Protein AF-A0A969L3V8-F1 (afdb_monomer_lite)

pLDDT: mean 81.51, std 14.6, range [28.05, 98.56]

Sequence (551 aa):
MDGVDIASGETVTFTNNIIGFTKSSAAGEYFYMPSPTGTLTCNYNIYYNSTDTSPFYYNAGTRNWSYWTSTLGYEANGYGPNTNPLFDGEGGSYASDTTFMVNDTSDAVDNGIDVGITTDYSGTARDANPDIGAYEIEEEAFTILQRWDFESLSLDASFDITDMQTYIPSTYGTPNYMQAPQIVEDEINGVTTKVLKITHAEGFPTSEWYYSGLNWNWNIISGYTELMFTSNIKLERGAISTPDLKLHGFAPSPGPPANQVPAAGYGYRIQGYCQQGFEFNTYLYDRTESYAPHDGKTAVLDSVYLTPGVWYNMTIRVRQNDLGEYNGLVEIAIDGVWANQVEDLRIIIDDTATLNGIGIKTWTGGGYDDGNQLIDTWYLLTDNLSVWVPTNDSYFGTVNFHPAGTPIDVPDSIVDNIFDYDALVTTETTLTNTEFGGTYSPGLDEQYTIDAGDGNTATITFQSSSQLTTSDYLFVFDGRHSNSNLLGKYTAQAISNGVQLTSTGRYMHLYFMTYNESGGSTGWSVAVTHNYIPWWLLLVFIPKRFKKHEA

Secondary structure (DSSP, 8-state):
-------TT-EEEEES-EEE-SSTT----SEEESS--SEEEEES-EEES---S--EEESSSEE-HHIIIIIT-TTTT-B-TTS---BTTTTS-S-SGGGGPBPTT-TTTT-S---S--B-TTSPBPSSSS---SS------EEEEEEE--TTSPPBS---HHHHHHHS--SS-PPEESS--EEEEEEETTEEEEEEEEEE-S---TT-GGGSSEEEEEEEEEEESEEEEEEEEEEPTT----S-EEEEEE--SSPPPTTSPPPTT----EEEEEETTTEEEEEE--TTSSSS-BSSS-EESS--BPPTT-EEEEEEEEEPPPTT-S-EEEEEEETTEEEEEEEEE---SSTT--EEEEEEEE-B--S-------SS-EEEEEEEEEEEEESS-SSTTSSPPPPTT-B---TT-----BPP-SEEE-S-EEEE-TTTTSPPPTT-EEEEEEE--TTEEEEEEE-S-EE--TTEEEEEESSSBTTSPEEEEE-SSEEPTT-EEE-SSSEEEEEEEE-S---S--B-EEEEEEEE--TTT--------------

Structure (mmCIF, N/CA/C/O backbone):
data_AF-A0A969L3V8-F1
#
_entry.id   AF-A0A969L3V8-F1
#
loop_
_atom_site.group_PDB
_atom_site.id
_atom_site.type_symbol
_atom_site.label_atom_id
_atom_site.label_alt_id
_atom_site.label_comp_id
_atom_site.label_asym_id
_atom_site.label_entity_id
_atom_site.label_seq_id
_atom_site.pdbx_PDB_ins_code
_atom_site.Cartn_x
_atom_site.Cartn_y
_atom_site.Cartn_z
_atom_site.occupancy
_atom_site.B_iso_or_equiv
_atom_site.auth_seq_id
_atom_site.auth_comp_id
_atom_site.auth_asym_id
_atom_site.auth_atom_id
_atom_site.pdbx_PDB_model_num
ATOM 1 N N . MET A 1 1 ? -26.257 -36.835 -0.799 1.00 50.06 1 MET A N 1
ATOM 2 C CA . MET A 1 1 ? -25.993 -37.859 -1.835 1.00 50.06 1 MET A CA 1
ATOM 3 C C . MET A 1 1 ? -27.136 -38.862 -1.816 1.00 50.06 1 MET A C 1
ATOM 5 O O . MET A 1 1 ? -27.660 -39.104 -0.734 1.00 50.06 1 MET A O 1
ATOM 9 N N . ASP A 1 2 ? -27.539 -39.421 -2.961 1.00 47.38 2 ASP A N 1
ATOM 10 C CA . ASP A 1 2 ? -28.400 -40.614 -2.957 1.00 47.38 2 ASP A CA 1
ATOM 11 C C . ASP A 1 2 ? -27.643 -41.757 -2.258 1.00 47.38 2 ASP A C 1
ATOM 13 O O . ASP A 1 2 ? -26.422 -41.852 -2.381 1.00 47.38 2 ASP A O 1
ATOM 17 N N . GLY A 1 3 ? -28.342 -42.563 -1.458 1.00 58.62 3 GLY A N 1
ATOM 18 C CA . GLY A 1 3 ? -27.721 -43.529 -0.550 1.00 58.62 3 GLY A CA 1
ATOM 19 C C . GLY A 1 3 ? -26.709 -44.459 -1.218 1.00 58.62 3 GLY A C 1
ATOM 20 O O . GLY A 1 3 ? -27.008 -45.072 -2.241 1.00 58.62 3 GLY A O 1
ATOM 21 N N . VAL A 1 4 ? -25.530 -44.595 -0.609 1.00 65.44 4 VAL A N 1
ATOM 22 C CA . VAL A 1 4 ? -24.479 -45.511 -1.067 1.00 65.44 4 VAL A CA 1
ATOM 23 C C . VAL A 1 4 ? -24.505 -46.741 -0.165 1.00 65.44 4 VAL A C 1
ATOM 25 O O . VAL A 1 4 ? -23.913 -46.742 0.909 1.00 65.44 4 VAL A O 1
ATOM 28 N N . ASP A 1 5 ? -25.203 -47.802 -0.566 1.00 78.06 5 ASP A N 1
ATOM 29 C CA . ASP A 1 5 ? -25.066 -49.097 0.111 1.00 78.06 5 ASP A CA 1
ATOM 30 C C . ASP A 1 5 ? -23.869 -49.847 -0.479 1.00 78.06 5 ASP A C 1
ATOM 32 O O . ASP A 1 5 ? -23.862 -50.212 -1.651 1.00 78.06 5 ASP A O 1
ATOM 36 N N . ILE A 1 6 ? -22.850 -50.080 0.350 1.00 84.81 6 ILE A N 1
ATOM 37 C CA . ILE A 1 6 ? -21.654 -50.840 -0.030 1.00 84.81 6 ILE A CA 1
ATOM 38 C C . ILE A 1 6 ? -21.964 -52.324 0.172 1.00 84.81 6 ILE A C 1
ATOM 40 O O . ILE A 1 6 ? -22.170 -52.761 1.313 1.00 84.81 6 ILE A O 1
ATOM 44 N N . ALA A 1 7 ? -22.024 -53.104 -0.909 1.00 88.00 7 ALA A N 1
ATOM 45 C CA . ALA A 1 7 ? -22.387 -54.513 -0.828 1.00 88.00 7 ALA A CA 1
ATOM 46 C C . ALA A 1 7 ? -21.240 -55.376 -0.276 1.00 88.00 7 ALA A C 1
ATOM 48 O O . ALA A 1 7 ? -20.067 -55.003 -0.279 1.00 88.00 7 ALA A O 1
ATOM 49 N N . SER A 1 8 ? -21.575 -56.571 0.210 1.00 91.69 8 SER A N 1
ATOM 50 C CA . SER A 1 8 ? -20.584 -57.495 0.760 1.00 91.69 8 SER A CA 1
ATOM 51 C C . SER A 1 8 ? -19.530 -57.871 -0.285 1.00 91.69 8 SER A C 1
ATOM 53 O O . SER A 1 8 ? -19.859 -58.329 -1.377 1.00 91.69 8 SER A O 1
ATOM 55 N N . GLY A 1 9 ? -18.257 -57.697 0.076 1.00 90.19 9 GLY A N 1
ATOM 56 C CA . GLY A 1 9 ? -17.118 -57.916 -0.817 1.00 90.19 9 GLY A CA 1
ATOM 57 C C . GLY A 1 9 ? -16.718 -56.695 -1.650 1.00 90.19 9 GLY A C 1
ATOM 58 O O . GLY A 1 9 ? -15.683 -56.752 -2.309 1.00 90.19 9 GLY A O 1
ATOM 59 N N . GLU A 1 10 ? -17.480 -55.600 -1.597 1.00 92.81 10 GLU A N 1
ATOM 60 C CA . GLU A 1 10 ? -17.102 -54.326 -2.208 1.00 92.81 10 GLU A CA 1
ATOM 61 C C . GLU A 1 10 ? -16.278 -53.469 -1.243 1.00 92.81 10 GLU A C 1
ATOM 63 O O . GLU A 1 10 ? -16.434 -53.538 -0.018 1.00 92.81 10 GLU A O 1
ATOM 68 N N . THR A 1 11 ? -15.414 -52.640 -1.826 1.00 90.25 11 THR A N 1
ATOM 69 C CA . THR A 1 11 ? -14.626 -51.637 -1.114 1.00 90.25 11 THR A CA 1
ATOM 70 C C . THR A 1 11 ? -14.823 -50.290 -1.789 1.00 90.25 11 THR A C 1
ATOM 72 O O . THR A 1 11 ? -14.623 -50.177 -2.998 1.00 90.25 11 THR A O 1
ATOM 75 N N . VAL A 1 12 ? -15.171 -49.274 -1.005 1.00 87.12 12 VAL A N 1
ATOM 76 C CA . VAL A 1 12 ? -15.178 -47.872 -1.433 1.00 87.12 12 VAL A CA 1
ATOM 77 C C . VAL A 1 12 ? -14.054 -47.150 -0.702 1.00 87.12 12 VAL A C 1
ATOM 79 O O . VAL A 1 12 ? -13.968 -47.227 0.524 1.00 87.12 12 VAL A O 1
ATOM 82 N N . THR A 1 13 ? -13.207 -46.450 -1.452 1.00 86.12 13 THR A N 1
ATOM 83 C CA . THR A 1 13 ? -12.207 -45.528 -0.904 1.00 86.12 13 THR A CA 1
ATOM 84 C C . THR A 1 13 ? -12.673 -44.108 -1.167 1.00 86.12 13 THR A C 1
ATOM 86 O O . THR A 1 13 ? -12.966 -43.755 -2.306 1.00 86.12 13 THR A O 1
ATOM 89 N N . PHE A 1 14 ? -12.749 -43.315 -0.108 1.00 85.12 14 PHE A N 1
ATOM 90 C CA . PHE A 1 14 ? -13.215 -41.942 -0.119 1.00 85.12 14 PHE A CA 1
ATOM 91 C C . PHE A 1 14 ? -12.183 -41.083 0.622 1.00 85.12 14 PHE A C 1
ATOM 93 O O . PHE A 1 14 ? -12.186 -40.992 1.848 1.00 85.12 14 PHE A O 1
ATOM 100 N N . THR A 1 15 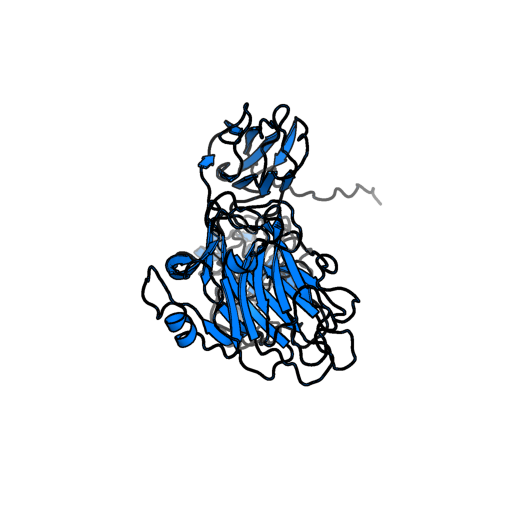? -11.230 -40.532 -0.121 1.00 84.44 15 THR A N 1
ATOM 101 C CA . THR A 1 15 ? -10.082 -39.788 0.416 1.00 84.44 15 THR A CA 1
ATOM 102 C C . THR A 1 15 ? -9.823 -38.555 -0.428 1.00 84.44 15 THR A C 1
ATOM 104 O O . THR A 1 15 ? -10.016 -38.629 -1.641 1.00 84.44 15 THR A O 1
ATOM 107 N N . ASN A 1 16 ? -9.403 -37.458 0.207 1.00 80.38 16 ASN A N 1
ATOM 108 C CA . ASN A 1 16 ? -9.116 -36.175 -0.429 1.00 80.38 16 ASN A CA 1
ATOM 109 C C . ASN A 1 16 ? -10.322 -35.548 -1.153 1.00 80.38 16 ASN A C 1
ATOM 111 O O . ASN A 1 16 ? -10.225 -35.150 -2.307 1.00 80.38 16 ASN A O 1
ATOM 115 N N . ASN A 1 17 ? -11.487 -35.495 -0.503 1.00 82.44 17 ASN A N 1
ATOM 116 C CA . ASN A 1 17 ? -12.702 -34.899 -1.071 1.00 82.44 17 ASN A CA 1
ATOM 117 C C . ASN A 1 17 ? -13.172 -33.707 -0.241 1.00 82.44 17 ASN A C 1
ATOM 119 O O . ASN A 1 17 ? -13.074 -33.717 0.985 1.00 82.44 17 ASN A O 1
ATOM 123 N N . ILE A 1 18 ? -13.803 -32.744 -0.910 1.00 81.50 18 ILE A N 1
ATOM 124 C CA . ILE A 1 18 ? -14.582 -31.681 -0.276 1.00 81.50 18 ILE A CA 1
ATOM 125 C C . ILE A 1 18 ? -16.055 -32.092 -0.296 1.00 81.50 18 ILE A C 1
ATOM 127 O O . ILE A 1 18 ? -16.638 -32.344 -1.351 1.00 81.50 18 ILE A O 1
ATOM 131 N N . ILE A 1 19 ? -16.673 -32.166 0.880 1.00 82.25 19 ILE A N 1
ATOM 132 C CA . ILE A 1 19 ? -18.088 -32.482 1.051 1.00 82.25 19 ILE A CA 1
ATOM 133 C C . ILE A 1 19 ? -18.745 -31.322 1.777 1.00 82.25 19 ILE A C 1
ATOM 135 O O . ILE A 1 19 ? -18.448 -31.044 2.937 1.00 82.25 19 ILE A O 1
ATOM 139 N N . GLY A 1 20 ? -19.696 -30.667 1.125 1.00 80.94 20 GLY A N 1
ATOM 140 C CA . GLY A 1 20 ? -20.411 -29.574 1.754 1.00 80.94 20 GLY A CA 1
ATOM 141 C C . GLY A 1 20 ? -21.848 -29.456 1.304 1.00 80.94 20 GLY A C 1
ATOM 142 O O . GLY A 1 20 ? -22.253 -29.995 0.273 1.00 80.94 20 GLY A O 1
ATOM 143 N N . PHE A 1 21 ? -22.635 -28.733 2.092 1.00 75.75 21 PHE A N 1
ATOM 144 C CA . PHE A 1 21 ? -23.948 -28.289 1.650 1.00 75.75 21 PHE A CA 1
ATOM 145 C C . PHE A 1 21 ? -23.849 -26.886 1.072 1.00 75.75 21 PHE A C 1
ATOM 147 O O . PHE A 1 21 ? -23.071 -26.052 1.521 1.00 75.75 21 PHE A O 1
ATOM 154 N N . THR A 1 22 ? -24.724 -26.572 0.123 1.00 69.88 22 THR A N 1
ATOM 155 C CA . THR A 1 22 ? -24.842 -25.205 -0.397 1.00 69.88 22 THR A CA 1
ATOM 156 C C . THR A 1 22 ? -25.431 -24.233 0.640 1.00 69.88 22 THR A C 1
ATOM 158 O O . THR A 1 22 ? -25.519 -23.037 0.378 1.00 69.88 22 THR A O 1
ATOM 161 N N . LYS A 1 23 ? -25.952 -24.738 1.774 1.00 70.12 23 LYS A N 1
ATOM 162 C CA . LYS A 1 23 ? -26.533 -23.963 2.884 1.00 70.12 23 LYS A CA 1
ATOM 163 C C . LYS A 1 23 ? -26.379 -24.717 4.208 1.00 70.12 23 LYS A C 1
ATOM 165 O O . LYS A 1 23 ? -26.831 -25.855 4.299 1.00 70.12 23 LYS A O 1
ATOM 170 N N . SER A 1 24 ? -25.937 -24.019 5.252 1.00 66.56 24 SER A N 1
ATOM 171 C CA . SER A 1 24 ? -25.776 -24.525 6.629 1.00 66.56 24 SER A CA 1
ATOM 172 C C . SER A 1 24 ? -27.025 -25.158 7.253 1.00 66.56 24 SER A C 1
ATOM 174 O O . SER A 1 24 ? -26.925 -26.020 8.124 1.00 66.56 24 SER A O 1
ATOM 176 N N . SER A 1 25 ? -28.213 -24.736 6.810 1.00 64.69 25 SER A N 1
ATOM 177 C CA . SER A 1 25 ? -29.521 -25.219 7.281 1.00 64.69 25 SER A CA 1
ATOM 178 C C . SER A 1 25 ? -30.062 -26.423 6.503 1.00 64.69 25 SER A C 1
ATOM 180 O O . SER A 1 25 ? -31.192 -26.852 6.745 1.00 64.69 25 SER A O 1
ATOM 182 N N . ALA A 1 26 ? -29.302 -26.959 5.544 1.00 64.06 26 ALA A N 1
ATOM 183 C CA . ALA A 1 26 ? -29.695 -28.164 4.832 1.00 64.06 26 ALA A CA 1
ATOM 184 C C . ALA A 1 26 ? -29.718 -29.356 5.805 1.00 64.06 26 ALA A C 1
ATOM 186 O O . ALA A 1 26 ? -28.698 -29.728 6.370 1.00 64.06 26 ALA A O 1
ATOM 187 N N . ALA A 1 27 ? -30.892 -29.966 5.984 1.00 64.56 27 ALA A N 1
ATOM 188 C CA . ALA A 1 27 ? -31.110 -31.126 6.856 1.00 64.56 27 ALA A CA 1
ATOM 189 C C . ALA A 1 27 ? -30.629 -32.453 6.229 1.00 64.56 27 ALA A C 1
ATOM 191 O O . ALA A 1 27 ? -31.286 -33.480 6.377 1.00 64.56 27 ALA A O 1
ATOM 192 N N . GLY A 1 28 ? -29.564 -32.405 5.428 1.00 72.06 28 GLY A N 1
ATOM 193 C CA . GLY A 1 28 ? -29.029 -33.571 4.733 1.00 72.06 28 GLY A CA 1
ATOM 194 C C . GLY A 1 28 ? -27.888 -34.219 5.506 1.00 72.06 28 GLY A C 1
ATOM 195 O O . GLY A 1 28 ? -27.224 -33.572 6.312 1.00 72.06 28 GLY A O 1
ATOM 196 N N . GLU A 1 29 ? -27.622 -35.488 5.214 1.00 84.00 29 GLU A N 1
ATOM 197 C CA . GLU A 1 29 ? -26.424 -36.168 5.697 1.00 84.00 29 GLU A CA 1
ATOM 198 C C . GLU A 1 29 ? -25.285 -36.072 4.670 1.00 84.00 29 GLU A C 1
ATOM 200 O O . GLU A 1 29 ? -25.505 -36.206 3.461 1.00 84.00 29 GLU A O 1
ATOM 205 N N . TYR A 1 30 ? -24.052 -35.863 5.144 1.00 86.25 30 TYR A N 1
ATOM 206 C CA . TYR A 1 30 ? -22.849 -35.960 4.311 1.00 86.25 30 TYR A CA 1
ATOM 207 C C . TYR A 1 30 ? -22.722 -37.369 3.724 1.00 86.25 30 TYR A C 1
ATOM 209 O O . TYR A 1 30 ? -22.390 -37.533 2.554 1.00 86.25 30 TYR A O 1
ATOM 217 N N . PHE A 1 31 ? -23.065 -38.380 4.529 1.00 86.88 31 PHE A N 1
ATOM 218 C CA . PHE A 1 31 ? -23.139 -39.779 4.119 1.00 86.88 31 PHE A CA 1
ATOM 219 C C . PHE A 1 31 ? -24.481 -40.389 4.499 1.00 86.88 31 PHE A C 1
ATOM 221 O O . PHE A 1 31 ? -24.902 -40.286 5.650 1.00 86.88 31 PHE A O 1
ATOM 228 N N . TYR A 1 32 ? -25.091 -41.105 3.554 1.00 89.38 32 TYR A N 1
ATOM 229 C CA . TYR A 1 32 ? -26.281 -41.916 3.792 1.00 89.38 32 TYR A CA 1
ATOM 230 C C . TYR A 1 32 ? -26.015 -43.387 3.445 1.00 89.38 32 TYR A C 1
ATOM 232 O O . TYR A 1 32 ? -25.999 -43.766 2.275 1.00 89.38 32 TYR A O 1
ATOM 240 N N . MET A 1 33 ? -25.789 -44.207 4.476 1.00 89.62 33 MET A N 1
ATOM 241 C CA . MET A 1 33 ? -25.456 -45.636 4.389 1.00 89.62 33 MET A CA 1
ATOM 242 C C . MET A 1 33 ? -26.360 -46.465 5.315 1.00 89.62 33 MET A C 1
ATOM 244 O O . MET A 1 33 ? -25.994 -46.766 6.460 1.00 89.62 33 MET A O 1
ATOM 248 N N . PRO A 1 34 ? -27.575 -46.825 4.877 1.00 88.06 34 PRO A N 1
ATOM 249 C CA . PRO A 1 34 ? -28.548 -47.492 5.730 1.00 88.06 34 PRO A CA 1
ATOM 250 C C . PRO A 1 34 ? -28.171 -48.936 6.064 1.00 88.06 34 PRO A C 1
ATOM 252 O O . PRO A 1 34 ? -28.528 -49.395 7.151 1.00 88.06 34 PRO A O 1
ATOM 255 N N . SER A 1 35 ? -27.473 -49.667 5.189 1.00 90.06 35 SER A N 1
ATOM 256 C CA . SER A 1 35 ? -27.129 -51.079 5.412 1.00 90.06 35 SER A CA 1
ATOM 257 C C . SER A 1 35 ? -25.799 -51.486 4.751 1.00 90.06 35 SER A C 1
ATOM 259 O O . SER A 1 35 ? -25.774 -52.399 3.922 1.00 90.06 35 SER A O 1
ATOM 261 N N . PRO A 1 36 ? -24.666 -50.866 5.139 1.00 89.06 36 PRO A N 1
ATOM 262 C CA . PRO A 1 36 ? -23.367 -51.209 4.575 1.00 89.06 36 PRO A CA 1
ATOM 263 C C . PRO A 1 36 ? -22.951 -52.623 5.005 1.00 89.06 36 PRO A C 1
ATOM 265 O O . PRO A 1 36 ? -22.966 -52.964 6.189 1.00 89.06 36 PRO A O 1
ATOM 268 N N . THR A 1 37 ? -22.577 -53.455 4.032 1.00 92.19 37 THR A N 1
ATOM 269 C CA . THR A 1 37 ? -22.086 -54.832 4.242 1.00 92.19 37 THR A CA 1
ATOM 270 C C . THR A 1 37 ? -20.685 -55.075 3.670 1.00 92.19 37 THR A C 1
ATOM 272 O O . THR A 1 37 ? -20.096 -56.125 3.938 1.00 92.19 37 THR A O 1
ATOM 275 N N . GLY A 1 38 ? -20.147 -54.126 2.898 1.00 90.75 38 GLY A N 1
ATOM 276 C CA . GLY A 1 38 ? -18.757 -54.089 2.441 1.00 90.75 38 GLY A CA 1
ATOM 277 C C . GLY A 1 38 ? -17.856 -53.193 3.295 1.00 90.75 38 GLY A C 1
ATOM 278 O O . GLY A 1 38 ? -18.156 -52.912 4.455 1.00 90.75 38 GLY A O 1
ATOM 279 N N . THR A 1 39 ? -16.728 -52.767 2.723 1.00 90.69 39 THR A N 1
ATOM 280 C CA . THR A 1 39 ? -15.700 -51.968 3.411 1.00 90.69 39 THR A CA 1
ATOM 281 C C . THR A 1 39 ? -15.703 -50.527 2.913 1.00 90.69 39 THR A C 1
ATOM 283 O O . THR A 1 39 ? -15.633 -50.284 1.712 1.00 90.69 39 THR A O 1
ATOM 286 N N . LEU A 1 40 ? -15.714 -49.566 3.834 1.00 90.38 40 LEU A N 1
ATOM 287 C CA . LEU A 1 40 ? -15.431 -48.163 3.540 1.00 90.38 40 LEU A CA 1
ATOM 288 C C . LEU A 1 40 ? -14.057 -47.798 4.107 1.00 90.38 40 LEU A C 1
ATOM 290 O O . LEU A 1 40 ? -13.782 -48.046 5.281 1.00 90.38 40 LEU A O 1
ATOM 294 N N . THR A 1 41 ? -13.212 -47.191 3.282 1.00 89.88 41 THR A N 1
ATOM 295 C CA . THR A 1 41 ? -12.036 -46.434 3.716 1.00 89.88 41 THR A CA 1
ATOM 296 C C . THR A 1 41 ? -12.341 -44.962 3.494 1.00 89.88 41 THR A C 1
ATOM 298 O O . THR A 1 41 ? -12.554 -44.555 2.361 1.00 89.88 41 THR A O 1
ATOM 301 N N . CYS A 1 42 ? -12.416 -44.187 4.572 1.00 88.94 42 CYS A N 1
ATOM 302 C CA . CYS A 1 42 ? -12.814 -42.783 4.543 1.00 88.94 42 CYS A CA 1
ATOM 303 C C . CYS A 1 42 ? -11.849 -42.003 5.435 1.00 88.94 42 CYS A C 1
ATOM 305 O O . CYS A 1 42 ? -11.766 -42.302 6.631 1.00 88.94 42 CYS A O 1
ATOM 307 N N . ASN A 1 43 ? -11.023 -41.136 4.852 1.00 88.38 43 ASN A N 1
ATOM 308 C CA . ASN A 1 43 ? -10.054 -40.334 5.599 1.00 88.38 43 ASN A CA 1
ATOM 309 C C . ASN A 1 43 ? -9.588 -39.123 4.786 1.00 88.38 43 ASN A C 1
ATOM 311 O O . ASN A 1 43 ? -9.591 -39.207 3.561 1.00 88.38 43 ASN A O 1
ATOM 315 N N . TYR A 1 44 ? -9.087 -38.085 5.462 1.00 85.81 44 TYR A N 1
ATOM 316 C CA . TYR A 1 44 ? -8.582 -36.859 4.841 1.00 85.81 44 TYR A CA 1
ATOM 317 C C . TYR A 1 44 ? -9.613 -36.215 3.903 1.00 85.81 44 TYR A C 1
ATOM 319 O O . TYR A 1 44 ? -9.346 -35.999 2.729 1.00 85.81 44 TYR A O 1
ATOM 327 N N . ASN A 1 45 ? -10.833 -35.981 4.374 1.00 87.12 45 ASN A N 1
ATOM 328 C CA . ASN A 1 45 ? -11.833 -35.218 3.632 1.00 87.12 45 ASN A CA 1
ATOM 329 C C . ASN A 1 45 ? -12.137 -33.902 4.364 1.00 87.12 45 ASN A C 1
ATOM 331 O O . ASN A 1 45 ? -12.042 -33.826 5.591 1.00 87.12 45 ASN A O 1
ATOM 335 N N . ILE A 1 46 ? -12.514 -32.869 3.610 1.00 86.62 46 ILE A N 1
ATOM 336 C CA . ILE A 1 46 ? -12.988 -31.584 4.134 1.00 86.62 46 ILE A CA 1
ATOM 337 C C . ILE A 1 46 ? -14.511 -31.632 4.209 1.00 86.62 46 ILE A C 1
ATOM 339 O O . ILE A 1 46 ? -15.182 -31.913 3.217 1.00 86.62 46 ILE A O 1
ATOM 343 N N . TYR A 1 47 ? -15.067 -31.337 5.381 1.00 87.31 47 TYR A N 1
ATOM 344 C CA . TYR A 1 47 ? -16.507 -31.261 5.604 1.00 87.31 47 TYR A CA 1
ATOM 345 C C . TYR A 1 47 ? -16.908 -29.815 5.857 1.00 87.31 47 TYR A C 1
ATOM 347 O O . TYR A 1 47 ? -16.333 -29.167 6.725 1.00 87.31 47 TYR A O 1
ATOM 355 N N . TYR A 1 48 ? -17.919 -29.309 5.151 1.00 83.75 48 TYR A N 1
ATOM 356 C CA . TYR A 1 48 ? -18.299 -27.903 5.261 1.00 83.75 48 TYR A CA 1
ATOM 357 C C . TYR A 1 48 ? -19.809 -27.653 5.250 1.00 83.75 48 TYR A C 1
ATOM 359 O O . TYR A 1 48 ? -20.593 -28.294 4.546 1.00 83.75 48 TYR A O 1
ATOM 367 N N . ASN A 1 49 ? -20.201 -26.615 5.989 1.00 77.31 49 ASN A N 1
ATOM 368 C CA . ASN A 1 49 ? -21.509 -25.974 5.899 1.00 77.31 49 ASN A CA 1
ATOM 369 C C . ASN A 1 49 ? -22.686 -26.872 6.310 1.00 77.31 49 ASN A C 1
ATOM 371 O O . ASN A 1 49 ? -23.722 -26.879 5.647 1.00 77.31 49 ASN A O 1
ATOM 375 N N . SER A 1 50 ? -22.562 -27.607 7.420 1.00 79.69 50 SER A N 1
ATOM 376 C CA . SER A 1 50 ? -23.701 -28.250 8.093 1.00 79.69 50 SER A CA 1
ATOM 377 C C . SER A 1 50 ? -23.811 -27.780 9.535 1.00 79.69 50 SER A C 1
ATOM 379 O O . SER A 1 50 ? -22.825 -27.743 10.262 1.00 79.69 50 SER A O 1
ATOM 381 N N . THR A 1 51 ? -25.030 -27.456 9.963 1.00 80.38 51 THR A N 1
ATOM 382 C CA . THR A 1 51 ? -25.358 -27.209 11.380 1.00 80.38 51 THR A CA 1
ATOM 383 C C . THR A 1 51 ? -25.918 -28.447 12.077 1.00 80.38 51 THR A C 1
ATOM 385 O O . THR A 1 51 ? -26.259 -28.390 13.261 1.00 80.38 51 THR A O 1
ATOM 388 N N . ASP A 1 52 ? -26.033 -29.574 11.367 1.00 84.06 52 ASP A N 1
ATOM 389 C CA . ASP A 1 52 ? -26.534 -30.808 11.956 1.00 84.06 52 ASP A CA 1
ATOM 390 C C . ASP A 1 52 ? -25.472 -31.428 12.876 1.00 84.06 52 ASP A C 1
ATOM 392 O O . ASP A 1 52 ? -24.348 -31.729 12.480 1.00 84.06 52 ASP A O 1
ATOM 396 N N . THR A 1 53 ? -25.850 -31.651 14.134 1.00 87.94 53 THR A N 1
ATOM 397 C CA . THR A 1 53 ? -25.010 -32.336 15.128 1.00 87.94 53 THR A CA 1
ATOM 398 C C . THR A 1 53 ? -24.804 -33.822 14.820 1.00 87.94 53 THR A C 1
ATOM 400 O O . THR A 1 53 ? -23.924 -34.454 15.410 1.00 87.94 53 THR A O 1
ATOM 403 N N . SER A 1 54 ? -25.620 -34.398 13.931 1.00 90.75 54 SER A N 1
ATOM 404 C CA . SER A 1 54 ? -25.575 -35.799 13.510 1.00 90.75 54 SER A CA 1
ATOM 405 C C . SER A 1 54 ? -25.613 -35.970 11.982 1.00 90.75 54 SER A C 1
ATOM 407 O O . SER A 1 54 ? -26.498 -36.662 11.476 1.00 90.75 54 SER A O 1
ATOM 409 N N . PRO A 1 55 ? -24.642 -35.407 11.236 1.00 89.56 55 PRO A N 1
ATOM 410 C CA . PRO A 1 55 ? -24.723 -35.276 9.784 1.00 89.56 55 PRO A CA 1
ATOM 411 C C . PRO A 1 55 ? -24.340 -36.562 9.024 1.00 89.56 55 PRO A C 1
ATOM 413 O O . PRO A 1 55 ? -23.999 -36.506 7.846 1.00 89.56 55 PRO A O 1
ATOM 416 N N . PHE A 1 56 ? -24.366 -37.731 9.671 1.00 91.12 56 PHE A N 1
ATOM 417 C CA . PHE A 1 56 ? -24.078 -39.025 9.044 1.00 91.12 56 PHE A CA 1
ATOM 418 C C . PHE A 1 56 ? -25.204 -40.003 9.336 1.00 91.12 56 PHE A C 1
ATOM 420 O O . PHE A 1 56 ? -25.569 -40.196 10.493 1.00 91.12 56 PHE A O 1
ATOM 427 N N . TYR A 1 57 ? -25.700 -40.702 8.323 1.00 92.06 57 TYR A N 1
ATOM 428 C CA . TYR A 1 57 ? -26.603 -41.830 8.497 1.00 92.06 57 TYR A CA 1
ATOM 429 C C . TYR A 1 57 ? -25.844 -43.129 8.226 1.00 92.06 57 TYR A C 1
ATOM 431 O O . TYR A 1 57 ? -25.396 -43.372 7.109 1.00 92.06 57 TYR A O 1
ATOM 439 N N . TYR A 1 58 ? -25.679 -43.967 9.250 1.00 93.00 58 TYR A N 1
ATOM 440 C CA . TYR A 1 58 ? -24.906 -45.206 9.166 1.00 93.00 58 TYR A CA 1
ATOM 441 C C . TYR A 1 58 ? -25.574 -46.352 9.928 1.00 93.00 58 TYR A C 1
ATOM 443 O O . TYR A 1 58 ? -25.811 -46.259 11.142 1.00 93.00 58 TYR A O 1
ATOM 451 N N . ASN A 1 59 ? -25.811 -47.461 9.221 1.00 92.25 59 ASN A N 1
ATOM 452 C CA . ASN A 1 59 ? -26.413 -48.689 9.741 1.00 92.25 59 ASN A CA 1
ATOM 453 C C . ASN A 1 59 ? -27.745 -48.400 10.463 1.00 92.25 59 ASN A C 1
ATOM 455 O O . ASN A 1 59 ? -27.857 -48.509 11.689 1.00 92.25 59 ASN A O 1
ATOM 459 N N . ALA A 1 60 ? -28.724 -47.943 9.677 1.00 90.00 60 ALA A N 1
ATOM 460 C CA . ALA A 1 60 ? -30.081 -47.584 10.090 1.00 90.00 60 ALA A CA 1
ATOM 461 C C . ALA A 1 60 ? -30.189 -46.547 11.233 1.00 90.00 60 ALA A C 1
ATOM 463 O O . ALA A 1 60 ? -31.133 -46.585 12.026 1.00 90.00 60 ALA A O 1
ATOM 464 N N . GLY A 1 61 ? -29.247 -45.603 11.343 1.00 92.94 61 GLY A N 1
ATOM 465 C CA . GLY A 1 61 ? -29.366 -44.512 12.311 1.00 92.94 61 GLY A CA 1
ATOM 466 C C . GLY A 1 61 ? -28.438 -43.331 12.058 1.00 92.94 61 GLY A C 1
ATOM 467 O O . GLY A 1 61 ? -27.375 -43.485 11.464 1.00 92.94 61 GLY A O 1
ATOM 468 N N . THR A 1 62 ? -28.833 -42.163 12.563 1.00 93.50 62 THR A N 1
ATOM 469 C CA . THR A 1 62 ? -28.019 -40.944 12.535 1.00 93.50 62 THR A CA 1
ATOM 470 C C . THR A 1 62 ? -26.867 -41.029 13.540 1.00 93.50 62 THR A C 1
ATOM 472 O O . THR A 1 62 ? -26.987 -41.655 14.604 1.00 93.50 62 THR A O 1
ATOM 475 N N . ARG A 1 63 ? -25.724 -40.443 13.185 1.00 93.81 63 ARG A N 1
ATOM 476 C CA . ARG A 1 63 ? -24.456 -40.477 13.919 1.00 93.81 63 ARG A CA 1
ATOM 477 C C . ARG A 1 63 ? -23.832 -39.090 13.926 1.00 93.81 63 ARG A C 1
ATOM 479 O O . ARG A 1 63 ? -23.892 -38.368 12.936 1.00 93.81 63 ARG A O 1
ATOM 486 N N . ASN A 1 64 ? -23.206 -38.747 15.044 1.00 92.56 64 ASN A N 1
ATOM 487 C CA . ASN A 1 64 ? -22.435 -37.519 15.189 1.00 92.56 64 ASN A CA 1
ATOM 488 C C . ASN A 1 64 ? -20.985 -37.704 14.725 1.00 92.56 64 ASN A C 1
ATOM 490 O O . ASN A 1 64 ? -20.524 -38.822 14.480 1.00 92.56 64 ASN A O 1
ATOM 494 N N . TRP A 1 65 ? -20.257 -36.590 14.653 1.00 91.12 65 TRP A N 1
ATOM 495 C CA . TRP A 1 65 ? -18.847 -36.571 14.258 1.00 91.12 65 TRP A CA 1
ATOM 496 C C . TRP A 1 65 ? -17.963 -37.472 15.132 1.00 91.12 65 TRP A C 1
ATOM 498 O O . TRP A 1 65 ? -17.106 -38.182 14.621 1.00 91.12 65 TRP A O 1
ATOM 508 N N . SER A 1 66 ? -18.196 -37.511 16.449 1.00 92.50 66 SER A N 1
ATOM 509 C CA . SER A 1 66 ? -17.422 -38.370 17.359 1.00 92.50 66 SER A CA 1
ATOM 510 C C . SER A 1 66 ? -17.648 -39.861 17.098 1.00 92.50 66 SER A C 1
ATOM 512 O O . SER A 1 66 ? -16.713 -40.652 17.189 1.00 92.50 66 SER A O 1
ATOM 514 N N . TYR A 1 67 ? -18.863 -40.272 16.734 1.00 94.38 67 TYR A N 1
ATOM 515 C CA . TYR A 1 67 ? -19.115 -41.647 16.319 1.00 94.38 67 TYR A CA 1
ATOM 516 C C . TYR A 1 67 ? -18.405 -41.954 14.995 1.00 94.38 67 TYR A C 1
ATOM 518 O O . TYR A 1 67 ? -17.738 -42.982 14.887 1.00 94.38 67 TYR A O 1
ATOM 526 N N . TRP A 1 68 ? -18.510 -41.048 14.019 1.00 93.06 68 TRP A N 1
ATOM 527 C CA . TRP A 1 68 ? -17.852 -41.178 12.717 1.00 93.06 68 TRP A CA 1
ATOM 528 C C . TRP A 1 68 ? -16.336 -41.362 12.857 1.00 93.06 68 TRP A C 1
ATOM 530 O O . TRP A 1 68 ? -15.777 -42.324 12.336 1.00 93.06 68 TRP A O 1
ATOM 540 N N . THR A 1 69 ? -15.701 -40.520 13.671 1.00 92.56 69 THR A N 1
ATOM 541 C CA . THR A 1 69 ? -14.248 -40.529 13.854 1.00 92.56 69 THR A CA 1
ATOM 542 C C . THR A 1 69 ? -13.761 -41.545 14.864 1.00 92.56 69 THR A C 1
ATOM 544 O O . THR A 1 69 ? -12.951 -42.413 14.559 1.00 92.56 69 THR A O 1
ATOM 547 N N . SER A 1 70 ? -14.274 -41.490 16.086 1.00 91.00 70 SER A N 1
ATOM 548 C CA . SER A 1 70 ? -13.711 -42.258 17.196 1.00 91.00 70 SER A CA 1
ATOM 549 C C . SER A 1 70 ? -14.263 -43.681 17.282 1.00 91.00 70 SER A C 1
ATOM 551 O O . SER A 1 70 ? -13.591 -44.557 17.818 1.00 91.00 70 SER A O 1
ATOM 553 N N . THR A 1 71 ? -15.486 -43.929 16.790 1.00 93.94 71 THR A N 1
ATOM 554 C CA . THR A 1 71 ? -16.097 -45.274 16.841 1.00 93.94 71 THR A CA 1
ATOM 555 C C . THR A 1 71 ? -15.853 -46.065 15.563 1.00 93.94 71 THR A C 1
ATOM 557 O O . THR A 1 71 ? -15.506 -47.241 15.647 1.00 93.94 71 THR A O 1
ATOM 560 N N . LEU A 1 72 ? -16.041 -45.446 14.393 1.00 92.38 72 LEU A N 1
ATOM 561 C CA . LEU A 1 72 ? -15.818 -46.118 13.107 1.00 92.38 72 LEU A CA 1
ATOM 562 C C . LEU A 1 72 ? -14.370 -46.001 12.611 1.00 92.38 72 LEU A C 1
ATOM 564 O O . LEU A 1 72 ? -13.953 -46.822 11.798 1.00 92.38 72 LEU A O 1
ATOM 568 N N . GLY A 1 73 ? -13.596 -45.032 13.112 1.00 92.81 73 GLY A N 1
ATOM 569 C CA . GLY A 1 73 ? -12.222 -44.792 12.663 1.00 92.81 73 GLY A CA 1
ATOM 570 C C . GLY A 1 73 ? -12.125 -44.058 11.323 1.00 92.81 73 GLY A C 1
ATOM 571 O O . GLY A 1 73 ? -11.051 -44.044 10.728 1.00 92.81 73 GLY A O 1
ATOM 572 N N . TYR A 1 74 ? -13.227 -43.490 10.826 1.00 92.50 74 TYR A N 1
ATOM 573 C CA . TYR A 1 74 ? -13.249 -42.711 9.585 1.00 92.50 74 TYR A CA 1
ATOM 574 C C . TYR A 1 74 ? -12.810 -41.274 9.849 1.00 92.50 74 TYR A C 1
ATOM 576 O O . TYR A 1 74 ? -13.071 -40.755 10.920 1.00 92.50 74 TYR A O 1
ATOM 584 N N . GLU A 1 75 ? -12.161 -40.604 8.902 1.00 89.50 75 GLU A N 1
ATOM 585 C CA . GLU A 1 75 ? -11.746 -39.199 9.080 1.00 89.50 75 GLU A CA 1
ATOM 586 C C . GLU A 1 75 ? -10.857 -38.945 10.297 1.00 89.50 75 GLU A C 1
ATOM 588 O O . GLU A 1 75 ? -10.942 -37.897 10.936 1.00 89.50 75 GLU A O 1
ATOM 593 N N . ALA A 1 76 ? -9.974 -39.891 10.623 1.00 86.31 76 ALA A N 1
ATOM 594 C CA . ALA A 1 76 ? -8.982 -39.690 11.677 1.00 86.31 76 ALA A CA 1
ATOM 595 C C . ALA A 1 76 ? -8.115 -38.437 11.435 1.00 86.31 76 ALA A C 1
ATOM 597 O O . ALA A 1 76 ? -7.664 -37.822 12.397 1.00 86.31 76 ALA A O 1
ATOM 598 N N . ASN A 1 77 ? -7.924 -38.065 10.165 1.00 85.50 77 ASN A N 1
ATOM 599 C CA . ASN A 1 77 ? -7.162 -36.900 9.719 1.00 85.50 77 ASN A CA 1
ATOM 600 C C . ASN A 1 77 ? -8.012 -35.938 8.858 1.00 85.50 77 ASN A C 1
ATOM 602 O O . ASN A 1 77 ? -7.466 -35.207 8.040 1.00 85.50 77 ASN A O 1
ATOM 606 N N . GLY A 1 78 ? -9.344 -36.003 8.958 1.00 81.81 78 GLY A N 1
ATOM 607 C CA . GLY A 1 78 ? -10.248 -35.146 8.182 1.00 81.81 78 GLY A CA 1
ATOM 608 C C . GLY A 1 78 ? -10.400 -33.742 8.772 1.00 81.81 78 GLY A C 1
ATOM 609 O O . GLY A 1 78 ? -10.285 -33.554 9.986 1.00 81.81 78 GLY A O 1
ATOM 610 N N . TYR A 1 79 ? -10.730 -32.768 7.924 1.00 83.06 79 TYR A N 1
ATOM 611 C CA . TYR A 1 79 ? -11.015 -31.391 8.328 1.00 83.06 79 TYR A CA 1
ATOM 612 C C . TYR A 1 79 ? -12.511 -31.248 8.630 1.00 83.06 79 TYR A C 1
ATOM 614 O O . TYR A 1 79 ? -13.370 -31.369 7.754 1.00 83.06 79 TYR A O 1
ATOM 622 N N . GLY A 1 80 ? -12.824 -31.115 9.920 1.00 76.44 80 GLY A N 1
ATOM 623 C CA . GLY A 1 80 ? -14.150 -31.399 10.465 1.00 76.44 80 GLY A CA 1
ATOM 624 C C . GLY A 1 80 ? -15.249 -30.388 10.110 1.00 76.44 80 GLY A C 1
ATOM 625 O O . GLY A 1 80 ? -14.980 -29.229 9.815 1.00 76.44 80 GLY A O 1
ATOM 626 N N . PRO A 1 81 ? -16.525 -30.794 10.251 1.00 73.06 81 PRO A N 1
ATOM 627 C CA . PRO A 1 81 ? -17.676 -30.123 9.640 1.00 73.06 81 PRO A CA 1
ATOM 628 C C . PRO A 1 81 ? -18.012 -28.741 10.206 1.00 73.06 81 PRO A C 1
ATOM 630 O O . PRO A 1 81 ? -18.845 -28.044 9.630 1.00 73.06 81 PRO A O 1
ATOM 633 N N . ASN A 1 82 ? -17.415 -28.381 11.346 1.00 71.12 82 ASN A N 1
ATOM 634 C CA . ASN A 1 82 ? -17.648 -27.120 12.052 1.00 71.12 82 ASN A CA 1
ATOM 635 C C . ASN A 1 82 ? -16.466 -26.151 11.937 1.00 71.12 82 ASN A C 1
ATOM 637 O O . ASN A 1 82 ? -16.496 -25.093 12.564 1.00 71.12 82 ASN A O 1
ATOM 641 N N . THR A 1 83 ? -15.422 -26.521 11.199 1.00 77.06 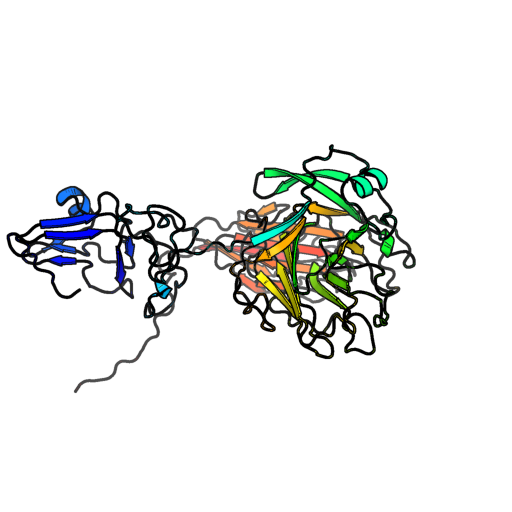83 THR A N 1
ATOM 642 C CA . THR A 1 83 ? -14.292 -25.639 10.930 1.00 77.06 83 THR A CA 1
ATOM 643 C C . THR A 1 83 ? -14.508 -25.021 9.556 1.00 77.06 83 THR A C 1
ATOM 645 O O . THR A 1 83 ? -14.890 -25.723 8.621 1.00 77.06 83 THR A O 1
ATOM 648 N N . ASN A 1 84 ? -14.344 -23.704 9.441 1.00 81.62 84 ASN A N 1
ATOM 649 C CA . ASN A 1 84 ? -14.472 -23.038 8.153 1.00 81.62 84 ASN A CA 1
ATOM 650 C C . ASN A 1 84 ? -13.192 -23.289 7.339 1.00 81.62 84 ASN A C 1
ATOM 652 O O . ASN A 1 84 ? -12.148 -22.815 7.774 1.00 81.62 84 ASN A O 1
ATOM 656 N N . PRO A 1 85 ? -13.247 -23.992 6.195 1.00 79.25 85 PRO A N 1
ATOM 657 C CA . PRO A 1 85 ? -12.094 -24.178 5.327 1.00 79.25 85 PRO A CA 1
ATOM 658 C C . PRO A 1 85 ? -11.726 -22.908 4.550 1.00 79.25 85 PRO A C 1
ATOM 660 O O . PRO A 1 85 ? -10.813 -22.994 3.744 1.00 79.25 85 PRO A O 1
ATOM 663 N N . LEU A 1 86 ? -12.414 -21.775 4.758 1.00 82.62 86 LEU A N 1
ATOM 664 C CA . LEU A 1 86 ? -12.160 -20.485 4.107 1.00 82.62 86 LEU A CA 1
ATOM 665 C C . LEU A 1 86 ? -12.100 -20.631 2.582 1.00 82.62 86 LEU A C 1
ATOM 667 O O . LEU A 1 86 ? -11.031 -20.605 2.002 1.00 82.62 86 LEU A O 1
ATOM 671 N N . PHE A 1 87 ? -13.234 -20.833 1.911 1.00 79.56 87 PHE A N 1
ATOM 672 C CA . PHE A 1 87 ? -13.223 -20.874 0.444 1.00 79.56 87 PHE A CA 1
ATOM 673 C C . PHE A 1 87 ? -13.215 -19.454 -0.157 1.00 79.56 87 PHE A C 1
ATOM 675 O O . PHE A 1 87 ? -13.966 -18.603 0.312 1.00 79.56 87 PHE A O 1
ATOM 682 N N . ASP A 1 88 ? -12.493 -19.204 -1.254 1.00 70.50 88 ASP A N 1
ATOM 683 C CA . ASP A 1 88 ? -12.370 -17.865 -1.883 1.00 70.50 88 ASP A CA 1
ATOM 684 C C . ASP A 1 88 ? -13.699 -17.266 -2.402 1.00 70.50 88 ASP A C 1
ATOM 686 O O . ASP A 1 88 ? -13.783 -16.100 -2.785 1.00 70.50 88 ASP A O 1
ATOM 690 N N . GLY A 1 89 ? -14.779 -18.055 -2.415 1.00 63.50 89 GLY A N 1
ATOM 691 C CA . GLY A 1 89 ? -16.112 -17.666 -2.883 1.00 63.50 89 GLY A CA 1
ATOM 692 C C . GLY A 1 89 ? -17.182 -17.510 -1.794 1.00 63.50 89 GLY A C 1
ATOM 693 O O . GLY A 1 89 ? -18.374 -17.653 -2.107 1.00 63.50 89 GLY A O 1
ATOM 694 N N . GLU A 1 90 ? -16.817 -17.286 -0.524 1.00 56.03 90 GLU A N 1
ATOM 695 C CA . GLU A 1 90 ? -17.799 -17.175 0.567 1.00 56.03 90 GLU A CA 1
ATOM 696 C C . GLU A 1 90 ? -18.863 -16.089 0.289 1.00 56.03 90 GLU A C 1
ATOM 698 O O . GLU A 1 90 ? -18.592 -14.893 0.237 1.00 56.03 90 GLU A O 1
ATOM 703 N N . GLY A 1 91 ? -20.120 -16.522 0.097 1.00 53.62 91 GLY A N 1
ATOM 704 C CA . GLY A 1 91 ? -21.284 -15.650 -0.142 1.00 53.62 91 GLY A CA 1
ATOM 705 C C . GLY A 1 91 ? -22.153 -16.014 -1.358 1.00 53.62 91 GLY A C 1
ATOM 706 O O . GLY A 1 91 ? -23.263 -15.493 -1.497 1.00 53.62 91 GLY A O 1
ATOM 707 N N . GLY A 1 92 ? -21.693 -16.924 -2.226 1.00 55.09 92 GLY A N 1
ATOM 708 C CA . GLY A 1 92 ? -22.408 -17.374 -3.430 1.00 55.09 92 GLY A CA 1
ATOM 709 C C . GLY A 1 92 ? -23.349 -18.577 -3.241 1.00 55.09 92 GLY A C 1
ATOM 710 O O . GLY A 1 92 ? -23.435 -19.192 -2.184 1.00 55.09 92 GLY A O 1
ATOM 711 N N . SER A 1 93 ? -24.069 -18.968 -4.302 1.00 57.88 93 SER A N 1
ATOM 712 C CA . SER A 1 93 ? -24.976 -20.131 -4.296 1.00 57.88 93 SER A CA 1
ATOM 713 C C . SER A 1 93 ? -24.270 -21.499 -4.361 1.00 57.88 93 SER A C 1
ATOM 715 O O . SER A 1 93 ? -24.959 -22.491 -4.602 1.00 57.88 93 SER A O 1
ATOM 717 N N . TYR A 1 94 ? -22.935 -21.547 -4.208 1.00 64.25 94 TYR A N 1
ATOM 718 C CA . TYR A 1 94 ? -22.074 -22.730 -4.410 1.00 64.25 94 TYR A CA 1
ATOM 719 C C . TYR A 1 94 ? -22.430 -23.515 -5.685 1.00 64.25 94 TYR A C 1
ATOM 721 O O . TYR A 1 94 ? -22.547 -24.737 -5.676 1.00 64.25 94 TYR A O 1
ATOM 729 N N . ALA A 1 95 ? -22.710 -22.789 -6.773 1.00 60.44 95 ALA A N 1
ATOM 730 C CA . ALA A 1 95 ? -23.217 -23.355 -8.028 1.00 60.44 95 ALA A CA 1
ATOM 731 C C . ALA A 1 95 ? -22.136 -23.510 -9.112 1.00 60.44 95 ALA A C 1
ATOM 733 O O . ALA A 1 95 ? -22.454 -23.944 -10.216 1.00 60.44 95 ALA A O 1
ATOM 734 N N . SER A 1 96 ? -20.895 -23.128 -8.804 1.00 65.69 96 SER A N 1
ATOM 735 C CA . SER A 1 96 ? -19.719 -23.269 -9.664 1.00 65.69 96 SER A CA 1
ATOM 736 C C . SER A 1 96 ? -18.640 -24.020 -8.897 1.00 65.69 96 SER A C 1
ATOM 738 O O . SER A 1 96 ? -18.449 -23.746 -7.710 1.00 65.69 96 SER A O 1
ATOM 740 N N . ASP A 1 97 ? -17.917 -24.909 -9.572 1.00 61.69 97 ASP A N 1
ATOM 741 C CA . ASP A 1 97 ? -16.829 -25.701 -8.983 1.00 61.69 97 ASP A CA 1
ATOM 742 C C . ASP A 1 97 ? -15.713 -24.799 -8.414 1.00 61.69 97 ASP A C 1
ATOM 744 O O . ASP A 1 97 ? -15.132 -25.106 -7.378 1.00 61.69 97 ASP A O 1
ATOM 748 N N . THR A 1 98 ? -15.529 -23.605 -8.989 1.00 64.75 98 THR A N 1
ATOM 749 C CA . THR A 1 98 ? -14.610 -22.553 -8.510 1.00 64.75 98 THR A CA 1
ATOM 750 C C . THR A 1 98 ? -14.990 -21.946 -7.151 1.00 64.75 98 THR A C 1
ATOM 752 O O . THR A 1 98 ? -14.236 -21.161 -6.596 1.00 64.75 98 THR A O 1
ATOM 755 N N . THR A 1 99 ? -16.161 -22.270 -6.589 1.00 69.31 99 THR A N 1
ATOM 756 C CA . THR A 1 99 ? -16.580 -21.785 -5.252 1.00 69.31 99 THR A CA 1
ATOM 757 C C . THR A 1 99 ? -15.976 -22.627 -4.119 1.00 69.31 99 THR A C 1
ATOM 759 O O . THR A 1 99 ? -16.192 -22.322 -2.950 1.00 69.31 99 THR A O 1
ATOM 762 N N . PHE A 1 100 ? -15.272 -23.712 -4.453 1.00 71.81 100 PHE A N 1
ATOM 763 C CA . PHE A 1 100 ? -14.647 -24.633 -3.499 1.00 71.81 100 PHE A CA 1
ATOM 764 C C . PHE A 1 100 ? -13.111 -24.549 -3.524 1.00 71.81 100 PHE A C 1
ATOM 766 O O . PHE A 1 100 ? -12.445 -25.491 -3.101 1.00 71.81 100 PHE A O 1
ATOM 773 N N . MET A 1 101 ? -12.556 -23.441 -4.030 1.00 75.75 101 MET A N 1
ATOM 774 C CA . MET A 1 101 ? -11.125 -23.127 -3.921 1.00 75.75 101 MET A CA 1
ATOM 775 C C . MET A 1 101 ? -10.826 -22.730 -2.481 1.00 75.75 101 MET A C 1
ATOM 777 O O . MET A 1 101 ? -11.507 -21.852 -1.950 1.00 75.75 101 MET A O 1
ATOM 781 N N . VAL A 1 102 ? -9.901 -23.440 -1.839 1.00 75.25 102 VAL A N 1
ATOM 782 C CA . VAL A 1 102 ? -9.465 -23.167 -0.466 1.00 75.25 102 VAL A CA 1
ATOM 783 C C . VAL A 1 102 ? -8.557 -21.943 -0.511 1.00 75.25 102 VAL A C 1
ATOM 785 O O . VAL A 1 102 ? -7.602 -21.935 -1.276 1.00 75.25 102 VAL A O 1
ATOM 788 N N . ASN A 1 103 ? -8.870 -20.935 0.296 1.00 75.75 103 ASN A N 1
ATOM 789 C CA . ASN A 1 103 ? -8.057 -19.738 0.438 1.00 75.75 103 ASN A CA 1
ATOM 790 C C . ASN A 1 103 ? -6.668 -20.100 0.981 1.00 75.75 103 ASN A C 1
ATOM 792 O O . ASN A 1 103 ? -6.549 -20.957 1.860 1.00 75.75 103 ASN A O 1
ATOM 796 N N . ASP A 1 104 ? -5.646 -19.400 0.503 1.00 72.62 104 ASP A N 1
ATOM 797 C CA . ASP A 1 104 ? -4.236 -19.547 0.883 1.00 72.62 104 ASP A CA 1
ATOM 798 C C . ASP A 1 104 ? -3.974 -19.433 2.397 1.00 72.62 104 ASP A C 1
ATOM 800 O O . ASP A 1 104 ? -3.064 -20.070 2.926 1.00 72.62 104 ASP A O 1
ATOM 804 N N . THR A 1 105 ? -4.801 -18.687 3.135 1.00 74.81 105 THR A N 1
ATOM 805 C CA . THR A 1 105 ? -4.690 -18.563 4.601 1.00 74.81 105 THR A CA 1
ATOM 806 C C . THR A 1 105 ? -5.379 -19.682 5.384 1.00 74.81 105 THR A C 1
ATOM 808 O O . THR A 1 105 ? -5.354 -19.692 6.619 1.00 74.81 105 THR A O 1
ATOM 811 N N . SER A 1 106 ? -6.034 -20.622 4.706 1.00 81.12 106 SER A N 1
ATOM 812 C CA . SER A 1 106 ? -6.791 -21.675 5.365 1.00 81.12 106 SER A CA 1
ATOM 813 C C . SER A 1 106 ? -5.901 -22.741 5.985 1.00 81.12 106 SER A C 1
ATOM 815 O O . SER A 1 106 ? -5.094 -23.372 5.313 1.00 81.12 106 SER A O 1
ATOM 817 N N . ASP A 1 107 ? -6.193 -23.105 7.235 1.00 79.00 107 ASP A N 1
ATOM 818 C CA . ASP A 1 107 ? -5.656 -24.324 7.856 1.00 79.00 107 ASP A CA 1
ATOM 819 C C . ASP A 1 107 ? -6.066 -25.607 7.099 1.00 79.00 107 ASP A C 1
ATOM 821 O O . ASP A 1 107 ? -5.629 -26.703 7.459 1.00 79.00 107 ASP A O 1
ATOM 825 N N . ALA A 1 108 ? -6.981 -25.502 6.122 1.00 77.81 108 ALA A N 1
ATOM 826 C CA . ALA A 1 108 ? -7.367 -26.588 5.236 1.00 77.81 108 ALA A CA 1
ATOM 827 C C . ALA A 1 108 ? -6.350 -26.843 4.104 1.00 77.81 108 ALA A C 1
ATOM 829 O O . ALA A 1 108 ? -6.361 -27.961 3.582 1.00 77.81 108 ALA A O 1
ATOM 830 N N . VAL A 1 109 ? -5.495 -25.865 3.766 1.00 75.88 109 VAL A N 1
ATOM 831 C CA . VAL A 1 109 ? -4.421 -25.990 2.761 1.00 75.88 109 VAL A CA 1
ATOM 832 C C . VAL A 1 109 ? -3.507 -27.158 3.125 1.00 75.88 109 VAL A C 1
ATOM 834 O O . VAL A 1 109 ? -3.238 -27.403 4.304 1.00 75.88 109 VAL A O 1
ATOM 837 N N . ASP A 1 110 ? -3.098 -27.931 2.118 1.00 71.75 110 ASP A N 1
ATOM 838 C CA . ASP A 1 110 ? -2.226 -29.104 2.246 1.00 71.75 110 ASP A CA 1
ATOM 839 C C . ASP A 1 110 ? -2.688 -30.200 3.223 1.00 71.75 110 ASP A C 1
ATOM 841 O O . ASP A 1 110 ? -1.946 -31.136 3.557 1.00 71.75 110 ASP A O 1
ATOM 845 N N . ASN A 1 111 ? -3.934 -30.157 3.706 1.00 74.56 111 ASN A N 1
ATOM 846 C CA . ASN A 1 111 ? -4.486 -31.342 4.345 1.00 74.56 111 ASN A CA 1
ATOM 847 C C . ASN A 1 111 ? -4.602 -32.422 3.283 1.00 74.56 111 ASN A C 1
ATOM 849 O O . ASN A 1 111 ? -5.039 -32.140 2.180 1.00 74.56 111 ASN A O 1
ATOM 853 N N . GLY A 1 112 ? -4.238 -33.665 3.605 1.00 77.69 112 GLY A N 1
ATOM 854 C CA . GLY A 1 112 ? -4.392 -34.777 2.673 1.00 77.69 112 GLY A CA 1
ATOM 855 C C . GLY A 1 112 ? -3.356 -35.873 2.779 1.00 77.69 112 GLY A C 1
ATOM 856 O O . GLY A 1 112 ? -2.532 -35.914 3.693 1.00 77.69 112 GLY A O 1
ATOM 857 N N . ILE A 1 113 ? -3.415 -36.784 1.809 1.00 80.94 113 ILE A N 1
ATOM 858 C CA . ILE A 1 113 ? -2.309 -37.684 1.466 1.00 80.94 113 ILE A CA 1
ATOM 859 C C . ILE A 1 113 ? -2.052 -37.658 -0.032 1.00 80.94 113 ILE A C 1
ATOM 861 O O . ILE A 1 113 ? -2.968 -37.448 -0.819 1.00 80.94 113 ILE A O 1
ATOM 865 N N . ASP A 1 114 ? -0.812 -37.913 -0.435 1.00 79.19 114 ASP A N 1
ATOM 866 C CA . ASP A 1 114 ? -0.485 -38.053 -1.848 1.00 79.19 114 ASP A CA 1
ATOM 867 C C . ASP A 1 114 ? -1.180 -39.306 -2.407 1.00 79.19 114 ASP A C 1
ATOM 869 O O . ASP A 1 114 ? -0.906 -40.439 -1.993 1.00 79.19 114 ASP A O 1
ATOM 873 N N . VAL A 1 115 ? -2.117 -39.089 -3.331 1.00 75.94 115 VAL A N 1
ATOM 874 C CA . VAL A 1 115 ? -2.868 -40.141 -4.033 1.00 75.94 115 VAL A CA 1
ATOM 875 C C . VAL A 1 115 ? -2.347 -40.385 -5.455 1.00 75.94 115 VAL A C 1
ATOM 877 O O . VAL A 1 115 ? -2.969 -41.117 -6.225 1.00 75.94 115 VAL A O 1
ATOM 880 N N . GLY A 1 116 ? -1.195 -39.808 -5.814 1.00 76.25 116 GLY A N 1
ATOM 881 C CA . GLY A 1 116 ? -0.553 -39.974 -7.117 1.00 76.25 116 GLY A CA 1
ATOM 882 C C . GLY A 1 116 ? -1.157 -39.123 -8.237 1.00 76.25 116 GLY A C 1
ATOM 883 O O . GLY A 1 116 ? -0.957 -39.445 -9.410 1.00 76.25 116 GLY A O 1
ATOM 884 N N . ILE A 1 117 ? -1.901 -38.066 -7.892 1.00 72.69 117 ILE A N 1
ATOM 885 C CA . ILE A 1 117 ? -2.379 -37.050 -8.841 1.00 72.69 117 ILE A CA 1
ATOM 886 C C . ILE A 1 117 ? -1.328 -35.947 -8.984 1.00 72.69 117 ILE A C 1
ATOM 888 O O . ILE A 1 117 ? -0.822 -35.431 -7.990 1.00 72.69 117 ILE A O 1
ATOM 892 N N . THR A 1 118 ? -0.985 -35.605 -10.226 1.00 75.94 118 THR A N 1
ATOM 893 C CA . THR A 1 118 ? 0.059 -34.614 -10.547 1.00 75.94 118 THR A CA 1
ATOM 894 C C . THR A 1 118 ? -0.499 -33.268 -10.997 1.00 75.94 118 THR A C 1
ATOM 896 O O . THR A 1 118 ? 0.278 -32.350 -11.239 1.00 75.94 118 THR A O 1
ATOM 899 N N . THR A 1 119 ? -1.818 -33.170 -11.166 1.00 70.25 119 THR A N 1
ATOM 900 C CA . THR A 1 119 ? -2.511 -31.939 -11.550 1.00 70.25 119 THR A CA 1
ATOM 901 C C . THR A 1 119 ? -3.784 -31.755 -10.732 1.00 70.25 119 THR A C 1
ATOM 903 O O . THR A 1 119 ? -4.382 -32.757 -10.328 1.00 70.25 119 THR A O 1
ATOM 906 N N . ASP A 1 120 ? -4.195 -30.509 -10.526 1.00 69.19 120 ASP A N 1
ATOM 907 C CA . ASP A 1 120 ? -5.455 -30.134 -9.874 1.00 69.19 120 ASP A CA 1
ATOM 908 C C . ASP A 1 120 ? -6.688 -30.352 -10.790 1.00 69.19 120 ASP A C 1
ATOM 910 O O . ASP A 1 120 ? -6.588 -30.950 -11.872 1.00 69.19 120 ASP A O 1
ATOM 914 N N . TYR A 1 121 ? -7.873 -29.881 -10.375 1.00 68.56 121 TYR A N 1
ATOM 915 C CA . TYR A 1 121 ? -9.120 -29.973 -11.155 1.00 68.56 121 TYR A CA 1
ATOM 916 C C . TYR A 1 121 ? -9.088 -29.158 -12.458 1.00 68.56 121 TYR A C 1
ATOM 918 O O . TYR A 1 121 ? -9.763 -29.529 -13.423 1.00 68.56 121 TYR A O 1
ATOM 926 N N . SER A 1 122 ? -8.303 -28.079 -12.515 1.00 67.12 122 SER A N 1
ATOM 927 C CA . SER A 1 122 ? -8.109 -27.256 -13.719 1.00 67.12 122 SER A CA 1
ATOM 928 C C . SER A 1 122 ? -7.080 -27.829 -14.690 1.00 67.12 122 SER A C 1
ATOM 930 O O . SER A 1 122 ? -7.007 -27.389 -15.840 1.00 67.12 122 SER A O 1
ATOM 932 N N . GLY A 1 123 ? -6.320 -28.842 -14.268 1.00 71.31 123 GLY A N 1
ATOM 933 C CA . GLY A 1 123 ? -5.222 -29.419 -15.039 1.00 71.31 123 GLY A CA 1
ATOM 934 C C . GLY A 1 123 ? -3.883 -28.708 -14.827 1.00 71.31 123 GLY A C 1
ATOM 935 O O . GLY A 1 123 ? -2.939 -28.984 -15.569 1.00 71.31 123 GLY A O 1
ATOM 936 N N . THR A 1 124 ? -3.801 -27.830 -13.830 1.00 66.75 124 THR A N 1
ATOM 937 C CA . THR A 1 124 ? -2.595 -27.135 -13.373 1.00 66.75 124 THR A CA 1
ATOM 938 C C . THR A 1 124 ? -1.677 -28.112 -12.650 1.00 66.75 124 THR A C 1
ATOM 940 O O . THR A 1 124 ? -2.163 -29.015 -11.972 1.00 66.75 124 THR A O 1
ATOM 943 N N . ALA A 1 125 ? -0.357 -27.986 -12.806 1.00 71.19 125 ALA A N 1
ATOM 944 C CA . ALA A 1 125 ? 0.583 -28.819 -12.057 1.00 71.19 125 ALA A CA 1
ATOM 945 C C . ALA A 1 125 ? 0.530 -28.474 -10.563 1.00 71.19 125 ALA A C 1
ATOM 947 O O . ALA A 1 125 ? 0.500 -27.305 -10.210 1.00 71.19 125 ALA A O 1
ATOM 948 N N . ARG A 1 126 ? 0.548 -29.499 -9.712 1.00 68.56 126 ARG A N 1
ATOM 949 C CA . ARG A 1 126 ? 0.501 -29.328 -8.254 1.00 68.56 126 ARG A CA 1
ATOM 950 C C . ARG A 1 126 ? 1.825 -28.800 -7.696 1.00 68.56 126 ARG A C 1
ATOM 952 O O . ARG A 1 126 ? 2.880 -29.279 -8.131 1.00 68.56 126 ARG A O 1
ATOM 959 N N . ASP A 1 127 ? 1.772 -27.858 -6.758 1.00 66.50 127 ASP A N 1
ATOM 960 C CA . ASP A 1 127 ? 2.925 -27.174 -6.166 1.00 66.50 127 ASP A CA 1
ATOM 961 C C . ASP A 1 127 ? 3.567 -27.987 -5.022 1.00 66.50 127 ASP A C 1
ATOM 963 O O . ASP A 1 127 ? 4.798 -28.033 -4.888 1.00 66.50 127 ASP A O 1
ATOM 967 N N . ALA A 1 128 ? 2.752 -28.748 -4.289 1.00 65.62 128 ALA A N 1
ATOM 968 C CA . ALA A 1 128 ? 3.144 -29.504 -3.113 1.00 65.62 128 ALA A CA 1
ATOM 969 C C . ALA A 1 128 ? 2.425 -30.861 -3.017 1.00 65.62 128 ALA A C 1
ATOM 971 O O . ALA A 1 128 ? 1.535 -31.228 -3.786 1.00 65.62 128 ALA A O 1
ATOM 972 N N . ASN A 1 129 ? 2.876 -31.701 -2.083 1.00 62.59 129 ASN A N 1
ATOM 973 C CA . ASN A 1 129 ? 2.236 -32.972 -1.750 1.00 62.59 129 ASN A CA 1
ATOM 974 C C . ASN A 1 129 ? 2.207 -33.139 -0.225 1.00 62.59 129 ASN A C 1
ATOM 976 O O . ASN A 1 129 ? 3.288 -33.140 0.379 1.00 62.59 129 ASN A O 1
ATOM 980 N N . PRO A 1 130 ? 1.039 -33.404 0.393 1.00 63.81 130 PRO A N 1
ATOM 981 C CA . PRO A 1 130 ? -0.294 -33.581 -0.204 1.00 63.81 130 PRO A CA 1
ATOM 982 C C . PRO A 1 130 ? -1.108 -32.279 -0.302 1.00 63.81 130 PRO A C 1
ATOM 984 O O . PRO A 1 130 ? -0.997 -31.461 0.587 1.00 63.81 130 PRO A O 1
ATOM 987 N N . ASP A 1 131 ? -1.981 -32.160 -1.305 1.00 63.25 131 ASP A N 1
ATOM 988 C CA . ASP A 1 131 ? -2.954 -31.068 -1.475 1.00 63.25 131 ASP A CA 1
ATOM 989 C C . ASP A 1 131 ? -4.337 -31.670 -1.797 1.00 63.25 131 ASP A C 1
ATOM 991 O O . ASP A 1 131 ? -4.464 -32.592 -2.615 1.00 63.25 131 ASP A O 1
ATOM 995 N N . ILE A 1 132 ? -5.360 -31.204 -1.079 1.00 60.06 132 ILE A N 1
ATOM 996 C CA . ILE A 1 132 ? -6.781 -31.563 -1.237 1.00 60.06 132 ILE A CA 1
ATOM 997 C C . ILE A 1 132 ? -7.550 -30.481 -2.006 1.00 60.06 132 ILE A C 1
ATOM 999 O O . ILE A 1 132 ? -8.699 -30.721 -2.398 1.00 60.06 132 ILE A O 1
ATOM 1003 N N . GLY A 1 133 ? -6.945 -29.314 -2.246 1.00 57.00 133 GLY A N 1
ATOM 1004 C CA . GLY A 1 133 ? -7.514 -28.253 -3.057 1.00 57.00 133 GLY A CA 1
ATOM 1005 C C . GLY A 1 133 ? -7.967 -28.797 -4.408 1.00 57.00 133 GLY A C 1
ATOM 1006 O O . GLY A 1 133 ? -7.215 -29.427 -5.146 1.00 57.00 133 GLY A O 1
ATOM 1007 N N . ALA A 1 134 ? -9.237 -28.575 -4.761 1.00 54.31 134 ALA A N 1
ATOM 1008 C CA . ALA A 1 134 ? -9.668 -28.799 -6.139 1.00 54.31 134 ALA A CA 1
ATOM 1009 C C . ALA A 1 134 ? -8.872 -27.895 -7.101 1.00 54.31 134 ALA A C 1
ATOM 1011 O O . ALA A 1 134 ? -8.763 -28.208 -8.277 1.00 54.31 134 ALA A O 1
ATOM 1012 N N . TYR A 1 135 ? -8.296 -26.803 -6.607 1.00 55.38 135 TYR A N 1
ATOM 1013 C CA . TYR A 1 135 ? -7.493 -25.866 -7.368 1.00 55.38 135 TYR A CA 1
ATOM 1014 C C . TYR A 1 135 ? -6.227 -25.581 -6.577 1.00 55.38 135 TYR A C 1
ATOM 1016 O O . TYR A 1 135 ? -6.322 -25.276 -5.390 1.00 55.38 135 TYR A O 1
ATOM 1024 N N . GLU A 1 136 ? -5.092 -25.668 -7.252 1.00 53.22 136 GLU A N 1
ATOM 1025 C CA . GLU A 1 136 ? -3.848 -25.102 -6.754 1.00 53.22 136 GLU A CA 1
ATOM 1026 C C . GLU A 1 136 ? -3.904 -23.611 -7.097 1.00 53.22 136 GLU A C 1
ATOM 1028 O O . GLU A 1 136 ? -4.198 -23.236 -8.240 1.00 53.22 136 GLU A O 1
ATOM 1033 N N . ILE A 1 137 ? -3.683 -22.751 -6.105 1.00 54.56 137 ILE A N 1
ATOM 1034 C CA . ILE A 1 137 ? -3.389 -21.352 -6.396 1.00 54.56 137 ILE A CA 1
ATOM 1035 C C . ILE A 1 137 ? -1.972 -21.398 -6.962 1.00 54.56 137 ILE A C 1
ATOM 1037 O O . ILE A 1 137 ? -1.027 -21.615 -6.213 1.00 54.56 137 ILE A O 1
ATOM 1041 N N . GLU A 1 138 ? -1.809 -21.281 -8.287 1.00 53.34 138 GLU A N 1
ATOM 1042 C CA . GLU A 1 138 ? -0.483 -20.961 -8.816 1.00 53.34 138 GLU A CA 1
ATOM 1043 C C . GLU A 1 138 ? -0.117 -19.606 -8.216 1.00 53.34 138 GLU A C 1
ATOM 1045 O O . GLU A 1 138 ? -0.601 -18.582 -8.697 1.00 53.34 138 GLU A O 1
ATOM 1050 N N . GLU A 1 139 ? 0.692 -19.611 -7.155 1.00 57.78 139 GLU A N 1
ATOM 1051 C CA . GLU A 1 139 ? 1.349 -18.403 -6.669 1.00 57.78 139 GLU A CA 1
ATOM 1052 C C . GLU A 1 139 ? 1.991 -17.750 -7.893 1.00 57.78 139 GLU A C 1
ATOM 1054 O O . GLU A 1 139 ? 2.669 -18.428 -8.684 1.00 57.78 139 GLU A O 1
ATOM 1059 N N . GLU A 1 140 ? 1.696 -16.472 -8.130 1.00 63.03 140 GLU A N 1
ATOM 1060 C CA . GLU A 1 140 ? 2.139 -15.822 -9.351 1.00 63.03 140 GLU A CA 1
ATOM 1061 C C . GLU A 1 140 ? 3.668 -15.841 -9.387 1.00 63.03 140 GLU A C 1
ATOM 1063 O O . GLU A 1 140 ? 4.366 -15.085 -8.708 1.00 63.03 140 GLU A O 1
ATOM 1068 N N . ALA A 1 141 ? 4.235 -16.733 -10.193 1.00 74.94 141 ALA A N 1
ATOM 1069 C CA . ALA A 1 141 ? 5.673 -16.779 -10.323 1.00 74.94 141 ALA A CA 1
ATOM 1070 C C . ALA A 1 141 ? 6.118 -15.544 -11.117 1.00 74.94 141 ALA A C 1
ATOM 1072 O O . ALA A 1 141 ? 5.575 -15.224 -12.178 1.00 74.94 141 ALA A O 1
ATOM 1073 N N . PHE A 1 142 ? 7.151 -14.859 -10.646 1.00 89.31 142 PHE A N 1
ATOM 1074 C CA . PHE A 1 142 ? 7.749 -13.719 -11.334 1.00 89.31 142 PHE A CA 1
ATOM 1075 C C . PHE A 1 142 ? 9.233 -13.950 -11.604 1.00 89.31 142 PHE A C 1
ATOM 1077 O O . PHE A 1 142 ? 9.958 -14.591 -10.844 1.00 89.31 142 PHE A O 1
ATOM 1084 N N . THR A 1 143 ? 9.721 -13.387 -12.709 1.00 92.94 143 THR A N 1
ATOM 1085 C CA . THR A 1 143 ? 11.155 -13.318 -12.991 1.00 92.94 143 THR A CA 1
ATOM 1086 C C . THR A 1 143 ? 11.680 -11.951 -12.573 1.00 92.94 143 THR A C 1
ATOM 1088 O O . THR A 1 143 ? 11.451 -10.953 -13.259 1.00 92.94 143 THR A O 1
ATOM 1091 N N . ILE A 1 144 ? 12.430 -11.909 -11.469 1.00 94.56 144 ILE A N 1
ATOM 1092 C CA . ILE A 1 144 ? 13.170 -10.712 -11.057 1.00 94.56 144 ILE A CA 1
ATOM 1093 C C . ILE A 1 144 ? 14.325 -10.480 -12.032 1.00 94.56 144 ILE A C 1
ATOM 1095 O O . ILE A 1 144 ? 15.254 -11.284 -12.131 1.00 94.56 144 ILE A O 1
ATOM 1099 N N . LEU A 1 145 ? 14.275 -9.366 -12.755 1.00 93.81 145 LEU A N 1
ATOM 1100 C CA . LEU A 1 145 ? 15.316 -8.970 -13.697 1.00 93.81 145 LEU A CA 1
ATOM 1101 C C . LEU A 1 145 ? 16.458 -8.250 -12.979 1.00 93.81 145 LEU A C 1
ATOM 1103 O O . LEU A 1 145 ? 17.627 -8.480 -13.293 1.00 93.81 145 LEU A O 1
ATOM 1107 N N . GLN A 1 146 ? 16.120 -7.375 -12.029 1.00 92.62 146 GLN A N 1
ATOM 1108 C CA . GLN A 1 146 ? 17.059 -6.629 -11.189 1.00 92.62 146 GLN A CA 1
ATOM 1109 C C . GLN A 1 146 ? 16.431 -6.315 -9.830 1.00 92.62 146 GLN A C 1
ATOM 1111 O O . GLN A 1 146 ? 15.221 -6.106 -9.756 1.00 92.62 146 GLN A O 1
ATOM 1116 N N . ARG A 1 147 ? 17.262 -6.259 -8.780 1.00 92.50 147 ARG A N 1
ATOM 1117 C CA . ARG A 1 147 ? 16.845 -6.010 -7.395 1.00 92.50 147 ARG A CA 1
ATOM 1118 C C . ARG A 1 147 ? 17.874 -5.187 -6.621 1.00 92.50 147 ARG A C 1
ATOM 1120 O O . ARG A 1 147 ? 19.076 -5.358 -6.838 1.00 92.50 147 ARG A O 1
ATOM 1127 N N . TRP A 1 148 ? 17.384 -4.368 -5.693 1.00 91.56 148 TRP A N 1
ATOM 1128 C CA . TRP A 1 148 ? 18.163 -3.640 -4.692 1.00 91.56 148 TRP A CA 1
ATOM 1129 C C . TRP A 1 148 ? 17.468 -3.701 -3.324 1.00 91.56 148 TRP A C 1
ATOM 1131 O O . TRP A 1 148 ? 16.326 -3.267 -3.206 1.00 91.56 148 TRP A O 1
ATOM 1141 N N . ASP A 1 149 ? 18.167 -4.223 -2.315 1.00 90.44 149 ASP A N 1
ATOM 1142 C CA . ASP A 1 149 ? 17.669 -4.475 -0.947 1.00 90.44 149 ASP A CA 1
ATOM 1143 C C . ASP A 1 149 ? 18.587 -3.898 0.152 1.00 90.44 149 ASP A C 1
ATOM 1145 O O . ASP A 1 149 ? 18.424 -4.185 1.324 1.00 90.44 149 ASP A O 1
ATOM 1149 N N . PHE A 1 150 ? 19.623 -3.138 -0.226 1.00 92.31 150 PHE A N 1
ATOM 1150 C CA . PHE A 1 150 ? 20.575 -2.439 0.656 1.00 92.31 150 PHE A CA 1
ATOM 1151 C C . PHE A 1 150 ? 21.323 -3.288 1.713 1.00 92.31 150 PHE A C 1
ATOM 1153 O O . PHE A 1 150 ? 22.245 -2.780 2.358 1.00 92.31 150 PHE A O 1
ATOM 1160 N N . GLU A 1 151 ? 21.071 -4.593 1.814 1.00 93.00 151 GLU A N 1
ATOM 1161 C CA . GLU A 1 151 ? 21.593 -5.483 2.860 1.00 93.00 151 GLU A CA 1
ATOM 1162 C C . GLU A 1 151 ? 23.120 -5.576 2.891 1.00 93.00 151 GLU A C 1
ATOM 1164 O O . GLU A 1 151 ? 23.755 -5.726 3.943 1.00 93.00 151 GLU A O 1
ATOM 1169 N N . SER A 1 152 ? 23.745 -5.447 1.722 1.00 89.38 152 SER A N 1
ATOM 1170 C CA . SER A 1 152 ? 25.204 -5.467 1.582 1.00 89.38 152 SER A CA 1
ATOM 1171 C C . SER A 1 152 ? 25.902 -4.193 2.076 1.00 89.38 152 SER A C 1
ATOM 1173 O O . SER A 1 152 ? 27.127 -4.189 2.219 1.00 89.38 152 SER A O 1
ATOM 1175 N N . LEU A 1 153 ? 25.152 -3.119 2.338 1.00 88.25 153 LEU A N 1
ATOM 1176 C CA . LEU A 1 153 ? 25.692 -1.825 2.741 1.00 88.25 153 LEU A CA 1
ATOM 1177 C C . LEU A 1 153 ? 25.926 -1.766 4.254 1.00 88.25 153 LEU A C 1
ATOM 1179 O O . LEU A 1 153 ? 25.284 -2.460 5.046 1.00 88.25 153 LEU A O 1
ATOM 1183 N N . SER A 1 154 ? 26.885 -0.949 4.683 1.00 89.44 154 SER A N 1
ATOM 1184 C CA . SER A 1 154 ? 27.055 -0.632 6.101 1.00 89.44 154 SER A CA 1
ATOM 1185 C C . SER A 1 154 ? 26.003 0.373 6.549 1.00 89.44 154 SER A C 1
ATOM 1187 O O . SER A 1 154 ? 25.643 1.261 5.782 1.00 89.44 154 SER A O 1
ATOM 1189 N N . LEU A 1 155 ? 25.582 0.278 7.811 1.00 91.69 155 LEU A N 1
ATOM 1190 C CA . LEU A 1 155 ? 24.854 1.366 8.457 1.00 91.69 155 LEU A CA 1
ATOM 1191 C C . LEU A 1 155 ? 25.745 2.607 8.430 1.00 91.69 155 LEU A C 1
ATOM 1193 O O . LEU A 1 155 ? 26.847 2.591 8.989 1.00 91.69 155 LEU A O 1
ATOM 1197 N N . ASP A 1 156 ? 25.293 3.644 7.739 1.00 78.38 156 ASP A N 1
ATOM 1198 C CA . ASP A 1 156 ? 26.081 4.843 7.496 1.00 78.38 156 ASP A CA 1
ATOM 1199 C C . ASP A 1 156 ? 25.208 6.085 7.653 1.00 78.38 156 ASP A C 1
ATOM 1201 O O . ASP A 1 156 ? 24.136 6.209 7.054 1.00 78.38 156 ASP A O 1
ATOM 1205 N N . ALA A 1 157 ? 25.704 7.018 8.465 1.00 62.91 157 ALA A N 1
ATOM 1206 C CA . ALA A 1 157 ? 25.091 8.318 8.686 1.00 62.91 157 ALA A CA 1
ATOM 1207 C C . ALA A 1 157 ? 25.222 9.249 7.463 1.00 62.91 157 ALA A C 1
ATOM 1209 O O . ALA A 1 157 ? 24.595 10.310 7.450 1.00 62.91 157 ALA A O 1
ATOM 1210 N N . SER A 1 158 ? 26.017 8.878 6.455 1.00 67.50 158 SER A N 1
ATOM 1211 C CA . SER A 1 158 ? 26.127 9.580 5.178 1.00 67.50 158 SER A CA 1
ATOM 1212 C C . SER A 1 158 ? 26.432 8.604 4.038 1.00 67.50 158 SER A C 1
ATOM 1214 O O . SER A 1 158 ? 27.590 8.437 3.668 1.00 67.50 158 SER A O 1
ATOM 1216 N N . PHE A 1 159 ? 25.398 7.991 3.460 1.00 74.81 159 PHE A N 1
ATOM 1217 C CA . PHE A 1 159 ? 25.533 7.225 2.222 1.00 74.81 159 PHE A CA 1
ATOM 1218 C C . PHE A 1 159 ? 25.726 8.218 1.070 1.00 74.81 159 PHE A C 1
ATOM 1220 O O . PHE A 1 159 ? 24.777 8.864 0.616 1.00 74.81 159 PHE A O 1
ATOM 1227 N N . ASP A 1 160 ? 26.981 8.445 0.678 1.00 73.25 160 ASP A N 1
ATOM 1228 C CA . ASP A 1 160 ? 27.319 9.524 -0.243 1.00 73.25 160 ASP A CA 1
ATOM 1229 C C . ASP A 1 160 ? 27.108 9.144 -1.719 1.00 73.25 160 ASP A C 1
ATOM 1231 O O . ASP A 1 160 ? 26.838 8.002 -2.094 1.00 73.25 160 ASP A O 1
ATOM 1235 N N . ILE A 1 161 ? 27.239 10.142 -2.591 1.00 70.94 161 ILE A N 1
ATOM 1236 C CA . ILE A 1 161 ? 27.105 10.001 -4.040 1.00 70.94 161 ILE A CA 1
ATOM 1237 C C . ILE A 1 161 ? 28.000 8.915 -4.656 1.00 70.94 161 ILE A C 1
ATOM 1239 O O . ILE A 1 161 ? 27.621 8.306 -5.656 1.00 70.94 161 ILE A O 1
ATOM 1243 N N . THR A 1 162 ? 29.186 8.693 -4.097 1.00 76.44 162 THR A N 1
ATOM 1244 C CA . THR A 1 162 ? 30.170 7.721 -4.579 1.00 76.44 162 THR A CA 1
ATOM 1245 C C . THR A 1 162 ? 29.720 6.312 -4.232 1.00 76.44 162 THR A C 1
ATOM 1247 O O . THR A 1 162 ? 29.763 5.426 -5.092 1.00 76.44 162 THR A O 1
ATOM 1250 N N . ASP A 1 163 ? 29.244 6.115 -3.004 1.00 76.62 163 ASP A N 1
ATOM 1251 C CA . ASP A 1 163 ? 28.706 4.835 -2.547 1.00 76.62 163 ASP A CA 1
ATOM 1252 C C . ASP A 1 163 ? 27.434 4.482 -3.324 1.00 76.62 163 ASP A C 1
ATOM 1254 O O . ASP A 1 163 ? 27.317 3.382 -3.871 1.00 76.62 163 ASP A O 1
ATOM 1258 N N . MET A 1 164 ? 26.549 5.467 -3.508 1.00 74.44 164 MET A N 1
ATOM 1259 C CA . MET A 1 164 ? 25.372 5.381 -4.370 1.00 74.44 164 MET A CA 1
ATOM 1260 C C . MET A 1 164 ? 25.748 4.958 -5.797 1.00 74.44 164 MET A C 1
ATOM 1262 O O . MET A 1 164 ? 25.268 3.942 -6.290 1.00 74.44 164 MET A O 1
ATOM 1266 N N . GLN A 1 165 ? 26.644 5.680 -6.471 1.00 75.88 165 GLN A N 1
ATOM 1267 C CA . GLN A 1 165 ? 27.045 5.356 -7.848 1.00 75.88 165 GLN A CA 1
ATOM 1268 C C . GLN A 1 165 ? 27.736 3.994 -7.983 1.00 75.88 165 GLN A C 1
ATOM 1270 O O . GLN A 1 165 ? 27.666 3.382 -9.050 1.00 75.88 165 GLN A O 1
ATOM 1275 N N . THR A 1 166 ? 28.403 3.528 -6.926 1.00 80.00 166 THR A N 1
ATOM 1276 C CA . THR A 1 166 ? 29.049 2.211 -6.900 1.00 80.00 166 THR A CA 1
ATOM 1277 C C . THR A 1 166 ? 28.019 1.097 -6.756 1.00 80.00 166 THR A C 1
ATOM 1279 O O . THR A 1 166 ? 28.092 0.105 -7.480 1.00 80.00 166 THR A O 1
ATOM 1282 N N . TYR A 1 167 ? 27.057 1.265 -5.847 1.00 77.81 167 TYR A N 1
ATOM 1283 C CA . TYR A 1 167 ? 26.012 0.278 -5.596 1.00 77.81 167 TYR A CA 1
ATOM 1284 C C . TYR A 1 167 ? 24.986 0.234 -6.737 1.00 77.81 167 TYR A C 1
ATOM 1286 O O . TYR A 1 167 ? 24.543 -0.842 -7.136 1.00 77.81 167 TYR A O 1
ATOM 1294 N N . ILE A 1 168 ? 24.655 1.394 -7.317 1.00 77.19 168 ILE A N 1
ATOM 1295 C CA . ILE A 1 168 ? 23.654 1.521 -8.381 1.00 77.19 168 ILE A CA 1
ATOM 1296 C C . ILE A 1 168 ? 24.194 2.411 -9.505 1.00 77.19 168 ILE A C 1
ATOM 1298 O O . ILE A 1 168 ? 24.027 3.636 -9.503 1.00 77.19 168 ILE A O 1
ATOM 1302 N N . PRO A 1 169 ? 24.873 1.811 -10.496 1.00 71.06 169 PRO A N 1
ATOM 1303 C CA . PRO A 1 169 ? 25.489 2.563 -11.575 1.00 71.06 169 PRO A CA 1
ATOM 1304 C C . PRO A 1 169 ? 24.458 3.360 -12.380 1.00 71.06 169 PRO A C 1
ATOM 1306 O O . PRO A 1 169 ? 23.551 2.812 -13.011 1.00 71.06 169 PRO A O 1
ATOM 1309 N N . SER A 1 170 ? 24.644 4.677 -12.425 1.00 74.12 170 SER A N 1
ATOM 1310 C CA . SER A 1 170 ? 23.863 5.578 -13.268 1.00 74.12 170 SER A CA 1
ATOM 1311 C C . SER A 1 170 ? 24.728 6.133 -14.393 1.00 74.12 170 SER A C 1
ATOM 1313 O O . SER A 1 170 ? 25.819 6.647 -14.158 1.00 74.12 170 SER A O 1
ATOM 1315 N N . THR A 1 171 ? 24.227 6.096 -15.628 1.00 67.12 171 THR A N 1
ATOM 1316 C CA . THR A 1 171 ? 24.819 6.858 -16.747 1.00 67.12 171 THR A CA 1
ATOM 1317 C C . THR A 1 171 ? 24.234 8.264 -16.857 1.00 67.12 171 THR A C 1
ATOM 1319 O O . THR A 1 171 ? 24.542 8.993 -17.797 1.00 67.12 171 THR A O 1
ATOM 1322 N N . TYR A 1 172 ? 23.354 8.644 -15.931 1.00 68.00 172 TYR A N 1
ATOM 1323 C CA . TYR A 1 172 ? 22.388 9.721 -16.122 1.00 68.00 172 TYR A CA 1
ATOM 1324 C C . TYR A 1 172 ? 22.642 10.953 -15.255 1.00 68.00 172 TYR A C 1
ATOM 1326 O O . TYR A 1 172 ? 21.773 11.817 -15.139 1.00 68.00 172 TYR A O 1
ATOM 1334 N N . GLY A 1 173 ? 23.856 11.056 -14.714 1.00 65.50 173 GLY A N 1
ATOM 1335 C CA . GLY A 1 173 ? 24.330 12.190 -13.933 1.00 65.50 173 GLY A CA 1
ATOM 1336 C C . GLY A 1 173 ? 24.514 11.863 -12.455 1.00 65.50 173 GLY A C 1
ATOM 1337 O O . GLY A 1 173 ? 24.367 10.726 -12.006 1.00 65.50 173 GLY A O 1
ATOM 1338 N N . THR A 1 174 ? 24.889 12.888 -11.703 1.00 69.25 174 THR A N 1
ATOM 1339 C CA . THR A 1 174 ? 25.004 12.839 -10.249 1.00 69.25 174 THR A CA 1
ATOM 1340 C C . THR A 1 174 ? 23.608 12.868 -9.617 1.00 69.25 174 THR A C 1
ATOM 1342 O O . THR A 1 174 ? 22.783 13.661 -10.080 1.00 69.25 174 THR A O 1
ATOM 1345 N N . PRO A 1 175 ? 23.305 12.036 -8.601 1.00 75.25 175 PRO A N 1
ATOM 1346 C CA . PRO A 1 175 ? 22.095 12.203 -7.804 1.00 75.25 175 PRO A CA 1
ATOM 1347 C C . PRO A 1 175 ? 22.005 13.633 -7.271 1.00 75.25 175 PRO A C 1
ATOM 1349 O O . PRO A 1 175 ? 23.015 14.234 -6.900 1.00 75.25 175 PRO A O 1
ATOM 1352 N N . ASN A 1 176 ? 20.788 14.169 -7.256 1.00 76.44 176 ASN A N 1
ATOM 1353 C CA . ASN A 1 176 ? 20.502 15.455 -6.637 1.00 76.44 176 ASN A CA 1
ATOM 1354 C C . ASN A 1 176 ? 19.824 15.191 -5.297 1.00 76.44 176 ASN A C 1
ATOM 1356 O O . ASN A 1 176 ? 18.764 14.566 -5.260 1.00 76.44 176 ASN A O 1
ATOM 1360 N N . TYR A 1 177 ? 20.451 15.658 -4.225 1.00 76.50 177 TYR A N 1
ATOM 1361 C CA . TYR A 1 177 ? 19.931 15.626 -2.865 1.00 76.50 177 TYR A CA 1
ATOM 1362 C C . TYR A 1 177 ? 20.517 16.800 -2.078 1.00 76.50 177 TYR A C 1
ATOM 1364 O O . TYR A 1 177 ? 21.607 17.280 -2.402 1.00 76.50 177 TYR A O 1
ATOM 1372 N N . MET A 1 178 ? 19.816 17.258 -1.042 1.00 70.75 178 MET A N 1
ATOM 1373 C CA . MET A 1 178 ? 20.360 18.264 -0.112 1.00 70.75 178 MET A CA 1
ATOM 1374 C C . MET A 1 178 ? 21.093 17.638 1.049 1.00 70.75 178 MET A C 1
ATOM 1376 O O . MET A 1 178 ? 22.167 18.091 1.441 1.00 70.75 178 MET A O 1
ATOM 1380 N N . GLN A 1 179 ? 20.492 16.593 1.597 1.00 81.50 179 GLN A N 1
ATOM 1381 C CA . GLN A 1 179 ? 21.095 15.778 2.626 1.00 81.50 179 GLN A CA 1
ATOM 1382 C C . GLN A 1 179 ? 21.370 14.417 2.017 1.00 81.50 179 GLN A C 1
ATOM 1384 O O . GLN A 1 179 ? 20.532 13.879 1.292 1.00 81.50 179 GLN A O 1
ATOM 1389 N N . ALA A 1 180 ? 22.576 13.908 2.258 1.00 85.31 180 ALA A N 1
ATOM 1390 C CA . ALA A 1 180 ? 22.921 12.570 1.815 1.00 85.31 180 ALA A CA 1
ATOM 1391 C C . ALA A 1 180 ? 21.911 11.589 2.428 1.00 85.31 180 ALA A C 1
ATOM 1393 O O . ALA A 1 180 ? 21.618 11.714 3.624 1.00 85.31 180 ALA A O 1
ATOM 1394 N N . PRO A 1 181 ? 21.362 10.654 1.637 1.00 90.19 181 PRO A N 1
ATOM 1395 C CA . PRO A 1 181 ? 20.550 9.597 2.206 1.00 90.19 181 PRO A CA 1
ATOM 1396 C C . PRO A 1 181 ? 21.385 8.764 3.189 1.00 90.19 181 PRO A C 1
ATOM 1398 O O . PRO A 1 181 ? 22.614 8.857 3.247 1.00 90.19 181 PRO A O 1
ATOM 1401 N N . GLN A 1 182 ? 20.707 7.964 3.998 1.00 92.69 182 GLN A N 1
ATOM 1402 C CA . GLN A 1 182 ? 21.331 7.160 5.046 1.00 92.69 182 GLN A CA 1
ATOM 1403 C C . GLN A 1 182 ? 20.901 5.709 4.901 1.00 92.69 182 GLN A C 1
ATOM 1405 O O . GLN A 1 182 ? 19.790 5.440 4.452 1.00 92.69 182 GLN A O 1
ATOM 1410 N N . ILE A 1 183 ? 21.767 4.784 5.309 1.00 94.56 183 ILE A N 1
ATOM 1411 C CA . ILE A 1 183 ? 21.377 3.384 5.489 1.00 94.56 183 ILE A CA 1
ATOM 1412 C C . ILE A 1 183 ? 21.103 3.177 6.973 1.00 94.56 183 ILE A C 1
ATOM 1414 O O . ILE A 1 183 ? 22.005 3.337 7.802 1.00 94.56 183 ILE A O 1
ATOM 1418 N N . VAL A 1 184 ? 19.856 2.852 7.297 1.00 96.38 184 VAL A N 1
ATOM 1419 C CA . VAL A 1 184 ? 19.371 2.627 8.666 1.00 96.38 184 VAL A CA 1
ATOM 1420 C C . VAL A 1 184 ? 18.718 1.255 8.768 1.00 96.38 184 VAL A C 1
ATOM 1422 O O . VAL A 1 184 ? 18.456 0.628 7.749 1.00 96.38 184 VAL A O 1
ATOM 1425 N N . GLU A 1 185 ? 18.465 0.785 9.985 1.00 97.31 185 GLU A N 1
ATOM 1426 C CA . GLU A 1 185 ? 17.644 -0.407 10.208 1.00 97.31 185 GLU A CA 1
ATOM 1427 C C . GLU A 1 185 ? 16.182 0.007 10.406 1.00 97.31 185 GLU A C 1
ATOM 1429 O O . GLU A 1 185 ? 15.910 0.998 11.087 1.00 97.31 185 GLU A O 1
ATOM 1434 N N . ASP A 1 186 ? 15.257 -0.761 9.838 1.00 97.44 186 ASP A N 1
ATOM 1435 C CA . ASP A 1 186 ? 13.829 -0.723 10.163 1.00 97.44 186 ASP A CA 1
ATOM 1436 C C . ASP A 1 186 ? 13.254 -2.149 10.086 1.00 97.44 186 ASP A C 1
ATOM 1438 O O . ASP A 1 186 ? 13.943 -3.085 9.679 1.00 97.44 186 ASP A O 1
ATOM 1442 N N . GLU A 1 187 ? 12.012 -2.341 10.516 1.00 95.81 187 GLU A N 1
ATOM 1443 C CA . GLU A 1 187 ? 11.334 -3.637 10.481 1.00 95.81 187 GLU A CA 1
ATOM 1444 C C . GLU A 1 187 ? 10.334 -3.701 9.321 1.00 95.81 187 GLU A C 1
ATOM 1446 O O . GLU A 1 187 ? 9.461 -2.841 9.201 1.00 95.81 187 GLU A O 1
ATOM 1451 N N . ILE A 1 188 ? 10.455 -4.731 8.477 1.00 95.25 188 ILE A N 1
ATOM 1452 C CA . ILE A 1 188 ? 9.492 -5.077 7.423 1.00 95.25 188 ILE A CA 1
ATOM 1453 C C . ILE A 1 188 ? 9.039 -6.515 7.675 1.00 95.25 188 ILE A C 1
ATOM 1455 O O . ILE A 1 188 ? 9.871 -7.418 7.763 1.00 95.25 188 ILE A O 1
ATOM 1459 N N . ASN A 1 189 ? 7.727 -6.746 7.795 1.00 93.25 189 ASN A N 1
ATOM 1460 C CA . ASN A 1 189 ? 7.149 -8.078 8.030 1.00 93.25 189 ASN A CA 1
ATOM 1461 C C . ASN A 1 189 ? 7.750 -8.806 9.255 1.00 93.25 189 ASN A C 1
ATOM 1463 O O . ASN A 1 189 ? 8.020 -10.007 9.206 1.00 93.25 189 ASN A O 1
ATOM 1467 N N . GLY A 1 190 ? 8.012 -8.078 10.346 1.00 91.62 190 GLY A N 1
ATOM 1468 C CA . GLY A 1 190 ? 8.624 -8.629 11.561 1.00 91.62 190 GLY A CA 1
ATOM 1469 C C . GLY A 1 190 ? 10.123 -8.948 11.451 1.00 91.62 190 GLY A C 1
ATOM 1470 O O . GLY A 1 190 ? 10.686 -9.571 12.354 1.00 91.62 190 GLY A O 1
ATOM 1471 N N . VAL A 1 191 ? 10.781 -8.561 10.352 1.00 92.69 191 VAL A N 1
ATOM 1472 C CA . VAL A 1 191 ? 12.213 -8.779 10.117 1.00 92.69 191 VAL A CA 1
ATOM 1473 C C . VAL A 1 191 ? 12.940 -7.441 10.067 1.00 92.69 191 VAL A C 1
ATOM 1475 O O . VAL A 1 191 ? 12.614 -6.570 9.264 1.00 92.69 191 VAL A O 1
ATOM 1478 N N . THR A 1 192 ? 13.961 -7.282 10.911 1.00 96.44 192 THR A N 1
ATOM 1479 C CA . THR A 1 192 ? 14.874 -6.134 10.839 1.00 96.44 192 THR A CA 1
ATOM 1480 C C . THR A 1 192 ? 15.719 -6.214 9.567 1.00 96.44 192 THR A C 1
ATOM 1482 O O . THR A 1 192 ? 16.435 -7.195 9.365 1.00 96.44 192 THR A O 1
ATOM 1485 N N . THR A 1 193 ? 15.650 -5.171 8.745 1.00 96.12 193 THR A N 1
ATOM 1486 C CA . THR A 1 193 ? 16.306 -5.038 7.436 1.00 96.12 193 THR A CA 1
ATOM 1487 C C . THR A 1 193 ? 16.972 -3.667 7.323 1.00 96.12 193 THR A C 1
ATOM 1489 O O . THR A 1 193 ? 16.653 -2.744 8.082 1.00 96.12 193 THR A O 1
ATOM 1492 N N . LYS A 1 194 ? 17.925 -3.516 6.406 1.00 96.19 194 LYS A N 1
ATOM 1493 C CA . LYS A 1 194 ? 18.560 -2.236 6.100 1.00 96.19 194 LYS A CA 1
ATOM 1494 C C . LYS A 1 194 ? 17.781 -1.533 5.011 1.00 96.19 194 LYS A C 1
ATOM 1496 O O . LYS A 1 194 ? 17.566 -2.063 3.935 1.00 96.19 194 LYS A O 1
ATOM 1501 N N . VAL A 1 195 ? 17.453 -0.277 5.260 1.00 96.38 195 VAL A N 1
ATOM 1502 C CA . VAL A 1 195 ? 16.632 0.522 4.356 1.00 96.38 195 VAL A CA 1
ATOM 1503 C C . VAL A 1 195 ? 17.330 1.826 4.005 1.00 96.38 195 VAL A C 1
ATOM 1505 O O . VAL A 1 195 ? 18.136 2.363 4.775 1.00 96.38 195 VAL A O 1
ATOM 1508 N N . LEU A 1 196 ? 17.001 2.363 2.833 1.00 94.75 196 LEU A N 1
ATOM 1509 C CA . LEU A 1 196 ? 17.446 3.682 2.413 1.00 94.75 196 LEU A CA 1
ATOM 1510 C C . LEU A 1 196 ? 16.518 4.743 3.006 1.00 94.75 196 LEU A C 1
ATOM 1512 O O . LEU A 1 196 ? 15.360 4.870 2.612 1.00 94.75 196 LEU A O 1
ATOM 1516 N N . LYS A 1 197 ? 17.049 5.544 3.925 1.00 95.38 197 LYS A N 1
ATOM 1517 C CA . LYS A 1 197 ? 16.377 6.698 4.521 1.00 95.38 197 LYS A CA 1
ATOM 1518 C C . LYS A 1 197 ? 16.682 7.961 3.723 1.00 95.38 197 LYS A C 1
ATOM 1520 O O . LYS A 1 197 ? 17.841 8.348 3.564 1.00 95.38 197 LYS A O 1
ATOM 1525 N N . ILE A 1 198 ? 15.636 8.618 3.239 1.00 93.69 198 ILE A N 1
ATOM 1526 C CA . ILE A 1 198 ? 15.701 9.829 2.421 1.00 93.69 198 ILE A CA 1
ATOM 1527 C C . ILE A 1 198 ? 15.095 10.989 3.205 1.00 93.69 198 ILE A C 1
ATOM 1529 O O . ILE A 1 198 ? 13.922 10.951 3.575 1.00 93.69 198 ILE A O 1
ATOM 1533 N N . THR A 1 199 ? 15.886 12.035 3.436 1.00 91.69 199 THR A N 1
ATOM 1534 C CA . THR A 1 199 ? 15.434 13.219 4.173 1.00 91.69 199 THR A CA 1
ATOM 1535 C C . THR A 1 199 ? 14.668 14.186 3.283 1.00 91.69 199 THR A C 1
ATOM 1537 O O . THR A 1 199 ? 15.190 14.611 2.256 1.00 91.69 199 THR A O 1
ATOM 1540 N N . HIS A 1 200 ? 13.489 14.600 3.745 1.00 89.00 200 HIS A N 1
ATOM 1541 C CA . HIS A 1 200 ? 12.735 15.753 3.263 1.00 89.00 200 HIS A CA 1
ATOM 1542 C C . HIS A 1 200 ? 12.911 16.922 4.229 1.00 89.00 200 HIS A C 1
ATOM 1544 O O . HIS A 1 200 ? 12.262 16.963 5.270 1.00 89.00 200 HIS A O 1
ATOM 1550 N N . ALA A 1 201 ? 13.829 17.843 3.934 1.00 84.31 201 ALA A N 1
ATOM 1551 C CA . ALA A 1 201 ? 14.228 18.878 4.897 1.00 84.31 201 ALA A CA 1
ATOM 1552 C C . ALA A 1 201 ? 13.298 20.115 4.934 1.00 84.31 201 ALA A C 1
ATOM 1554 O O . ALA A 1 201 ? 12.637 20.461 3.958 1.00 84.31 201 ALA A O 1
ATOM 1555 N N . GLU A 1 202 ? 13.260 20.804 6.075 1.00 83.56 202 GLU A N 1
ATOM 1556 C CA . GLU A 1 202 ? 12.480 22.037 6.260 1.00 83.56 202 GLU A CA 1
ATOM 1557 C C . GLU A 1 202 ? 13.084 23.279 5.566 1.00 83.56 202 GLU A C 1
ATOM 1559 O O . GLU A 1 202 ? 14.271 23.325 5.234 1.00 83.56 202 GLU A O 1
ATOM 1564 N N . GLY A 1 203 ? 12.275 24.339 5.409 1.00 71.25 203 GLY A N 1
ATOM 1565 C CA . GLY A 1 203 ? 12.777 25.704 5.169 1.00 71.25 203 GLY A CA 1
ATOM 1566 C C . GLY A 1 203 ? 13.234 26.047 3.744 1.00 71.25 203 GLY A C 1
ATOM 1567 O O . GLY A 1 203 ? 13.998 27.000 3.552 1.00 71.25 203 GLY A O 1
ATOM 1568 N N . PHE A 1 204 ? 12.792 25.306 2.726 1.00 66.81 204 PHE A N 1
ATOM 1569 C CA . PHE A 1 204 ? 13.247 25.530 1.351 1.00 66.81 204 PHE A CA 1
ATOM 1570 C C . PHE A 1 204 ? 12.538 26.684 0.622 1.00 66.81 204 PHE A C 1
ATOM 1572 O O . PHE A 1 204 ? 11.310 26.783 0.656 1.00 66.81 204 PHE A O 1
ATOM 1579 N N . PRO A 1 205 ? 13.282 27.541 -0.109 1.00 58.47 205 PRO A N 1
ATOM 1580 C CA . PRO A 1 205 ? 12.689 28.537 -0.991 1.00 58.47 205 PRO A CA 1
ATOM 1581 C C . PRO A 1 205 ? 12.030 27.876 -2.212 1.00 58.47 205 PRO A C 1
ATOM 1583 O O . PRO A 1 205 ? 12.559 26.925 -2.790 1.00 58.47 205 PRO A O 1
ATOM 1586 N N . THR A 1 206 ? 10.909 28.445 -2.666 1.00 57.06 206 THR A N 1
ATOM 1587 C CA . THR A 1 206 ? 10.057 27.925 -3.756 1.00 57.06 206 THR A CA 1
ATOM 1588 C C . THR A 1 206 ? 10.732 27.846 -5.138 1.00 57.06 206 THR A C 1
ATOM 1590 O O . THR A 1 206 ? 10.112 27.475 -6.130 1.00 57.06 206 THR A O 1
ATOM 1593 N N . SER A 1 207 ? 12.013 28.185 -5.259 1.00 57.28 207 SER A N 1
ATOM 1594 C CA . SER A 1 207 ? 12.775 28.082 -6.506 1.00 57.28 207 SER A CA 1
ATOM 1595 C C . SER A 1 207 ? 13.579 26.781 -6.642 1.00 57.28 207 SER A C 1
ATOM 1597 O O . SER A 1 207 ? 14.125 26.527 -7.714 1.00 57.28 207 SER A O 1
ATOM 1599 N N . GLU A 1 208 ? 13.670 25.958 -5.588 1.00 62.03 208 GLU A N 1
ATOM 1600 C CA . GLU A 1 208 ? 14.625 24.837 -5.480 1.00 62.03 208 GLU A CA 1
ATOM 1601 C C . GLU A 1 208 ? 13.975 23.492 -5.066 1.00 62.03 208 GLU A C 1
ATOM 1603 O O . GLU A 1 208 ? 14.613 22.628 -4.481 1.00 62.03 208 GLU A O 1
ATOM 1608 N N . TRP A 1 209 ? 12.707 23.252 -5.417 1.00 63.97 209 TRP A N 1
ATOM 1609 C CA . TRP A 1 209 ? 11.920 22.081 -4.966 1.00 63.97 209 TRP A CA 1
ATOM 1610 C C . TRP A 1 209 ? 12.539 20.693 -5.205 1.00 63.97 209 TRP A C 1
ATOM 1612 O O . TRP A 1 209 ? 12.330 19.786 -4.399 1.00 63.97 209 TRP A O 1
ATOM 1622 N N . TYR A 1 210 ? 13.327 20.520 -6.275 1.00 60.59 210 TYR A N 1
ATOM 1623 C CA . TYR A 1 210 ? 14.005 19.253 -6.607 1.00 60.59 210 TYR A CA 1
ATOM 1624 C C . TYR A 1 210 ? 14.971 18.761 -5.525 1.00 60.59 210 TYR A C 1
ATOM 1626 O O . TYR A 1 210 ? 15.415 17.617 -5.576 1.00 60.59 210 TYR A O 1
ATOM 1634 N N . TYR A 1 211 ? 15.312 19.638 -4.589 1.00 65.94 211 TYR A N 1
ATOM 1635 C CA . TYR A 1 211 ? 16.309 19.427 -3.559 1.00 65.94 211 TYR A CA 1
ATOM 1636 C C . TYR A 1 211 ? 15.693 19.079 -2.199 1.00 65.94 211 TYR A C 1
ATOM 1638 O O . TYR A 1 211 ? 16.428 18.734 -1.282 1.00 65.94 211 TYR A O 1
ATOM 1646 N N . SER A 1 212 ? 14.361 19.120 -2.063 1.00 77.12 212 SER A N 1
ATOM 1647 C CA . SER A 1 212 ? 13.719 18.762 -0.792 1.00 77.12 212 SER A CA 1
ATOM 1648 C C . SER A 1 212 ? 14.013 17.321 -0.381 1.00 77.12 212 SER A C 1
ATOM 1650 O O . SER A 1 212 ? 14.258 17.117 0.797 1.00 77.12 212 SER A O 1
ATOM 1652 N N . GLY A 1 213 ? 14.096 16.379 -1.330 1.00 87.38 213 GLY A N 1
ATOM 1653 C CA . GLY A 1 213 ? 14.452 14.977 -1.084 1.00 87.38 213 GLY A CA 1
ATOM 1654 C C . GLY A 1 213 ? 15.571 14.451 -1.992 1.00 87.38 213 GLY A C 1
ATOM 1655 O O . GLY A 1 213 ? 16.648 15.043 -2.080 1.00 87.38 213 GLY A O 1
ATOM 1656 N N . LEU A 1 214 ? 15.321 13.329 -2.673 1.00 88.06 214 LEU A N 1
ATOM 1657 C CA . LEU A 1 214 ? 16.259 12.643 -3.563 1.00 88.06 214 LEU A CA 1
ATOM 1658 C C . LEU A 1 214 ? 15.693 12.510 -4.982 1.00 88.06 214 LEU A C 1
ATOM 1660 O O . LEU A 1 214 ? 14.580 12.034 -5.195 1.00 88.06 214 LEU A O 1
ATOM 1664 N N . ASN A 1 215 ? 16.501 12.860 -5.979 1.00 86.56 215 ASN A N 1
ATOM 1665 C CA . ASN A 1 215 ? 16.209 12.596 -7.383 1.00 86.56 215 ASN A C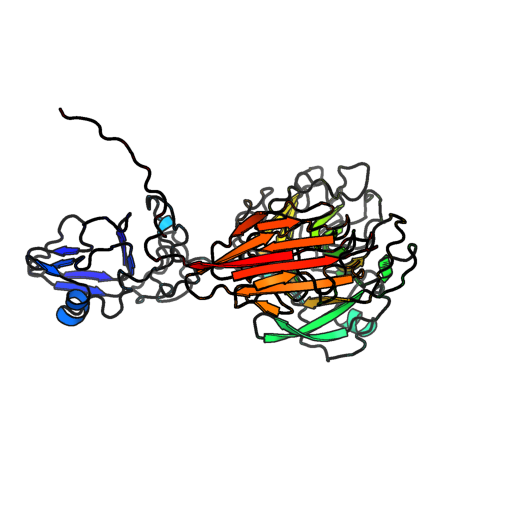A 1
ATOM 1666 C C . ASN A 1 215 ? 17.396 11.906 -8.046 1.00 86.56 215 ASN A C 1
ATOM 1668 O O . ASN A 1 215 ? 18.439 12.520 -8.300 1.00 86.56 215 ASN A O 1
ATOM 1672 N N . TRP A 1 216 ? 17.210 10.630 -8.365 1.00 85.19 216 TRP A N 1
ATOM 1673 C CA . TRP A 1 216 ? 18.240 9.814 -8.977 1.00 85.19 216 TRP A CA 1
ATOM 1674 C C . TRP A 1 216 ? 17.635 8.820 -9.965 1.00 85.19 216 TRP A C 1
ATOM 1676 O O . TRP A 1 216 ? 16.652 8.155 -9.659 1.00 85.19 216 TRP A O 1
ATOM 1686 N N . ASN A 1 217 ? 18.204 8.748 -11.171 1.00 85.56 217 ASN A N 1
ATOM 1687 C CA . ASN A 1 217 ? 17.782 7.809 -12.213 1.00 85.56 217 ASN A CA 1
ATOM 1688 C C . ASN A 1 217 ? 18.845 6.736 -12.404 1.00 85.56 217 ASN A C 1
ATOM 1690 O O . ASN A 1 217 ? 20.041 7.047 -12.421 1.00 85.56 217 ASN A O 1
ATOM 1694 N N . TRP A 1 218 ? 18.408 5.514 -12.654 1.00 84.44 218 TRP A N 1
ATOM 1695 C CA . TRP A 1 218 ? 19.249 4.345 -12.862 1.00 84.44 218 TRP A CA 1
ATOM 1696 C C . TRP A 1 218 ? 18.965 3.725 -14.210 1.00 84.44 218 TRP A C 1
ATOM 1698 O O . TRP A 1 218 ? 17.865 3.857 -14.743 1.00 84.44 218 TRP A O 1
ATOM 1708 N N . ASN A 1 219 ? 19.961 3.029 -14.745 1.00 83.88 219 ASN A N 1
ATOM 1709 C CA . ASN A 1 219 ? 19.708 2.136 -15.860 1.00 83.88 219 ASN A CA 1
ATOM 1710 C C . ASN A 1 219 ? 19.116 0.843 -15.333 1.00 83.88 219 ASN A C 1
ATOM 1712 O O . ASN A 1 219 ? 19.608 0.298 -14.345 1.00 83.88 219 ASN A O 1
ATOM 1716 N N . ILE A 1 220 ? 18.146 0.324 -16.065 1.00 86.19 220 ILE A N 1
ATOM 1717 C CA . ILE A 1 220 ? 17.705 -1.055 -15.922 1.00 86.19 220 ILE A CA 1
ATOM 1718 C C . ILE A 1 220 ? 18.066 -1.852 -17.168 1.00 86.19 220 ILE A C 1
ATOM 1720 O O . ILE A 1 220 ? 18.584 -1.306 -18.149 1.00 86.19 220 ILE A O 1
ATOM 1724 N N . ILE A 1 221 ? 17.826 -3.160 -17.126 1.00 79.69 221 ILE A N 1
ATOM 1725 C CA . ILE A 1 221 ? 17.941 -4.001 -18.316 1.00 79.69 221 ILE A CA 1
ATOM 1726 C C . ILE A 1 221 ? 17.117 -3.402 -19.469 1.00 79.69 221 ILE A C 1
ATOM 1728 O O . ILE A 1 221 ? 15.964 -3.015 -19.298 1.00 79.69 221 ILE A O 1
ATOM 1732 N N . SER A 1 222 ? 17.736 -3.267 -20.642 1.00 79.00 222 SER A N 1
ATOM 1733 C CA . SER A 1 222 ? 17.108 -2.666 -21.819 1.00 79.00 222 SER A CA 1
ATOM 1734 C C . SER A 1 222 ? 16.426 -3.715 -22.698 1.00 79.00 222 SER A C 1
ATOM 1736 O O . SER A 1 222 ? 16.682 -4.913 -22.578 1.00 79.00 222 SER A O 1
ATOM 1738 N N . GLY A 1 223 ? 15.577 -3.253 -23.621 1.00 82.75 223 GLY A N 1
ATOM 1739 C CA . GLY A 1 223 ? 14.932 -4.114 -24.619 1.00 82.75 223 GLY A CA 1
ATOM 1740 C C . GLY A 1 223 ? 13.521 -4.582 -24.265 1.00 82.75 223 GLY A C 1
ATOM 1741 O O . GLY A 1 223 ? 12.951 -5.356 -25.028 1.00 82.75 223 GLY A O 1
ATOM 1742 N N . TYR A 1 224 ? 12.945 -4.095 -23.165 1.00 90.31 224 TYR A N 1
ATOM 1743 C CA . TYR A 1 224 ? 11.563 -4.384 -22.789 1.00 90.31 224 TYR A CA 1
ATOM 1744 C C . TYR A 1 224 ? 10.632 -3.233 -23.179 1.00 90.31 224 TYR A C 1
ATOM 1746 O O . TYR A 1 224 ? 10.961 -2.053 -23.013 1.00 90.31 224 TYR A O 1
ATOM 1754 N N . THR A 1 225 ? 9.459 -3.593 -23.693 1.00 91.25 225 THR A N 1
ATOM 1755 C CA . THR A 1 225 ? 8.339 -2.678 -23.964 1.00 91.25 225 THR A CA 1
ATOM 1756 C C . THR A 1 225 ? 7.292 -2.714 -22.856 1.00 91.25 225 THR A C 1
ATOM 1758 O O . THR A 1 225 ? 6.420 -1.852 -22.815 1.00 91.25 225 THR A O 1
ATOM 1761 N N . GLU A 1 226 ? 7.377 -3.694 -21.958 1.00 94.62 226 GLU A N 1
ATOM 1762 C CA . GLU A 1 226 ? 6.491 -3.850 -20.814 1.00 94.62 226 GLU A CA 1
ATOM 1763 C C . GLU A 1 226 ? 7.263 -4.423 -19.626 1.00 94.62 226 GLU A C 1
ATOM 1765 O O . GLU A 1 226 ? 8.042 -5.361 -19.804 1.00 94.62 226 GLU A O 1
ATOM 1770 N N . LEU A 1 227 ? 7.093 -3.821 -18.449 1.00 95.75 227 LEU A N 1
ATOM 1771 C CA . LEU A 1 227 ? 7.764 -4.204 -17.205 1.00 95.75 227 LEU A CA 1
ATOM 1772 C C . LEU A 1 227 ? 6.900 -3.861 -15.993 1.00 95.75 227 LEU A C 1
ATOM 1774 O O . LEU A 1 227 ? 6.084 -2.935 -16.042 1.00 95.75 227 LEU A O 1
ATOM 1778 N N . MET A 1 228 ? 7.175 -4.553 -14.888 1.00 96.12 228 MET A N 1
ATOM 1779 C CA . MET A 1 228 ? 6.728 -4.172 -13.555 1.00 96.12 228 MET A CA 1
ATOM 1780 C C . MET A 1 228 ? 7.903 -3.668 -12.710 1.00 96.12 228 MET A C 1
ATOM 1782 O O . MET A 1 228 ? 9.051 -4.095 -12.874 1.00 96.12 228 MET A O 1
ATOM 1786 N N . PHE A 1 229 ? 7.611 -2.715 -11.831 1.00 96.12 229 PHE A N 1
ATOM 1787 C CA . PHE A 1 229 ? 8.538 -2.175 -10.844 1.00 96.12 229 PHE A CA 1
ATOM 1788 C C . PHE A 1 229 ? 7.861 -2.143 -9.478 1.00 96.12 229 PHE A C 1
ATOM 1790 O O . PHE A 1 229 ? 6.801 -1.537 -9.348 1.00 96.12 229 PHE A O 1
ATOM 1797 N N . THR A 1 230 ? 8.488 -2.755 -8.480 1.00 96.81 230 THR A N 1
ATOM 1798 C CA . THR A 1 230 ? 8.072 -2.691 -7.078 1.00 96.81 230 THR A CA 1
ATOM 1799 C C . THR A 1 230 ? 9.061 -1.903 -6.238 1.00 96.81 230 THR A C 1
ATOM 1801 O O . THR A 1 230 ? 10.265 -1.897 -6.503 1.00 96.81 230 THR A O 1
ATOM 1804 N N . SER A 1 231 ? 8.545 -1.257 -5.199 1.00 96.69 231 SER A N 1
ATOM 1805 C CA . SER A 1 231 ? 9.344 -0.721 -4.101 1.00 96.69 231 SER A CA 1
ATOM 1806 C C . SER A 1 231 ? 8.544 -0.754 -2.812 1.00 96.69 231 SER A C 1
ATOM 1808 O O . SER A 1 231 ? 7.400 -0.285 -2.802 1.00 96.69 231 SER A O 1
ATOM 1810 N N . ASN A 1 232 ? 9.172 -1.193 -1.725 1.00 97.94 232 ASN A N 1
ATOM 1811 C CA . ASN A 1 232 ? 8.613 -1.000 -0.398 1.00 97.94 232 ASN A CA 1
ATOM 1812 C C . ASN A 1 232 ? 8.924 0.429 0.049 1.00 97.94 232 ASN A C 1
ATOM 1814 O O . ASN A 1 232 ? 10.061 0.896 -0.084 1.00 97.94 232 ASN A O 1
ATOM 1818 N N . ILE A 1 233 ? 7.909 1.141 0.532 1.00 97.56 233 ILE A N 1
ATOM 1819 C CA . ILE A 1 233 ? 8.017 2.529 0.988 1.00 97.56 233 ILE A CA 1
ATOM 1820 C C . ILE A 1 233 ? 7.332 2.713 2.340 1.00 97.56 233 ILE A C 1
ATOM 1822 O O . ILE A 1 233 ? 6.293 2.114 2.606 1.00 97.56 233 ILE A O 1
ATOM 1826 N N . LYS A 1 234 ? 7.888 3.590 3.173 1.00 97.38 234 LYS A N 1
ATOM 1827 C CA . LYS A 1 234 ? 7.273 4.043 4.424 1.00 97.38 234 LYS A CA 1
ATOM 1828 C C . LYS A 1 234 ? 7.520 5.529 4.604 1.00 97.38 234 LYS A C 1
ATOM 1830 O O . LYS A 1 234 ? 8.650 6.006 4.511 1.00 97.38 234 LYS A O 1
ATOM 1835 N N . LEU A 1 235 ? 6.450 6.267 4.868 1.00 95.69 235 LEU A N 1
ATOM 1836 C CA . LEU A 1 235 ? 6.543 7.637 5.361 1.00 95.69 235 LEU A CA 1
ATOM 1837 C C . LEU A 1 235 ? 6.781 7.540 6.871 1.00 95.69 235 LEU A C 1
ATOM 1839 O O . LEU A 1 235 ? 5.977 6.920 7.563 1.00 95.69 235 LEU A O 1
ATOM 1843 N N . GLU A 1 236 ? 7.880 8.080 7.401 1.00 95.12 236 GLU A N 1
ATOM 1844 C CA . GLU A 1 236 ? 8.090 8.073 8.857 1.00 95.12 236 GLU A CA 1
ATOM 1845 C C . GLU A 1 236 ? 7.032 8.929 9.570 1.00 95.12 236 GLU A C 1
ATOM 1847 O O . GLU A 1 236 ? 6.491 9.876 8.999 1.00 95.12 236 GLU A O 1
ATOM 1852 N N . ARG A 1 237 ? 6.753 8.613 10.841 1.00 91.19 237 ARG A N 1
ATOM 1853 C CA . ARG A 1 237 ? 5.916 9.453 11.712 1.00 91.19 237 ARG A CA 1
ATOM 1854 C C . ARG A 1 237 ? 6.426 10.900 11.695 1.00 91.19 237 ARG A C 1
ATOM 1856 O O . ARG A 1 237 ? 7.633 11.140 11.706 1.00 91.19 237 ARG A O 1
ATOM 1863 N N . GLY A 1 238 ? 5.503 11.853 11.655 1.00 87.81 238 GLY A N 1
ATOM 1864 C CA . GLY A 1 238 ? 5.782 13.271 11.430 1.00 87.81 238 GLY A CA 1
ATOM 1865 C C . GLY A 1 238 ? 5.884 13.662 9.952 1.00 87.81 238 GLY A C 1
ATOM 1866 O O . GLY A 1 238 ? 6.188 14.815 9.656 1.00 87.81 238 GLY A O 1
ATOM 1867 N N . ALA A 1 239 ? 5.635 12.743 9.009 1.00 89.62 239 ALA A N 1
ATOM 1868 C CA . ALA A 1 239 ? 5.587 13.087 7.593 1.00 89.62 239 ALA A CA 1
ATOM 1869 C C . ALA A 1 239 ? 4.502 14.131 7.306 1.00 89.62 239 ALA A C 1
ATOM 1871 O O . ALA A 1 239 ? 3.337 13.994 7.681 1.00 89.62 239 ALA A O 1
ATOM 1872 N N . ILE A 1 240 ? 4.889 15.169 6.569 1.00 82.94 240 ILE A N 1
ATOM 1873 C CA . ILE A 1 240 ? 4.017 16.297 6.254 1.00 82.94 240 ILE A CA 1
ATOM 1874 C C . ILE A 1 240 ? 3.411 16.087 4.870 1.00 82.94 240 ILE A C 1
ATOM 1876 O O . ILE A 1 240 ? 4.127 16.041 3.866 1.00 82.94 240 ILE A O 1
ATOM 1880 N N . SER A 1 241 ? 2.081 16.012 4.791 1.00 82.31 241 SER A N 1
ATOM 1881 C CA . SER A 1 241 ? 1.416 15.882 3.496 1.00 82.31 241 SER A CA 1
ATOM 1882 C C . SER A 1 241 ? 1.471 17.189 2.725 1.00 82.31 241 SER A C 1
ATOM 1884 O O . SER A 1 241 ? 0.781 18.147 3.051 1.00 82.31 241 SER A O 1
ATOM 1886 N N . THR A 1 242 ? 2.265 17.204 1.661 1.00 78.06 242 THR A N 1
ATOM 1887 C CA . THR A 1 242 ? 2.328 18.331 0.729 1.00 78.06 242 THR A CA 1
ATOM 1888 C C . THR A 1 242 ? 1.359 18.137 -0.443 1.00 78.06 242 THR A C 1
ATOM 1890 O O . THR A 1 242 ? 0.981 17.002 -0.730 1.00 78.06 242 THR A O 1
ATOM 1893 N N . PRO A 1 243 ? 0.974 19.209 -1.163 1.00 75.81 243 PRO A N 1
ATOM 1894 C CA . PRO A 1 243 ? 0.130 19.105 -2.351 1.00 75.81 243 PRO A CA 1
ATOM 1895 C C . PRO A 1 243 ? 0.715 18.237 -3.464 1.00 75.81 243 PRO A C 1
ATOM 1897 O O . PRO A 1 243 ? -0.031 17.794 -4.331 1.00 75.81 243 PRO A O 1
ATOM 1900 N N . ASP A 1 244 ? 2.035 18.040 -3.468 1.00 80.50 244 ASP A N 1
ATOM 1901 C CA . ASP A 1 244 ? 2.712 17.280 -4.504 1.00 80.50 244 ASP A CA 1
ATOM 1902 C C . ASP A 1 244 ? 3.961 16.572 -3.957 1.00 80.50 244 ASP A C 1
ATOM 1904 O O . ASP A 1 244 ? 5.053 17.139 -3.938 1.00 80.50 244 ASP A O 1
ATOM 1908 N N . LEU A 1 245 ? 3.808 15.330 -3.498 1.00 87.06 245 LEU A N 1
ATOM 1909 C CA . LEU A 1 245 ? 4.921 14.457 -3.126 1.00 87.06 245 LEU A CA 1
ATOM 1910 C C . LEU A 1 245 ? 5.175 13.457 -4.251 1.00 87.06 245 LEU A C 1
ATOM 1912 O O . LEU A 1 245 ? 4.347 12.590 -4.513 1.00 87.06 245 LEU A O 1
ATOM 1916 N N . LYS A 1 246 ? 6.339 13.518 -4.898 1.00 88.75 246 LYS A N 1
ATOM 1917 C CA . LYS A 1 246 ? 6.721 12.487 -5.873 1.00 88.75 246 LYS A CA 1
ATOM 1918 C C . LYS A 1 246 ? 7.228 11.228 -5.170 1.00 88.75 246 LYS A C 1
ATOM 1920 O O . LYS A 1 246 ? 7.880 11.316 -4.130 1.00 88.75 246 LYS A O 1
ATOM 1925 N N . LEU A 1 247 ? 6.945 10.077 -5.769 1.00 92.69 247 LEU A N 1
ATOM 1926 C CA . LEU A 1 247 ? 7.417 8.761 -5.350 1.00 92.69 247 LEU A CA 1
ATOM 1927 C C . LEU A 1 247 ? 8.150 8.070 -6.507 1.00 92.69 247 LEU A C 1
ATOM 1929 O O . LEU A 1 247 ? 8.343 8.636 -7.588 1.00 92.69 247 LEU A O 1
ATOM 1933 N N . HIS A 1 248 ? 8.633 6.859 -6.245 1.00 93.62 248 HIS A N 1
ATOM 1934 C CA . HIS A 1 248 ? 9.479 6.101 -7.160 1.00 93.62 248 HIS A CA 1
ATOM 1935 C C . HIS A 1 248 ? 8.736 5.693 -8.441 1.00 93.62 248 HIS A C 1
ATOM 1937 O O . HIS A 1 248 ? 7.505 5.688 -8.509 1.00 93.62 248 HIS A O 1
ATOM 1943 N N . GLY A 1 249 ? 9.496 5.357 -9.484 1.00 93.44 249 GLY A N 1
ATOM 1944 C CA . GLY A 1 249 ? 8.923 4.774 -10.692 1.00 93.44 249 GLY A CA 1
ATOM 1945 C C . GLY A 1 249 ? 9.853 4.757 -11.893 1.00 93.44 249 GLY A C 1
ATOM 1946 O O . GLY A 1 249 ? 11.070 4.871 -11.786 1.00 93.44 249 GLY A O 1
ATOM 1947 N N . PHE A 1 250 ? 9.257 4.630 -13.066 1.00 91.00 250 PHE A N 1
ATOM 1948 C CA . PHE A 1 250 ? 9.908 4.551 -14.361 1.00 91.00 250 PHE A CA 1
ATOM 1949 C C . PHE A 1 250 ? 10.360 5.932 -14.858 1.00 91.00 250 PHE A C 1
ATOM 1951 O O . PHE A 1 250 ? 9.568 6.837 -15.139 1.00 91.00 250 PHE A O 1
ATOM 1958 N N . ALA A 1 251 ? 11.671 6.085 -15.036 1.00 83.38 251 ALA A N 1
ATOM 1959 C CA . ALA A 1 251 ? 12.275 7.293 -15.575 1.00 83.38 251 ALA A CA 1
ATOM 1960 C C . ALA A 1 251 ? 13.565 6.967 -16.351 1.00 83.38 251 ALA A C 1
ATOM 1962 O O . ALA A 1 251 ? 14.556 6.561 -15.749 1.00 83.38 251 ALA A O 1
ATOM 1963 N N . PRO A 1 252 ? 13.599 7.179 -17.673 1.00 74.00 252 PRO A N 1
ATOM 1964 C CA . PRO A 1 252 ? 14.787 7.018 -18.487 1.00 74.00 252 PRO A CA 1
ATOM 1965 C C . PRO A 1 252 ? 15.649 8.277 -18.419 1.00 74.00 252 PRO A C 1
ATOM 1967 O O . PRO A 1 252 ? 15.270 9.304 -17.836 1.00 74.00 252 PRO A O 1
ATOM 1970 N N . SER A 1 253 ? 16.779 8.243 -19.124 1.00 59.34 253 SER A N 1
ATOM 1971 C CA . SER A 1 253 ? 17.484 9.473 -19.452 1.00 59.34 253 SER A CA 1
ATOM 1972 C C . SER A 1 253 ? 18.048 9.529 -20.882 1.00 59.34 253 SER A C 1
ATOM 1974 O O . SER A 1 253 ? 18.462 8.497 -21.416 1.00 59.34 253 SER A O 1
ATOM 1976 N N . PRO A 1 254 ? 18.023 10.718 -21.529 1.00 64.69 254 PRO A N 1
ATOM 1977 C CA . PRO A 1 254 ? 17.610 12.010 -20.967 1.00 64.69 254 PRO A CA 1
ATOM 1978 C C . PRO A 1 254 ? 16.100 12.078 -20.701 1.00 64.69 254 PRO A C 1
ATOM 1980 O O . PRO A 1 254 ? 15.267 11.776 -21.558 1.00 64.69 254 PRO A O 1
ATOM 1983 N N . GLY A 1 255 ? 15.756 12.433 -19.461 1.00 68.56 255 GLY A N 1
ATOM 1984 C CA . GLY A 1 255 ? 14.367 12.595 -19.058 1.00 68.56 255 GLY A CA 1
ATOM 1985 C C . GLY A 1 255 ? 13.771 13.808 -19.772 1.00 68.56 255 GLY A C 1
ATOM 1986 O O . GLY A 1 255 ? 14.515 14.738 -20.106 1.00 68.56 255 GLY A O 1
ATOM 1987 N N . PRO A 1 256 ? 12.451 13.836 -20.008 1.00 70.12 256 PRO A N 1
ATOM 1988 C CA . PRO A 1 256 ? 11.828 15.013 -20.586 1.00 70.12 256 PRO A CA 1
ATOM 1989 C C . PRO A 1 256 ? 12.068 16.246 -19.699 1.00 70.12 256 PRO A C 1
ATOM 1991 O O . PRO A 1 256 ? 12.069 16.115 -18.463 1.00 70.12 256 PRO A O 1
ATOM 1994 N N . PRO A 1 257 ? 12.279 17.434 -20.299 1.00 67.56 257 PRO A N 1
ATOM 1995 C CA . PRO A 1 257 ? 12.280 18.683 -19.553 1.00 67.56 257 PRO A CA 1
ATOM 1996 C C . PRO A 1 257 ? 10.954 18.839 -18.803 1.00 67.56 257 PRO A C 1
ATOM 1998 O O . PRO A 1 257 ? 9.896 18.434 -19.285 1.00 67.56 257 PRO A O 1
ATOM 2001 N N . ALA A 1 258 ? 11.020 19.403 -17.597 1.00 66.69 258 ALA A N 1
ATOM 2002 C CA . ALA A 1 258 ? 9.841 19.577 -16.759 1.00 66.69 258 ALA A CA 1
ATOM 2003 C C . ALA A 1 258 ? 8.777 20.436 -17.461 1.00 66.69 258 ALA A C 1
ATOM 2005 O O . ALA A 1 258 ? 9.115 21.418 -18.124 1.00 66.69 258 ALA A O 1
ATOM 2006 N N . ASN A 1 259 ? 7.502 20.079 -17.273 1.00 65.81 259 ASN A N 1
ATOM 2007 C CA . ASN A 1 259 ? 6.332 20.820 -17.766 1.00 65.81 259 ASN A CA 1
ATOM 2008 C C . ASN A 1 259 ? 6.302 20.997 -19.296 1.00 65.81 259 ASN A C 1
ATOM 2010 O O . ASN A 1 259 ? 5.746 21.968 -19.809 1.00 65.81 259 ASN A O 1
ATOM 2014 N N . GLN A 1 260 ? 6.925 20.078 -20.037 1.00 69.94 260 GLN A N 1
ATOM 2015 C CA . GLN A 1 260 ? 6.929 20.077 -21.498 1.00 69.94 260 GLN A CA 1
ATOM 2016 C C . GLN A 1 260 ? 6.516 18.715 -22.039 1.00 69.94 260 GLN A C 1
ATOM 2018 O O . GLN A 1 260 ? 6.908 17.676 -21.509 1.00 69.94 260 GLN A O 1
ATOM 2023 N N . VAL A 1 261 ? 5.756 18.722 -23.136 1.00 71.38 261 VAL A N 1
ATOM 2024 C CA . VAL A 1 261 ? 5.466 17.499 -23.888 1.00 71.38 261 VAL A CA 1
ATOM 2025 C C . VAL A 1 261 ? 6.801 16.930 -24.394 1.00 71.38 261 VAL A C 1
ATOM 2027 O O . VAL A 1 261 ? 7.550 17.664 -25.049 1.00 71.38 261 VAL A O 1
ATOM 2030 N N . PRO A 1 262 ? 7.148 15.663 -24.101 1.00 72.62 262 PRO A N 1
ATOM 2031 C CA . PRO A 1 262 ? 8.448 15.111 -24.459 1.00 72.62 262 PRO A CA 1
ATOM 2032 C C . PRO A 1 262 ? 8.627 15.085 -25.978 1.00 72.62 262 PRO A C 1
ATOM 2034 O O . PRO A 1 262 ? 7.907 14.367 -26.678 1.00 72.62 262 PRO A O 1
ATOM 2037 N N . ALA A 1 263 ? 9.612 15.823 -26.497 1.00 72.44 263 ALA A N 1
ATOM 2038 C CA . ALA A 1 263 ? 9.975 15.754 -27.912 1.00 72.44 263 ALA A CA 1
ATOM 2039 C C . ALA A 1 263 ? 10.542 14.364 -28.285 1.00 72.44 263 ALA A C 1
ATOM 2041 O O . ALA A 1 263 ? 10.793 13.520 -27.417 1.00 72.44 263 ALA A O 1
ATOM 2042 N N . ALA A 1 264 ? 10.744 14.122 -29.584 1.00 69.56 264 ALA A N 1
ATOM 2043 C CA . ALA A 1 264 ? 11.421 12.917 -30.072 1.00 69.56 264 ALA A CA 1
ATOM 2044 C C . ALA A 1 264 ? 12.832 12.800 -29.471 1.00 69.56 264 ALA A C 1
ATOM 2046 O O . ALA A 1 264 ? 13.520 13.810 -29.305 1.00 69.56 264 ALA A O 1
ATOM 2047 N N . GLY A 1 265 ? 13.240 11.580 -29.114 1.00 67.44 265 GLY A N 1
ATOM 2048 C CA . GLY A 1 265 ? 14.512 11.306 -28.434 1.00 67.44 265 GLY A CA 1
ATOM 2049 C C . GLY A 1 265 ? 14.555 11.582 -26.921 1.00 67.44 265 GLY A C 1
ATOM 2050 O O . GLY A 1 265 ? 15.544 11.228 -26.283 1.00 67.44 265 GLY A O 1
ATOM 2051 N N . TYR A 1 266 ? 13.511 12.167 -26.319 1.00 71.19 266 TYR A N 1
ATOM 2052 C CA . TYR A 1 266 ? 13.322 12.109 -24.862 1.00 71.19 266 TYR A CA 1
ATOM 2053 C C . TYR A 1 266 ? 12.611 10.811 -24.485 1.00 71.19 266 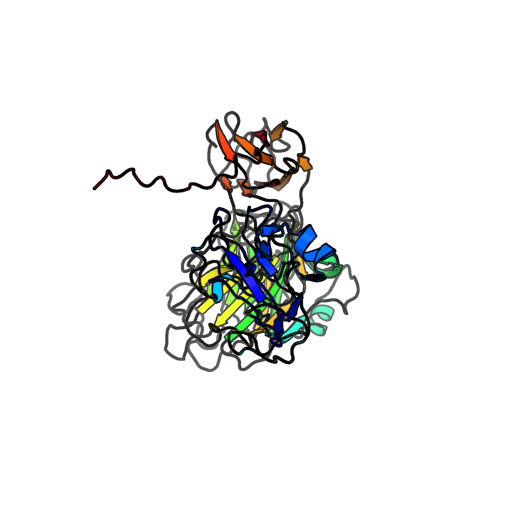TYR A C 1
ATOM 2055 O O . TYR A 1 266 ? 11.809 10.288 -25.261 1.00 71.19 266 TYR A O 1
ATOM 2063 N N . GLY A 1 267 ? 12.872 10.281 -23.294 1.00 71.88 267 GLY A N 1
ATOM 2064 C CA . GLY A 1 267 ? 12.135 9.107 -22.832 1.00 71.88 267 GLY A CA 1
ATOM 2065 C C . GLY A 1 267 ? 10.802 9.451 -22.145 1.00 71.88 267 GLY A C 1
ATOM 2066 O O . GLY A 1 267 ? 10.216 10.506 -22.379 1.00 71.88 267 GLY A O 1
ATOM 2067 N N . TYR A 1 268 ? 10.308 8.536 -21.315 1.00 78.75 268 TYR A N 1
ATOM 2068 C CA . TYR A 1 268 ? 9.082 8.625 -20.520 1.00 78.75 268 TYR A CA 1
ATOM 2069 C C . TYR A 1 268 ? 9.322 9.243 -19.127 1.00 78.75 268 TYR A C 1
ATOM 2071 O O . TYR A 1 268 ? 10.441 9.571 -18.748 1.00 78.75 268 TYR A O 1
ATOM 2079 N N . ARG A 1 269 ? 8.267 9.439 -18.341 1.00 83.56 269 ARG A N 1
ATOM 2080 C CA . ARG A 1 269 ? 8.356 9.598 -16.882 1.00 83.56 269 ARG A CA 1
ATOM 2081 C C . ARG A 1 269 ? 7.016 9.163 -16.323 1.00 83.56 269 ARG A C 1
ATOM 2083 O O . ARG A 1 269 ? 6.011 9.756 -16.698 1.00 83.56 269 ARG A O 1
ATOM 2090 N N . ILE A 1 270 ? 7.026 8.114 -15.516 1.00 89.12 270 ILE A N 1
ATOM 2091 C CA . ILE A 1 270 ? 5.847 7.458 -14.955 1.00 89.12 270 ILE A CA 1
ATOM 2092 C C . ILE A 1 270 ? 6.217 7.083 -13.528 1.00 89.12 270 ILE A C 1
ATOM 2094 O O . ILE A 1 270 ? 7.144 6.310 -13.323 1.00 89.12 270 ILE A O 1
ATOM 2098 N N . GLN A 1 271 ? 5.555 7.660 -12.542 1.00 88.94 271 GLN A N 1
ATOM 2099 C CA . GLN A 1 271 ? 5.919 7.468 -11.144 1.00 88.94 271 GLN A CA 1
ATOM 2100 C C . GLN A 1 271 ? 4.693 7.604 -10.249 1.00 88.94 271 GLN A C 1
ATOM 2102 O O . GLN A 1 271 ? 3.724 8.266 -10.630 1.00 88.94 271 GLN A O 1
ATOM 2107 N N . GLY A 1 272 ? 4.755 7.014 -9.059 1.00 90.12 272 GLY A N 1
ATOM 2108 C CA . GLY A 1 272 ? 3.778 7.313 -8.019 1.00 90.12 272 GLY A CA 1
ATOM 2109 C C . GLY A 1 272 ? 3.887 8.776 -7.590 1.00 90.12 272 GLY A C 1
ATOM 2110 O O . GLY A 1 272 ? 4.955 9.398 -7.670 1.00 90.12 272 GLY A O 1
ATOM 2111 N N . TYR A 1 273 ? 2.785 9.351 -7.135 1.00 87.56 273 TYR A N 1
ATOM 2112 C CA . TYR A 1 273 ? 2.805 10.608 -6.402 1.00 87.56 273 TYR A CA 1
ATOM 2113 C C . TYR A 1 273 ? 1.679 10.635 -5.376 1.00 87.56 273 TYR A C 1
ATOM 2115 O O . TYR A 1 273 ? 0.722 9.877 -5.481 1.00 87.56 273 TYR A O 1
ATOM 2123 N N . CYS A 1 274 ? 1.802 11.491 -4.373 1.00 87.88 274 CYS A N 1
ATOM 2124 C CA . CYS A 1 274 ? 0.744 11.754 -3.417 1.00 87.88 274 CYS A CA 1
ATOM 2125 C C . CYS A 1 274 ? 0.327 13.220 -3.494 1.00 87.88 274 CYS A C 1
ATOM 2127 O O . CYS A 1 274 ? 1.177 14.115 -3.525 1.00 87.88 274 CYS A O 1
ATOM 2129 N N . GLN A 1 275 ? -0.981 13.450 -3.493 1.00 85.12 275 GLN A N 1
ATOM 2130 C CA . GLN A 1 275 ? -1.582 14.757 -3.263 1.00 85.12 275 GLN A CA 1
ATOM 2131 C C . GLN A 1 275 ? -1.708 15.028 -1.757 1.00 85.12 275 GLN A C 1
ATOM 2133 O O . GLN A 1 275 ? -1.312 14.221 -0.905 1.00 85.12 275 GLN A O 1
ATOM 2138 N N . GLN A 1 276 ? -2.276 16.187 -1.425 1.00 83.50 276 GLN A N 1
ATOM 2139 C CA . GLN A 1 276 ? -2.556 16.559 -0.044 1.00 83.50 276 GLN A CA 1
ATOM 2140 C C . GLN A 1 276 ? -3.469 15.521 0.646 1.00 83.50 276 GLN A C 1
ATOM 2142 O O . GLN A 1 276 ? -4.369 14.958 0.027 1.00 83.50 276 GLN A O 1
ATOM 2147 N N . GLY A 1 277 ? -3.226 15.257 1.929 1.00 86.62 277 GLY A N 1
ATOM 2148 C CA . GLY A 1 277 ? -3.801 14.128 2.664 1.00 86.62 277 GLY A CA 1
ATOM 2149 C C . GLY A 1 277 ? -3.157 12.771 2.343 1.00 86.62 277 GLY A C 1
ATOM 2150 O O . GLY A 1 277 ? -3.754 11.748 2.652 1.00 86.62 277 GLY A O 1
ATOM 2151 N N . PHE A 1 278 ? -1.988 12.759 1.690 1.00 90.00 278 PHE A N 1
ATOM 2152 C CA . PHE A 1 278 ? -1.299 11.552 1.204 1.00 90.00 278 PHE A CA 1
ATOM 2153 C C . PHE A 1 278 ? -2.161 10.673 0.288 1.00 90.00 278 PHE A C 1
ATOM 2155 O O . PHE A 1 278 ? -2.045 9.449 0.270 1.00 90.00 278 PHE A O 1
ATOM 2162 N N . GLU A 1 279 ? -3.029 11.317 -0.490 1.00 89.69 279 GLU A N 1
ATOM 2163 C CA . GLU A 1 279 ? -3.850 10.648 -1.492 1.00 89.69 279 GLU A CA 1
ATOM 2164 C C . GLU A 1 279 ? -2.981 10.194 -2.659 1.00 89.69 279 GLU A C 1
ATOM 2166 O O . GLU A 1 279 ? -2.396 11.019 -3.365 1.00 89.69 279 GLU A O 1
ATOM 2171 N N . PHE A 1 280 ? -2.882 8.886 -2.849 1.00 88.44 280 PHE A N 1
ATOM 2172 C CA . PHE A 1 280 ? -2.012 8.290 -3.843 1.00 88.44 280 PHE A CA 1
ATOM 2173 C C . PHE A 1 280 ? -2.589 8.419 -5.258 1.00 88.44 280 PHE A C 1
ATOM 2175 O O . PHE A 1 280 ? -3.757 8.123 -5.513 1.00 88.44 280 PHE A O 1
ATOM 2182 N N . ASN A 1 281 ? -1.750 8.816 -6.212 1.00 86.50 281 ASN A N 1
ATOM 2183 C CA . ASN A 1 281 ? -2.120 9.010 -7.609 1.00 86.50 281 ASN A CA 1
ATOM 2184 C C . ASN A 1 281 ? -0.899 8.758 -8.533 1.00 86.50 281 ASN A C 1
ATOM 2186 O O . ASN A 1 281 ? 0.204 8.430 -8.086 1.00 86.50 281 ASN A O 1
ATOM 2190 N N . THR A 1 282 ? -1.087 8.847 -9.851 1.00 86.38 282 THR A N 1
ATOM 2191 C CA . THR A 1 282 ? -0.067 8.573 -10.874 1.00 86.38 282 THR A CA 1
ATOM 2192 C C . THR A 1 282 ? 0.423 9.842 -11.561 1.00 86.38 282 THR A C 1
ATOM 2194 O O . THR A 1 282 ? -0.357 10.601 -12.123 1.00 86.38 282 THR A O 1
ATOM 2197 N N . TYR A 1 283 ? 1.739 10.039 -11.603 1.00 85.06 283 TYR A N 1
ATOM 2198 C CA . TYR A 1 283 ? 2.363 11.137 -12.331 1.00 85.06 283 TYR A CA 1
ATOM 2199 C C . TYR A 1 283 ? 3.013 10.603 -13.602 1.00 85.06 283 TYR A C 1
ATOM 2201 O O . TYR A 1 283 ? 4.082 9.985 -13.552 1.00 85.06 283 TYR A O 1
ATOM 2209 N N . LEU A 1 284 ? 2.381 10.854 -14.751 1.00 85.62 284 LEU A N 1
ATOM 2210 C CA . LEU A 1 284 ? 2.858 10.353 -16.037 1.00 85.62 284 LEU A CA 1
ATOM 2211 C C . LEU A 1 284 ? 2.891 11.408 -17.141 1.00 85.62 284 LEU A C 1
ATOM 2213 O O . LEU A 1 284 ? 2.083 12.335 -17.188 1.00 85.62 284 LEU A O 1
ATOM 2217 N N . TYR A 1 285 ? 3.841 11.244 -18.058 1.00 79.12 285 TYR A N 1
ATOM 2218 C CA . TYR A 1 285 ? 3.917 12.028 -19.285 1.00 79.12 285 TYR A CA 1
ATOM 2219 C C . TYR A 1 285 ? 3.201 11.291 -20.408 1.00 79.12 285 TYR A C 1
ATOM 2221 O O . TYR A 1 285 ? 3.584 10.180 -20.773 1.00 79.12 285 TYR A O 1
ATOM 2229 N N . ASP A 1 286 ? 2.216 11.963 -20.990 1.00 78.56 286 ASP A N 1
ATOM 2230 C CA . ASP A 1 286 ? 1.458 11.474 -22.127 1.00 78.56 286 ASP A CA 1
ATOM 2231 C C . ASP A 1 286 ? 1.679 12.389 -23.341 1.00 78.56 286 ASP A C 1
ATOM 2233 O O . ASP A 1 286 ? 1.440 13.595 -23.279 1.00 78.56 286 ASP A O 1
ATOM 2237 N N . ARG A 1 287 ? 2.157 11.835 -24.463 1.00 78.88 287 ARG A N 1
ATOM 2238 C CA . ARG A 1 287 ? 2.412 12.608 -25.693 1.00 78.88 287 ARG A CA 1
ATOM 2239 C C . ARG A 1 287 ? 1.162 12.833 -26.544 1.00 78.88 287 ARG A C 1
ATOM 2241 O O . ARG A 1 287 ? 1.268 13.407 -27.628 1.00 78.88 287 ARG A O 1
ATOM 2248 N N . THR A 1 288 ? -0.006 12.368 -26.105 1.00 69.56 288 THR A N 1
ATOM 2249 C CA . THR A 1 288 ? -1.278 12.672 -26.780 1.00 69.56 288 THR A CA 1
ATOM 2250 C C . THR A 1 288 ? -1.750 14.107 -26.529 1.00 69.56 288 THR A C 1
ATOM 2252 O O . THR A 1 288 ? -2.544 14.647 -27.298 1.00 69.56 288 THR A O 1
ATOM 2255 N N . GLU A 1 289 ? -1.221 14.734 -25.483 1.00 65.50 289 GLU A N 1
ATOM 2256 C CA . GLU A 1 289 ? -1.665 16.008 -24.933 1.00 65.50 289 GLU A CA 1
ATOM 2257 C C . GLU A 1 289 ? -0.775 17.165 -25.398 1.00 65.50 289 GLU A C 1
ATOM 2259 O O . GLU A 1 289 ? 0.425 17.017 -25.633 1.00 65.50 289 GLU A O 1
ATOM 2264 N N . SER A 1 290 ? -1.352 18.364 -25.495 1.00 60.47 290 SER A N 1
ATOM 2265 C CA . SER A 1 290 ? -0.603 19.603 -25.758 1.00 60.47 290 SER A CA 1
ATOM 2266 C C . SER A 1 290 ? 0.070 20.202 -24.510 1.00 60.47 290 SER A C 1
ATOM 2268 O O . SER A 1 290 ? 0.766 21.212 -24.625 1.00 60.47 290 SER A O 1
ATOM 2270 N N . TYR A 1 291 ? -0.122 19.600 -23.332 1.00 60.69 291 TYR A N 1
ATOM 2271 C CA . TYR A 1 291 ? 0.459 20.017 -22.054 1.00 60.69 291 TYR A CA 1
ATOM 2272 C C . TYR A 1 291 ? 1.001 18.796 -21.292 1.00 60.69 291 TYR A C 1
ATOM 2274 O O . TYR A 1 291 ? 0.595 17.670 -21.553 1.00 60.69 291 TYR A O 1
ATOM 2282 N N . ALA A 1 292 ? 1.949 19.007 -20.381 1.00 56.91 292 ALA A N 1
ATOM 2283 C CA . ALA A 1 292 ? 2.586 17.951 -19.596 1.00 56.91 292 ALA A CA 1
ATOM 2284 C C . ALA A 1 292 ? 2.469 18.245 -18.102 1.00 56.91 292 ALA A C 1
ATOM 2286 O O . ALA A 1 292 ? 2.505 19.422 -17.744 1.00 56.91 292 ALA A O 1
ATOM 2287 N N . PRO A 1 293 ? 2.631 17.241 -17.230 1.00 64.31 293 PRO A N 1
ATOM 2288 C CA . PRO A 1 293 ? 1.989 15.916 -17.165 1.00 64.31 293 PRO A CA 1
ATOM 2289 C C . PRO A 1 293 ? 0.594 15.968 -16.500 1.00 64.31 293 PRO A C 1
ATOM 2291 O O . PRO A 1 293 ? 0.228 16.984 -15.914 1.00 64.31 293 PRO A O 1
ATOM 2294 N N . HIS A 1 294 ? -0.194 14.892 -16.615 1.00 59.16 294 HIS A N 1
ATOM 2295 C CA . HIS A 1 294 ? -1.601 14.867 -16.187 1.00 59.16 294 HIS A CA 1
ATOM 2296 C C . HIS A 1 294 ? -1.809 14.274 -14.792 1.00 59.16 294 HIS A C 1
ATOM 2298 O O . HIS A 1 294 ? -1.503 13.110 -14.572 1.00 59.16 294 HIS A O 1
ATOM 2304 N N . ASP A 1 295 ? -2.471 15.058 -13.939 1.00 56.25 295 ASP A N 1
ATOM 2305 C CA . ASP A 1 295 ? -3.083 14.655 -12.660 1.00 56.25 295 ASP A CA 1
ATOM 2306 C C . ASP A 1 295 ? -4.525 14.108 -12.833 1.00 56.25 295 ASP A C 1
ATOM 2308 O O . ASP A 1 295 ? -5.191 13.782 -11.856 1.00 56.25 295 ASP A O 1
ATOM 2312 N N . GLY A 1 296 ? -5.061 14.056 -14.065 1.00 51.91 296 GLY A N 1
ATOM 2313 C CA . GLY A 1 296 ? -6.515 13.945 -14.299 1.00 51.91 296 GLY A CA 1
ATOM 2314 C C . GLY A 1 296 ? -6.999 12.915 -15.324 1.00 51.91 296 GLY A C 1
ATOM 2315 O O . GLY A 1 296 ? -8.186 12.917 -15.640 1.00 51.91 296 GLY A O 1
ATOM 2316 N N . LYS A 1 297 ? -6.116 12.068 -15.873 1.00 52.72 297 LYS A N 1
ATOM 2317 C CA . LYS A 1 297 ? -6.506 10.939 -16.750 1.00 52.72 297 LYS A CA 1
ATOM 2318 C C . LYS A 1 297 ? -6.687 9.621 -15.998 1.00 52.72 297 LYS A C 1
ATOM 2320 O O . LYS A 1 297 ? -7.014 8.607 -16.603 1.00 52.72 297 LYS A O 1
ATOM 2325 N N . THR A 1 298 ? -6.466 9.642 -14.693 1.00 59.53 298 THR A N 1
ATOM 2326 C CA . THR A 1 298 ? -6.484 8.455 -13.859 1.00 59.53 298 THR A CA 1
ATOM 2327 C C . THR A 1 298 ? -7.914 7.993 -13.626 1.00 59.53 298 THR A C 1
ATOM 2329 O O . THR A 1 298 ? -8.719 8.723 -13.043 1.00 59.53 298 THR A O 1
ATOM 2332 N N . ALA A 1 299 ? -8.236 6.774 -14.062 1.00 59.69 299 ALA A N 1
ATOM 2333 C CA . ALA A 1 299 ? -9.349 6.054 -13.470 1.00 59.69 299 ALA A CA 1
ATOM 2334 C C . ALA A 1 299 ? -8.895 5.658 -12.060 1.00 59.69 299 ALA A C 1
ATOM 2336 O O . ALA A 1 299 ? -8.169 4.680 -11.886 1.00 59.69 299 ALA A O 1
ATOM 2337 N N . VAL A 1 300 ? -9.247 6.486 -11.074 1.00 65.19 300 VAL A N 1
ATOM 2338 C CA . VAL A 1 300 ? -9.074 6.145 -9.660 1.00 65.19 300 VAL A CA 1
ATOM 2339 C C . VAL A 1 300 ? -10.045 5.005 -9.384 1.00 65.19 300 VAL A C 1
ATOM 2341 O O . VAL A 1 300 ? -11.262 5.208 -9.416 1.00 65.19 300 VAL A O 1
ATOM 2344 N N . LEU A 1 301 ? -9.508 3.797 -9.225 1.00 60.53 301 LEU A N 1
ATOM 2345 C CA . LEU A 1 301 ? -10.304 2.601 -8.956 1.00 60.53 301 LEU A CA 1
ATOM 2346 C C . LEU A 1 301 ? -10.732 2.574 -7.494 1.00 60.53 301 LEU A C 1
ATOM 2348 O O . LEU A 1 301 ? -11.892 2.297 -7.192 1.00 60.53 301 LEU A O 1
ATOM 2352 N N . ASP A 1 302 ? -9.788 2.924 -6.625 1.00 66.56 302 ASP A N 1
ATOM 2353 C CA . ASP A 1 302 ? -9.998 3.164 -5.211 1.00 66.56 302 ASP A CA 1
ATOM 2354 C C . ASP A 1 302 ? -9.069 4.291 -4.742 1.00 66.56 302 ASP A C 1
ATOM 2356 O O . ASP A 1 302 ? -7.931 4.418 -5.207 1.00 66.56 302 ASP A O 1
ATOM 2360 N N . SER A 1 303 ? -9.558 5.138 -3.841 1.00 77.75 303 SER A N 1
ATOM 2361 C CA . SER A 1 303 ? -8.731 6.193 -3.258 1.00 77.75 303 SER A CA 1
ATOM 2362 C C . SER A 1 303 ? -7.845 5.578 -2.177 1.00 77.75 303 SER A C 1
ATOM 2364 O O . SER A 1 303 ? -8.309 5.300 -1.073 1.00 77.75 303 SER A O 1
ATOM 2366 N N . VAL A 1 304 ? -6.557 5.409 -2.476 1.00 87.19 304 VAL A N 1
ATOM 2367 C CA . VAL A 1 304 ? -5.566 4.941 -1.499 1.00 87.19 304 VAL A CA 1
ATOM 2368 C C . VAL A 1 304 ? -4.952 6.130 -0.762 1.00 87.19 304 VAL A C 1
ATOM 2370 O O . VAL A 1 304 ? -4.503 7.093 -1.385 1.00 87.19 304 VAL A O 1
ATOM 2373 N N . TYR A 1 305 ? -4.916 6.058 0.567 1.00 91.06 305 TYR A N 1
ATOM 2374 C CA . TYR A 1 305 ? -4.336 7.081 1.438 1.00 91.06 305 TYR A CA 1
ATOM 2375 C C . TYR A 1 305 ? -3.181 6.473 2.225 1.00 91.06 305 TYR A C 1
ATOM 2377 O O . TYR A 1 305 ? -3.394 5.546 3.004 1.00 91.06 305 TYR A O 1
ATOM 2385 N N . LEU A 1 306 ? -1.965 6.982 2.022 1.00 93.56 306 LEU A N 1
ATOM 2386 C CA . LEU A 1 306 ? -0.806 6.487 2.762 1.00 93.56 306 LEU A CA 1
ATOM 2387 C C . LEU A 1 306 ? -0.783 7.092 4.168 1.00 93.56 306 LEU A C 1
ATOM 2389 O O . LEU A 1 306 ? -0.714 8.308 4.341 1.00 93.56 306 LEU A O 1
ATOM 2393 N N . THR A 1 307 ? -0.785 6.231 5.177 1.00 94.81 307 THR A N 1
ATOM 2394 C CA . THR A 1 307 ? -0.650 6.614 6.585 1.00 94.81 307 THR A CA 1
ATOM 2395 C C . THR A 1 307 ? 0.813 6.487 7.034 1.00 94.81 307 THR A C 1
ATOM 2397 O O . THR A 1 307 ? 1.397 5.410 6.859 1.00 94.81 307 THR A O 1
ATOM 2400 N N . PRO A 1 308 ? 1.426 7.538 7.615 1.00 95.50 308 PRO A N 1
ATOM 2401 C CA . PRO A 1 308 ? 2.782 7.475 8.154 1.00 95.50 308 PRO A CA 1
ATOM 2402 C C . PRO A 1 308 ? 2.948 6.423 9.252 1.00 95.50 308 PRO A C 1
ATOM 2404 O O . PRO A 1 308 ? 2.029 6.181 10.028 1.00 95.50 308 PRO A O 1
ATOM 2407 N N . GLY A 1 309 ? 4.139 5.835 9.345 1.00 96.00 309 GLY A N 1
ATOM 2408 C CA . GLY A 1 309 ? 4.477 4.776 10.300 1.00 96.00 309 GLY A CA 1
ATOM 2409 C C . GLY A 1 309 ? 4.301 3.354 9.760 1.00 96.00 309 GLY A C 1
ATOM 2410 O O . GLY A 1 309 ? 4.827 2.425 10.365 1.00 96.00 309 GLY A O 1
ATOM 2411 N N . VAL A 1 310 ? 3.667 3.181 8.595 1.00 95.88 310 VAL A N 1
ATOM 2412 C CA . VAL A 1 310 ? 3.383 1.866 7.993 1.00 95.88 310 VAL A CA 1
ATOM 2413 C C . VAL A 1 310 ? 4.160 1.672 6.692 1.00 95.88 310 VAL A C 1
ATOM 2415 O O . VAL A 1 310 ? 4.387 2.630 5.949 1.00 95.88 310 VAL A O 1
ATOM 2418 N N . TRP A 1 311 ? 4.571 0.432 6.426 1.00 97.69 311 TRP A N 1
ATOM 2419 C CA . TRP A 1 311 ? 5.157 0.028 5.150 1.00 97.69 311 TRP A CA 1
ATOM 2420 C C . TRP A 1 311 ? 4.079 -0.299 4.119 1.00 97.69 311 TRP A C 1
ATOM 2422 O O . TRP A 1 311 ? 3.059 -0.892 4.450 1.00 97.69 311 TRP A O 1
ATOM 2432 N N . TYR A 1 312 ? 4.350 0.051 2.865 1.00 97.19 312 TYR A N 1
ATOM 2433 C CA . TYR A 1 312 ? 3.516 -0.262 1.708 1.00 97.19 312 TYR A CA 1
ATOM 2434 C C . TYR A 1 312 ? 4.381 -0.857 0.602 1.00 97.19 312 TYR A C 1
ATOM 2436 O O . TYR A 1 312 ? 5.495 -0.378 0.378 1.00 97.19 312 TYR A O 1
ATOM 2444 N N . ASN A 1 313 ? 3.860 -1.833 -0.135 1.00 96.75 313 ASN A N 1
ATOM 2445 C CA . ASN A 1 313 ? 4.434 -2.266 -1.405 1.00 96.75 313 ASN A CA 1
ATOM 2446 C C . ASN A 1 313 ? 3.772 -1.474 -2.536 1.00 96.75 313 ASN A C 1
ATOM 2448 O O . ASN A 1 313 ? 2.580 -1.622 -2.799 1.00 96.75 313 ASN A O 1
ATOM 2452 N N . MET A 1 314 ? 4.537 -0.618 -3.209 1.00 96.50 314 MET A N 1
ATOM 2453 C CA . MET A 1 314 ? 4.066 0.097 -4.392 1.00 96.50 314 MET A CA 1
ATOM 2454 C C . MET A 1 314 ? 4.522 -0.639 -5.646 1.00 96.50 314 MET A C 1
ATOM 2456 O O . MET A 1 314 ? 5.724 -0.743 -5.889 1.00 96.50 314 MET A O 1
ATOM 2460 N N . THR A 1 315 ? 3.571 -1.066 -6.475 1.00 95.88 315 THR A N 1
ATOM 2461 C CA . THR A 1 315 ? 3.820 -1.746 -7.752 1.00 95.88 315 THR A CA 1
ATOM 2462 C C . THR A 1 315 ? 3.359 -0.886 -8.915 1.00 95.88 315 THR A C 1
ATOM 2464 O O . THR A 1 315 ? 2.221 -0.440 -8.936 1.00 95.88 315 THR A O 1
ATOM 2467 N N . ILE A 1 316 ? 4.210 -0.685 -9.918 1.00 95.44 316 ILE A N 1
ATOM 2468 C CA . ILE A 1 316 ? 3.876 0.020 -11.158 1.00 95.44 316 ILE A CA 1
ATOM 2469 C C . ILE A 1 316 ? 4.074 -0.936 -12.331 1.00 95.44 316 ILE A C 1
ATOM 2471 O O . ILE A 1 316 ? 5.195 -1.381 -12.578 1.00 95.44 316 ILE A O 1
ATOM 2475 N N . ARG A 1 317 ? 3.019 -1.185 -13.108 1.00 95.44 317 ARG A N 1
ATOM 2476 C CA . ARG A 1 317 ? 3.095 -1.819 -14.429 1.00 95.44 317 ARG A CA 1
ATOM 2477 C C . ARG A 1 317 ? 3.116 -0.733 -15.494 1.00 95.44 317 ARG A C 1
ATOM 2479 O O . ARG A 1 317 ? 2.280 0.169 -15.494 1.00 95.44 317 ARG A O 1
ATOM 2486 N N . VAL A 1 318 ? 4.052 -0.828 -16.432 1.00 94.81 318 VAL A N 1
ATOM 2487 C CA . VAL A 1 318 ? 4.091 0.044 -17.610 1.00 94.81 318 VAL A CA 1
ATOM 2488 C C . VAL A 1 318 ? 4.150 -0.805 -18.858 1.00 94.81 318 VAL A C 1
ATOM 2490 O O . VAL A 1 318 ? 5.088 -1.580 -19.016 1.00 94.81 318 VAL A O 1
ATOM 2493 N N . ARG A 1 319 ? 3.219 -0.564 -19.784 1.00 94.06 319 ARG A N 1
ATOM 2494 C CA . ARG A 1 319 ? 3.258 -1.078 -21.154 1.00 94.06 319 ARG A CA 1
ATOM 2495 C C . ARG A 1 319 ? 3.349 0.086 -22.129 1.00 94.06 319 ARG A C 1
ATOM 2497 O O . ARG A 1 319 ? 2.456 0.929 -22.197 1.00 94.06 319 ARG A O 1
ATOM 2504 N N . GLN A 1 320 ? 4.419 0.126 -22.913 1.00 92.12 320 GLN A N 1
ATOM 2505 C CA . GLN A 1 320 ? 4.566 1.087 -24.002 1.00 92.12 320 GLN A CA 1
ATOM 2506 C C . GLN A 1 320 ? 3.489 0.871 -25.073 1.00 92.12 320 GLN A C 1
ATOM 2508 O O . GLN A 1 320 ? 3.054 -0.250 -25.325 1.00 92.12 320 GLN A O 1
ATOM 2513 N N . ASN A 1 321 ? 3.078 1.953 -25.733 1.00 92.38 321 ASN A N 1
ATOM 2514 C CA . ASN A 1 321 ? 2.233 1.848 -26.918 1.00 92.38 321 ASN A CA 1
ATOM 2515 C C . ASN A 1 321 ? 3.008 1.259 -28.101 1.00 92.38 321 ASN A C 1
ATOM 2517 O O . ASN A 1 321 ? 4.215 1.471 -28.233 1.00 92.38 321 ASN A O 1
ATOM 2521 N N . ASP A 1 322 ? 2.285 0.624 -29.019 1.00 91.88 322 ASP A N 1
ATOM 2522 C CA . ASP A 1 322 ? 2.821 0.264 -30.326 1.00 91.88 322 ASP A CA 1
ATOM 2523 C C . ASP A 1 322 ? 3.150 1.535 -31.127 1.00 91.88 322 ASP A C 1
ATOM 2525 O O . ASP A 1 322 ? 2.549 2.605 -30.948 1.00 91.88 322 ASP A O 1
ATOM 2529 N N . LEU A 1 323 ? 4.135 1.445 -32.026 1.00 90.00 323 LEU A N 1
ATOM 2530 C CA . LEU A 1 323 ? 4.602 2.606 -32.779 1.00 90.00 323 LEU A CA 1
ATOM 2531 C C . LEU A 1 323 ? 3.481 3.188 -33.653 1.00 90.00 323 LEU A C 1
ATOM 2533 O O . LEU A 1 323 ? 3.048 2.574 -34.624 1.00 90.00 323 LEU A O 1
ATOM 2537 N N . GLY A 1 324 ? 3.080 4.423 -33.342 1.00 87.94 324 GLY A N 1
ATOM 2538 C CA . GLY A 1 324 ? 2.010 5.135 -34.049 1.00 87.94 324 GLY A CA 1
ATOM 2539 C C . GLY A 1 324 ? 0.621 4.966 -33.432 1.00 87.94 324 GLY A C 1
ATOM 2540 O O . GLY A 1 324 ? -0.285 5.695 -33.829 1.00 87.94 324 GLY A O 1
ATOM 2541 N N . GLU A 1 325 ? 0.483 4.094 -32.435 1.00 92.25 325 GLU A N 1
ATOM 2542 C CA . GLU A 1 325 ? -0.777 3.786 -31.763 1.00 92.25 325 GLU A CA 1
ATOM 2543 C C . GLU A 1 325 ? -0.900 4.483 -30.399 1.00 92.25 325 GLU A C 1
ATOM 2545 O O . GLU A 1 325 ? 0.049 5.075 -29.875 1.00 92.25 325 GLU A O 1
ATOM 2550 N N . TYR A 1 326 ? -2.108 4.408 -29.843 1.00 90.19 326 TYR A N 1
ATOM 2551 C CA . TYR A 1 326 ? -2.521 4.972 -28.558 1.00 90.19 326 TYR A CA 1
ATOM 2552 C C . TYR A 1 326 ? -3.002 3.825 -27.667 1.00 90.19 326 TYR A C 1
ATOM 2554 O O . TYR A 1 326 ? -4.160 3.775 -27.297 1.00 90.19 326 TYR A O 1
ATOM 2562 N N . ASN A 1 327 ? -2.159 2.824 -27.432 1.00 92.38 327 ASN A N 1
ATOM 2563 C CA . ASN A 1 327 ? -2.523 1.627 -26.662 1.00 92.38 327 ASN A CA 1
ATOM 2564 C C . ASN A 1 327 ? -1.508 1.317 -25.553 1.00 92.38 327 ASN A C 1
ATOM 2566 O O . ASN A 1 327 ? -1.356 0.170 -25.130 1.00 92.38 327 ASN A O 1
ATOM 2570 N N . GLY A 1 328 ? -0.754 2.331 -25.129 1.00 92.44 328 GLY A N 1
ATOM 2571 C CA . GLY A 1 328 ? 0.076 2.239 -23.940 1.00 92.44 328 GLY A CA 1
ATOM 2572 C C . GLY A 1 328 ? -0.801 2.312 -22.699 1.00 92.44 328 GLY A C 1
ATOM 2573 O O . GLY A 1 328 ? -1.854 2.955 -22.718 1.00 92.44 328 GLY A O 1
ATOM 2574 N N . LEU A 1 329 ? -0.344 1.685 -21.622 1.00 93.56 329 LEU A N 1
ATOM 2575 C CA . LEU A 1 329 ? -1.033 1.729 -20.341 1.00 93.56 329 LEU A CA 1
ATOM 2576 C C . LEU A 1 329 ? -0.062 1.811 -19.167 1.00 93.56 329 LEU A C 1
ATOM 2578 O O . LEU A 1 329 ? 1.120 1.457 -19.272 1.00 93.56 329 LEU A O 1
ATOM 2582 N N . VAL A 1 330 ? -0.588 2.310 -18.056 1.00 93.38 330 VAL A N 1
ATOM 2583 C CA . VAL A 1 330 ? 0.055 2.325 -16.746 1.00 93.38 330 VAL A CA 1
ATOM 2584 C C . VAL A 1 330 ? -0.957 1.840 -15.722 1.00 93.38 330 VAL A C 1
ATOM 2586 O O . VAL A 1 330 ? -2.087 2.325 -15.699 1.00 93.38 330 VAL A O 1
ATOM 2589 N N . GLU A 1 331 ? -0.533 0.926 -14.859 1.00 93.62 331 GLU A N 1
ATOM 2590 C CA . GLU A 1 331 ? -1.292 0.515 -13.679 1.00 93.62 331 GLU A CA 1
ATOM 2591 C C . GLU A 1 331 ? -0.417 0.697 -12.445 1.00 93.62 331 GLU A C 1
ATOM 2593 O O . GLU A 1 331 ? 0.789 0.438 -12.494 1.00 93.62 331 GLU A O 1
ATOM 2598 N N . ILE A 1 332 ? -1.010 1.151 -11.345 1.00 92.88 332 ILE A N 1
ATOM 2599 C CA . ILE A 1 332 ? -0.335 1.218 -10.054 1.00 92.88 332 ILE A CA 1
ATOM 2600 C C . ILE A 1 332 ? -1.171 0.504 -9.004 1.00 92.88 332 ILE A C 1
ATOM 2602 O O . ILE A 1 332 ? -2.349 0.825 -8.835 1.00 92.88 332 ILE A O 1
ATOM 2606 N N . ALA A 1 333 ? -0.541 -0.427 -8.296 1.00 93.00 333 ALA A N 1
ATOM 2607 C CA . ALA A 1 333 ? -1.086 -1.107 -7.135 1.00 93.00 333 ALA A CA 1
ATOM 2608 C C . ALA A 1 333 ? -0.356 -0.690 -5.855 1.00 93.00 333 ALA A C 1
ATOM 2610 O O . ALA A 1 333 ? 0.840 -0.382 -5.878 1.00 93.00 333 ALA A O 1
ATOM 2611 N N . ILE A 1 334 ? -1.094 -0.697 -4.749 1.00 93.38 334 ILE A N 1
ATOM 2612 C CA . ILE A 1 334 ? -0.577 -0.557 -3.388 1.00 93.38 334 ILE A CA 1
ATOM 2613 C C . ILE A 1 334 ? -0.993 -1.809 -2.622 1.00 93.38 334 ILE A C 1
ATOM 2615 O O . ILE A 1 334 ? -2.166 -2.174 -2.648 1.00 93.38 334 ILE A O 1
ATOM 2619 N N . ASP A 1 335 ? -0.029 -2.476 -1.989 1.00 92.62 335 ASP A N 1
ATOM 2620 C CA . ASP A 1 335 ? -0.226 -3.730 -1.249 1.00 92.62 335 ASP A CA 1
ATOM 2621 C C . ASP A 1 335 ? -0.984 -4.783 -2.079 1.00 92.62 335 ASP A C 1
ATOM 2623 O O . ASP A 1 335 ? -1.939 -5.407 -1.624 1.00 92.62 335 ASP A O 1
ATOM 2627 N N . GLY A 1 336 ? -0.581 -4.924 -3.347 1.00 89.62 336 GLY A N 1
ATOM 2628 C CA . GLY A 1 336 ? -1.165 -5.877 -4.293 1.00 89.62 336 GLY A CA 1
ATOM 2629 C C . GLY A 1 336 ? -2.523 -5.468 -4.875 1.00 89.62 336 GLY A C 1
ATOM 2630 O O . GLY A 1 336 ? -3.031 -6.163 -5.742 1.00 89.62 336 GLY A O 1
ATOM 2631 N N . VAL A 1 337 ? -3.123 -4.341 -4.475 1.00 89.06 337 VAL A N 1
ATOM 2632 C CA . VAL A 1 337 ? -4.439 -3.908 -4.980 1.00 89.06 337 VAL A CA 1
ATOM 2633 C C . VAL A 1 337 ? -4.305 -2.724 -5.933 1.00 89.06 337 VAL A C 1
ATOM 2635 O O . VAL A 1 337 ? -3.724 -1.694 -5.586 1.00 89.06 337 VAL A O 1
ATOM 2638 N N . TRP A 1 338 ? -4.875 -2.841 -7.136 1.00 90.44 338 TRP A N 1
ATOM 2639 C CA . TRP A 1 338 ? -4.853 -1.781 -8.149 1.00 90.44 338 TRP A CA 1
ATOM 2640 C C . TRP A 1 338 ? -5.576 -0.512 -7.683 1.00 90.44 338 TRP A C 1
ATOM 2642 O O . TRP A 1 338 ? -6.798 -0.487 -7.549 1.00 90.44 338 TRP A O 1
ATOM 2652 N N . ALA A 1 339 ? -4.808 0.560 -7.496 1.00 87.19 339 ALA A N 1
ATOM 2653 C CA . ALA A 1 339 ? -5.291 1.871 -7.074 1.00 87.19 339 ALA A CA 1
ATOM 2654 C C . ALA A 1 339 ? -5.645 2.759 -8.276 1.00 87.19 339 ALA A C 1
ATOM 2656 O O . ALA A 1 339 ? -6.647 3.475 -8.274 1.00 87.19 339 ALA A O 1
ATOM 2657 N N . ASN A 1 340 ? -4.810 2.718 -9.319 1.00 89.25 340 ASN A N 1
ATOM 2658 C CA . ASN A 1 340 ? -4.881 3.644 -10.443 1.00 89.25 340 ASN A CA 1
ATOM 2659 C C . ASN A 1 340 ? -4.566 2.955 -11.767 1.00 89.25 340 ASN A C 1
ATOM 2661 O O . ASN A 1 340 ? -3.599 2.202 -11.867 1.00 89.25 340 ASN A O 1
ATOM 2665 N N . GLN A 1 341 ? -5.346 3.277 -12.797 1.00 90.50 341 GLN A N 1
ATOM 2666 C CA . GLN A 1 341 ? -5.177 2.755 -14.152 1.00 90.50 341 GLN A CA 1
ATOM 2667 C C . GLN A 1 341 ? -5.323 3.878 -15.183 1.00 90.50 341 GLN A C 1
ATOM 2669 O O . GLN A 1 341 ? -6.207 4.735 -15.069 1.00 90.50 341 GLN A O 1
ATOM 2674 N N . VAL A 1 342 ? -4.438 3.897 -16.183 1.00 89.12 342 VAL A N 1
ATOM 2675 C CA . VAL A 1 342 ? -4.450 4.882 -17.276 1.00 89.12 342 VAL A CA 1
ATOM 2676 C C . VAL A 1 342 ? -4.152 4.204 -18.610 1.00 89.12 342 VAL A C 1
ATOM 2678 O O . VAL A 1 342 ? -3.121 3.549 -18.748 1.00 89.12 342 VAL A O 1
ATOM 2681 N N . GLU A 1 343 ? -5.054 4.355 -19.582 1.00 89.12 343 GLU A N 1
ATOM 2682 C CA . GLU A 1 343 ? -4.974 3.766 -20.929 1.00 89.12 343 GLU A CA 1
ATOM 2683 C C . GLU A 1 343 ? -4.913 4.856 -22.000 1.00 89.12 343 GLU A C 1
ATOM 2685 O O . GLU A 1 343 ? -4.807 6.050 -21.703 1.00 89.12 343 GLU A O 1
ATOM 2690 N N . ASP A 1 344 ? -4.949 4.428 -23.261 1.00 88.56 344 ASP A N 1
ATOM 2691 C CA . ASP A 1 344 ? -4.856 5.279 -24.442 1.00 88.56 344 ASP A CA 1
ATOM 2692 C C . ASP A 1 344 ? -3.605 6.173 -24.454 1.00 88.56 344 ASP A C 1
ATOM 2694 O O . ASP A 1 344 ? -3.564 7.243 -25.073 1.00 88.56 344 ASP A O 1
ATOM 2698 N N . LEU A 1 345 ? -2.549 5.724 -23.766 1.00 88.06 345 LEU A N 1
ATOM 2699 C CA . LEU A 1 345 ? -1.329 6.494 -23.610 1.00 88.06 345 LEU A CA 1
ATOM 2700 C C . LEU A 1 345 ? -0.471 6.402 -24.860 1.00 88.06 345 LEU A C 1
ATOM 2702 O O . LEU A 1 345 ? -0.310 5.338 -25.466 1.00 88.06 345 LEU A O 1
ATOM 2706 N N . ARG A 1 346 ? 0.191 7.516 -25.174 1.00 88.25 346 ARG A N 1
ATOM 2707 C CA . ARG A 1 346 ? 1.289 7.550 -26.139 1.00 88.25 346 ARG A CA 1
ATOM 2708 C C . ARG A 1 346 ? 2.593 7.846 -25.411 1.00 88.25 346 ARG A C 1
ATOM 2710 O O . ARG A 1 346 ? 3.062 8.982 -25.350 1.00 88.25 346 ARG A O 1
ATOM 2717 N N . ILE A 1 347 ? 3.172 6.793 -24.846 1.00 86.69 347 ILE A N 1
ATOM 2718 C CA . ILE A 1 347 ? 4.428 6.814 -24.092 1.00 86.69 347 ILE A CA 1
ATOM 2719 C C . ILE A 1 347 ? 5.623 7.003 -25.034 1.00 86.69 347 ILE A C 1
ATOM 2721 O O . ILE A 1 347 ? 6.523 7.781 -24.721 1.00 86.69 347 ILE A O 1
ATOM 2725 N N . ILE A 1 348 ? 5.630 6.360 -26.207 1.00 84.94 348 ILE A N 1
ATOM 2726 C CA . ILE A 1 348 ? 6.689 6.429 -27.227 1.00 84.94 348 ILE A CA 1
ATOM 2727 C C . ILE A 1 348 ? 6.168 6.939 -28.578 1.00 84.94 348 ILE A C 1
ATOM 2729 O O . ILE A 1 348 ? 4.997 6.779 -28.929 1.00 84.94 348 ILE A O 1
ATOM 2733 N N . ILE A 1 349 ? 7.049 7.584 -29.348 1.00 84.31 349 ILE A N 1
ATOM 2734 C CA . ILE A 1 349 ? 6.754 8.107 -30.700 1.00 84.31 349 ILE A CA 1
ATOM 2735 C C . ILE A 1 349 ? 7.730 7.625 -31.775 1.00 84.31 349 ILE A C 1
ATOM 2737 O O . ILE A 1 349 ? 7.501 7.880 -32.956 1.00 84.31 349 ILE A O 1
ATOM 2741 N N . ASP A 1 350 ? 8.783 6.930 -31.363 1.00 83.12 350 ASP A N 1
ATOM 2742 C CA . ASP A 1 350 ? 9.774 6.260 -32.193 1.00 83.12 350 ASP A CA 1
ATOM 2743 C C . ASP A 1 350 ? 10.228 4.973 -31.479 1.00 83.12 350 ASP A C 1
ATOM 2745 O O . ASP A 1 350 ? 9.898 4.752 -30.312 1.00 83.12 350 ASP A O 1
ATOM 2749 N N . ASP A 1 351 ? 10.952 4.113 -32.189 1.00 77.25 351 ASP A N 1
ATOM 2750 C CA . ASP A 1 351 ? 11.460 2.828 -31.695 1.00 77.25 351 ASP A CA 1
ATOM 2751 C C . ASP A 1 351 ? 12.777 2.953 -30.910 1.00 77.25 351 ASP A C 1
ATOM 2753 O O . ASP A 1 351 ? 13.374 1.949 -30.519 1.00 77.25 351 ASP A O 1
ATOM 2757 N N . THR A 1 352 ? 13.247 4.180 -30.658 1.00 76.31 352 THR A N 1
ATOM 2758 C CA . THR A 1 352 ? 14.524 4.414 -29.972 1.00 76.31 352 THR A CA 1
ATOM 2759 C C . THR A 1 352 ? 14.396 4.383 -28.448 1.00 76.31 352 THR A C 1
ATOM 2761 O O . THR A 1 352 ? 15.404 4.263 -27.750 1.00 76.31 352 THR A O 1
ATOM 2764 N N . ALA A 1 353 ? 13.170 4.462 -27.919 1.00 73.56 353 ALA A N 1
ATOM 2765 C CA . ALA A 1 353 ? 12.884 4.497 -26.489 1.00 73.56 353 ALA A CA 1
ATOM 2766 C C . ALA A 1 353 ? 12.319 3.156 -25.981 1.00 73.56 353 ALA A C 1
ATOM 2768 O O . ALA A 1 353 ? 11.141 2.870 -26.157 1.00 73.56 353 ALA A O 1
ATOM 2769 N N . THR A 1 354 ? 13.125 2.365 -25.271 1.00 81.50 354 THR A N 1
ATOM 2770 C CA . THR A 1 354 ? 12.661 1.189 -24.501 1.00 81.50 354 THR A CA 1
ATOM 2771 C C . THR A 1 354 ? 12.501 1.541 -23.027 1.00 81.50 354 THR A C 1
ATOM 2773 O O . THR A 1 354 ? 13.099 2.521 -22.578 1.00 81.50 354 THR A O 1
ATOM 2776 N N . LEU A 1 355 ? 11.794 0.715 -22.248 1.00 87.44 355 LEU A N 1
ATOM 2777 C CA . LEU A 1 355 ? 11.869 0.797 -20.790 1.00 87.44 355 LEU A CA 1
ATOM 2778 C C . LEU A 1 355 ? 13.297 0.427 -20.361 1.00 87.44 355 LEU A C 1
ATOM 2780 O O . LEU A 1 355 ? 13.730 -0.708 -20.530 1.00 87.44 355 LEU A O 1
ATOM 2784 N N . ASN A 1 356 ? 14.079 1.420 -19.942 1.00 85.75 356 ASN A N 1
ATOM 2785 C CA . ASN A 1 356 ? 15.516 1.286 -19.679 1.00 85.75 356 ASN A CA 1
ATOM 2786 C C . ASN A 1 356 ? 15.995 2.060 -18.448 1.00 85.75 356 ASN A C 1
ATOM 2788 O O . ASN A 1 356 ? 17.183 2.021 -18.133 1.00 85.75 356 ASN A O 1
ATOM 2792 N N . GLY A 1 357 ? 15.093 2.744 -17.747 1.00 87.56 357 GLY A N 1
ATOM 2793 C CA . GLY A 1 357 ? 15.420 3.378 -16.483 1.00 87.56 357 GLY A CA 1
ATOM 2794 C C . GLY A 1 357 ? 14.267 3.426 -15.495 1.00 87.56 357 GLY A C 1
ATOM 2795 O O . GLY A 1 357 ? 13.095 3.563 -15.873 1.00 87.56 357 GLY A O 1
ATOM 2796 N N . ILE A 1 358 ? 14.650 3.351 -14.226 1.00 89.81 358 ILE A N 1
ATOM 2797 C CA . ILE A 1 358 ? 13.830 3.665 -13.056 1.00 89.81 358 ILE A CA 1
ATOM 2798 C C . ILE A 1 358 ? 14.467 4.837 -12.313 1.00 89.81 358 ILE A C 1
ATOM 2800 O O . ILE A 1 358 ? 15.627 5.181 -12.546 1.00 89.81 358 ILE A O 1
ATOM 2804 N N . GLY A 1 359 ? 13.725 5.464 -11.412 1.00 86.75 359 GLY A N 1
ATOM 2805 C CA . GLY A 1 359 ? 14.271 6.468 -10.523 1.00 86.75 359 GLY A CA 1
ATOM 2806 C C . GLY A 1 359 ? 13.740 6.349 -9.107 1.00 86.75 359 GLY A C 1
ATOM 2807 O O . GLY A 1 359 ? 12.526 6.331 -8.892 1.00 86.75 359 GLY A O 1
ATOM 2808 N N . ILE A 1 360 ? 14.666 6.383 -8.146 1.00 87.38 360 ILE A N 1
ATOM 2809 C CA . ILE A 1 360 ? 14.345 6.796 -6.784 1.00 87.38 360 ILE A CA 1
ATOM 2810 C C . ILE A 1 360 ? 14.168 8.303 -6.819 1.00 87.38 360 ILE A C 1
ATOM 2812 O O . ILE A 1 360 ? 15.111 9.097 -6.911 1.00 87.38 360 ILE A O 1
ATOM 2816 N N . LYS A 1 361 ? 12.898 8.670 -6.823 1.00 85.38 361 LYS A N 1
ATOM 2817 C CA . LYS A 1 361 ? 12.426 10.032 -6.945 1.00 85.38 361 LYS A CA 1
ATOM 2818 C C . LYS A 1 361 ? 11.496 10.308 -5.800 1.00 85.38 361 LYS A C 1
ATOM 2820 O O . LYS A 1 361 ? 10.398 9.777 -5.765 1.00 85.38 361 LYS A O 1
ATOM 2825 N N . THR A 1 362 ? 11.946 11.110 -4.859 1.00 89.44 362 THR A N 1
ATOM 2826 C CA . THR A 1 362 ? 11.061 11.644 -3.846 1.00 89.44 362 THR A CA 1
ATOM 2827 C C . THR A 1 362 ? 11.458 13.062 -3.515 1.00 89.44 362 THR A C 1
ATOM 2829 O O . THR A 1 362 ? 12.599 13.347 -3.176 1.00 89.44 362 THR A O 1
ATOM 2832 N N . TRP A 1 363 ? 10.522 13.973 -3.711 1.00 85.94 363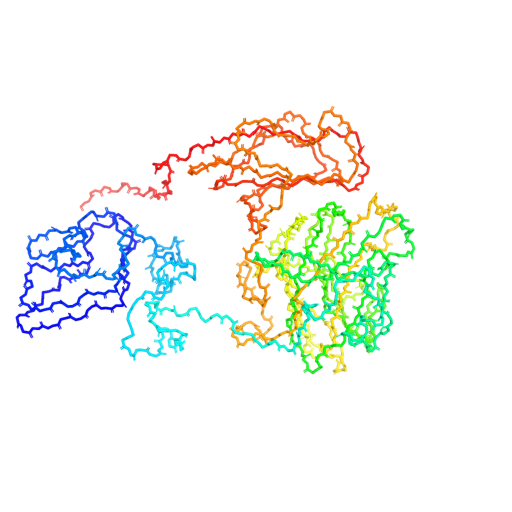 TRP A N 1
ATOM 2833 C CA . TRP A 1 363 ? 10.655 15.376 -3.358 1.00 85.94 363 TRP A CA 1
ATOM 2834 C C . TRP A 1 363 ? 9.250 15.947 -3.225 1.00 85.94 363 TRP A C 1
ATOM 2836 O O . TRP A 1 363 ? 8.301 15.444 -3.835 1.00 85.94 363 TRP A O 1
ATOM 2846 N N . THR A 1 364 ? 9.139 17.010 -2.450 1.00 81.50 364 THR A N 1
ATOM 2847 C CA . THR A 1 364 ? 7.914 17.790 -2.308 1.00 81.50 364 THR A CA 1
ATOM 2848 C C . THR A 1 364 ? 7.928 18.987 -3.257 1.00 81.50 364 THR A C 1
ATOM 2850 O O . THR A 1 364 ? 8.961 19.646 -3.409 1.00 81.50 364 THR A O 1
ATOM 2853 N N . GLY A 1 365 ? 6.789 19.293 -3.874 1.00 73.31 365 GLY A N 1
ATOM 2854 C CA . GLY A 1 365 ? 6.548 20.498 -4.666 1.00 73.31 365 GLY A CA 1
ATOM 2855 C C . GLY A 1 365 ? 6.147 20.239 -6.120 1.00 73.31 365 GLY A C 1
ATOM 2856 O O . GLY A 1 365 ? 6.317 19.151 -6.660 1.00 73.31 365 GLY A O 1
ATOM 2857 N N . GLY A 1 366 ? 5.665 21.298 -6.774 1.00 66.12 366 GLY A N 1
ATOM 2858 C CA . GLY A 1 366 ? 5.190 21.266 -8.154 1.00 66.12 366 GLY A CA 1
ATOM 2859 C C . GLY A 1 366 ? 4.749 22.649 -8.618 1.00 66.12 366 GLY A C 1
ATOM 2860 O O . GLY A 1 366 ? 3.585 22.979 -8.492 1.00 66.12 366 GLY A O 1
ATOM 2861 N N . GLY A 1 367 ? 5.680 23.465 -9.130 1.00 54.81 367 GLY A N 1
ATOM 2862 C CA . GLY A 1 367 ? 5.459 24.675 -9.951 1.00 54.81 367 GLY A CA 1
ATOM 2863 C C . GLY A 1 367 ? 4.635 25.854 -9.397 1.00 54.81 367 GLY A C 1
ATOM 2864 O O . GLY A 1 367 ? 4.825 26.970 -9.878 1.00 54.81 367 GLY A O 1
ATOM 2865 N N . TYR A 1 368 ? 3.745 25.649 -8.431 1.00 53.59 368 TYR A N 1
ATOM 2866 C CA . TYR A 1 368 ? 2.883 26.670 -7.857 1.00 53.59 368 TYR A CA 1
ATOM 2867 C C . TYR A 1 368 ? 3.585 27.310 -6.656 1.00 53.59 368 TYR A C 1
ATOM 2869 O O . TYR A 1 368 ? 4.019 26.640 -5.720 1.00 53.59 368 TYR A O 1
ATOM 2877 N N . ASP A 1 369 ? 3.742 28.628 -6.741 1.00 45.91 369 ASP A N 1
ATOM 2878 C CA . ASP A 1 369 ? 4.425 29.536 -5.812 1.00 45.91 369 ASP A CA 1
ATOM 2879 C C . ASP A 1 369 ? 3.665 29.708 -4.475 1.00 45.91 369 ASP A C 1
ATOM 2881 O O . ASP A 1 369 ? 3.619 30.794 -3.899 1.00 45.91 369 ASP A O 1
ATOM 2885 N N . ASP A 1 370 ? 3.050 28.649 -3.951 1.00 49.41 370 ASP A N 1
ATOM 2886 C CA . ASP A 1 370 ? 2.062 28.746 -2.869 1.00 49.41 370 ASP A CA 1
ATOM 2887 C C . ASP A 1 370 ? 2.683 28.951 -1.473 1.00 49.41 370 ASP A C 1
ATOM 2889 O O . ASP A 1 370 ? 2.032 28.729 -0.459 1.00 49.41 370 ASP A O 1
ATOM 2893 N N . GLY A 1 371 ? 3.946 29.383 -1.372 1.00 49.81 371 GLY A N 1
ATOM 2894 C CA . GLY A 1 371 ? 4.586 29.674 -0.078 1.00 49.81 371 GLY A CA 1
ATOM 2895 C C . GLY A 1 371 ? 4.732 28.458 0.850 1.00 49.81 371 GLY A C 1
ATOM 2896 O O . GLY A 1 371 ? 5.057 28.614 2.025 1.00 49.81 371 GLY A O 1
ATOM 2897 N N . ASN A 1 372 ? 4.520 27.257 0.314 1.00 56.09 372 ASN A N 1
ATOM 2898 C CA . ASN A 1 372 ? 4.477 25.983 1.018 1.00 56.09 372 ASN A CA 1
ATOM 2899 C C . ASN A 1 372 ? 5.883 25.476 1.369 1.00 56.09 372 ASN A C 1
ATOM 2901 O O . ASN A 1 372 ? 6.379 24.507 0.796 1.00 56.09 372 ASN A O 1
ATOM 2905 N N . GLN A 1 373 ? 6.553 26.154 2.298 1.00 65.50 373 GLN A N 1
ATOM 2906 C CA . GLN A 1 373 ? 7.748 25.596 2.924 1.00 65.50 373 GLN A CA 1
ATOM 2907 C C . GLN A 1 373 ? 7.335 24.402 3.782 1.00 65.50 373 GLN A C 1
ATOM 2909 O O . GLN A 1 373 ? 6.338 24.469 4.502 1.00 65.50 373 GLN A O 1
ATOM 2914 N N . LEU A 1 374 ? 8.110 23.319 3.711 1.00 70.75 374 LEU A N 1
ATOM 2915 C CA . LEU A 1 374 ? 8.030 22.270 4.718 1.00 70.75 374 LEU A CA 1
ATOM 2916 C C . LEU A 1 374 ? 8.252 22.913 6.090 1.00 70.75 374 LEU A C 1
ATOM 2918 O O . LEU A 1 374 ? 9.251 23.609 6.293 1.00 70.75 374 LEU A O 1
ATOM 2922 N N . ILE A 1 375 ? 7.278 22.721 6.976 1.00 74.62 375 ILE A N 1
ATOM 2923 C CA . ILE A 1 375 ? 7.268 23.278 8.333 1.00 74.62 375 ILE A CA 1
ATOM 2924 C C . ILE A 1 375 ? 8.111 22.455 9.314 1.00 74.62 375 ILE A C 1
ATOM 2926 O O . ILE A 1 375 ? 8.353 22.928 10.417 1.00 74.62 375 ILE A O 1
ATOM 2930 N N . ASP A 1 376 ? 8.529 21.253 8.908 1.00 83.50 376 ASP A N 1
ATOM 2931 C CA . ASP A 1 376 ? 9.450 20.383 9.636 1.00 83.50 376 ASP A CA 1
ATOM 2932 C C . ASP A 1 376 ? 10.177 19.440 8.657 1.00 83.50 376 ASP A C 1
ATOM 2934 O O . ASP A 1 376 ? 9.776 19.276 7.497 1.00 83.50 376 ASP A O 1
ATOM 2938 N N . THR A 1 377 ? 11.265 18.836 9.127 1.00 88.31 377 THR A N 1
ATOM 2939 C CA . THR A 1 377 ? 12.008 17.793 8.421 1.00 88.31 377 THR A CA 1
ATOM 2940 C C . THR A 1 377 ? 11.383 16.433 8.710 1.00 88.31 377 THR A C 1
ATOM 2942 O O . THR A 1 377 ? 11.218 16.052 9.864 1.00 88.31 377 THR A O 1
ATOM 2945 N N . TRP A 1 378 ? 11.115 15.659 7.665 1.00 91.38 378 TRP A N 1
ATOM 2946 C CA . TRP A 1 378 ? 10.601 14.295 7.778 1.00 91.38 378 TRP A CA 1
ATOM 2947 C C . TRP A 1 378 ? 11.339 13.355 6.822 1.00 91.38 378 TRP A C 1
ATOM 2949 O O . TRP A 1 378 ? 12.237 13.779 6.091 1.00 91.38 378 TRP A O 1
ATOM 2959 N N . TYR A 1 379 ? 11.006 12.064 6.840 1.00 94.31 379 TYR A N 1
ATOM 2960 C CA . TYR A 1 379 ? 11.768 11.058 6.103 1.00 94.31 379 TYR A CA 1
ATOM 2961 C C . TYR A 1 379 ? 10.877 10.067 5.360 1.00 94.31 379 TYR A C 1
ATOM 2963 O O . TYR A 1 379 ? 9.823 9.658 5.846 1.00 94.31 379 TYR A O 1
ATOM 2971 N N . LEU A 1 380 ? 11.352 9.654 4.186 1.00 96.31 380 LEU A N 1
ATOM 2972 C CA . LEU A 1 380 ? 10.840 8.503 3.456 1.00 96.31 380 LEU A CA 1
ATOM 2973 C C . LEU A 1 380 ? 11.870 7.380 3.545 1.00 96.31 380 LEU A C 1
ATOM 2975 O O . LEU A 1 380 ? 13.043 7.589 3.237 1.00 96.31 380 LEU A O 1
ATOM 2979 N N . LEU A 1 381 ? 11.428 6.198 3.948 1.00 97.31 381 LEU A N 1
ATOM 2980 C CA . LEU A 1 381 ? 12.218 4.973 3.940 1.00 97.31 381 LEU A CA 1
ATOM 2981 C C . LEU A 1 381 ? 11.832 4.160 2.704 1.00 97.31 381 LEU A C 1
ATOM 2983 O O . LEU A 1 381 ? 10.654 4.111 2.340 1.00 97.31 381 LEU A O 1
ATOM 2987 N N . THR A 1 382 ? 12.809 3.533 2.055 1.00 96.94 382 THR A N 1
ATOM 2988 C CA . THR A 1 382 ? 12.555 2.607 0.948 1.00 96.94 382 THR A CA 1
ATOM 2989 C C . THR A 1 382 ? 13.485 1.404 0.980 1.00 96.94 382 THR A C 1
ATOM 2991 O O . THR A 1 382 ? 14.645 1.518 1.381 1.00 96.94 382 THR A O 1
ATOM 2994 N N . ASP A 1 383 ? 12.960 0.262 0.549 1.00 96.44 383 ASP A N 1
ATOM 2995 C CA . ASP A 1 383 ? 13.672 -1.008 0.451 1.00 96.44 383 ASP A CA 1
ATOM 2996 C C . ASP A 1 383 ? 13.072 -1.887 -0.665 1.00 96.44 383 ASP A C 1
ATOM 2998 O O . ASP A 1 383 ? 12.051 -1.530 -1.264 1.00 96.44 383 ASP A O 1
ATOM 3002 N N . ASN A 1 384 ? 13.703 -3.029 -0.947 1.00 95.62 384 ASN A N 1
ATOM 3003 C CA . ASN A 1 384 ? 13.220 -4.083 -1.843 1.00 95.62 384 ASN A CA 1
ATOM 3004 C C . ASN A 1 384 ? 12.742 -3.562 -3.205 1.00 95.62 384 ASN A C 1
ATOM 3006 O O . ASN A 1 384 ? 11.644 -3.855 -3.679 1.00 95.62 384 ASN A O 1
ATOM 3010 N N . LEU A 1 385 ? 13.586 -2.763 -3.853 1.00 94.94 385 LEU A N 1
ATOM 3011 C CA . LEU A 1 385 ? 13.306 -2.255 -5.185 1.00 94.94 385 LEU A CA 1
ATOM 3012 C C . LEU A 1 385 ? 13.543 -3.369 -6.195 1.00 94.94 385 LEU A C 1
ATOM 3014 O O . LEU A 1 385 ? 14.673 -3.841 -6.320 1.00 94.94 385 LEU A O 1
ATOM 3018 N N . SER A 1 386 ? 12.522 -3.742 -6.960 1.00 94.94 386 SER A N 1
ATOM 3019 C CA . SER A 1 386 ? 12.640 -4.821 -7.942 1.00 94.94 386 SER A CA 1
ATOM 3020 C C . SER A 1 386 ? 12.043 -4.434 -9.288 1.00 94.94 386 SER A C 1
ATOM 3022 O O . SER A 1 386 ? 10.979 -3.832 -9.374 1.00 94.94 386 SER A O 1
ATOM 3024 N N . VAL A 1 387 ? 12.729 -4.807 -10.366 1.00 95.25 387 VAL A N 1
ATOM 3025 C CA . VAL A 1 387 ? 12.204 -4.766 -11.737 1.00 95.25 387 VAL A CA 1
ATOM 3026 C C . VAL A 1 387 ? 11.996 -6.192 -12.193 1.00 95.25 387 VAL A C 1
ATOM 3028 O O . VAL A 1 387 ? 12.917 -7.009 -12.107 1.00 95.25 387 VAL A O 1
ATOM 3031 N N . TRP A 1 388 ? 10.802 -6.495 -12.681 1.00 95.69 388 TRP A N 1
ATOM 3032 C CA . TRP A 1 388 ? 10.389 -7.871 -12.900 1.00 95.69 388 TRP A CA 1
ATOM 3033 C C . TRP A 1 388 ? 9.366 -8.005 -14.024 1.00 95.69 388 TRP A C 1
ATOM 3035 O O . TRP A 1 388 ? 8.832 -7.019 -14.543 1.00 95.69 388 TRP A O 1
ATOM 3045 N N . VAL A 1 389 ? 9.156 -9.254 -14.428 1.00 94.62 389 VAL A N 1
ATOM 3046 C CA . VAL A 1 389 ? 8.077 -9.665 -15.327 1.00 94.62 389 VAL A CA 1
ATOM 3047 C C . VAL A 1 389 ? 7.294 -10.803 -14.671 1.00 94.62 389 VAL A C 1
ATOM 3049 O O . VAL A 1 389 ? 7.929 -11.750 -14.187 1.00 94.62 389 VAL A O 1
ATOM 3052 N N . PRO A 1 390 ? 5.957 -10.732 -14.625 1.00 91.00 390 PRO A N 1
ATOM 3053 C CA . PRO A 1 390 ? 5.144 -11.854 -14.183 1.00 91.00 390 PRO A CA 1
ATOM 3054 C C . PRO A 1 390 ? 5.256 -12.993 -15.198 1.00 91.00 390 PRO A C 1
ATOM 3056 O O . PRO A 1 390 ? 5.457 -12.763 -16.395 1.00 91.00 390 PRO A O 1
ATOM 3059 N N . THR A 1 391 ? 5.162 -14.235 -14.731 1.00 84.31 391 THR A N 1
ATOM 3060 C CA . THR A 1 391 ? 5.174 -15.417 -15.610 1.00 84.31 391 THR A CA 1
ATOM 3061 C C . THR A 1 391 ? 3.776 -15.964 -15.879 1.00 84.31 391 THR A C 1
ATOM 3063 O O . THR A 1 391 ? 3.565 -16.505 -16.964 1.00 84.31 391 THR A O 1
ATOM 3066 N N . ASN A 1 392 ? 2.826 -15.725 -14.966 1.00 81.94 392 ASN A N 1
ATOM 3067 C CA . ASN A 1 392 ? 1.457 -16.248 -15.019 1.00 81.94 392 ASN A CA 1
ATOM 3068 C C . ASN A 1 392 ? 0.364 -15.156 -14.967 1.00 81.94 392 ASN A C 1
ATOM 3070 O O . ASN A 1 392 ? -0.803 -15.456 -14.734 1.00 81.94 392 ASN A O 1
ATOM 3074 N N . ASP A 1 393 ? 0.699 -13.897 -15.257 1.00 87.38 393 ASP A N 1
ATOM 3075 C CA . ASP A 1 393 ? -0.290 -12.819 -15.385 1.00 87.38 393 ASP A CA 1
ATOM 3076 C C . ASP A 1 393 ? -0.942 -12.836 -16.781 1.00 87.38 393 ASP A C 1
ATOM 3078 O O . ASP A 1 393 ? -0.304 -12.575 -17.807 1.00 87.38 393 ASP A O 1
ATOM 3082 N N . SER A 1 394 ? -2.248 -13.120 -16.823 1.00 88.69 394 SER A N 1
ATOM 3083 C CA . SER A 1 394 ? -3.042 -13.151 -18.061 1.00 88.69 394 SER A CA 1
ATOM 3084 C C . SER A 1 394 ? -3.261 -11.781 -18.725 1.00 88.69 394 SER A C 1
ATOM 3086 O O . SER A 1 394 ? -3.644 -11.721 -19.900 1.00 88.69 394 SER A O 1
ATOM 3088 N N . TYR A 1 395 ? -3.029 -10.687 -17.999 1.00 90.75 395 TYR A N 1
ATOM 3089 C CA . TYR A 1 395 ? -3.119 -9.316 -18.490 1.00 90.75 395 TYR A CA 1
ATOM 3090 C C . TYR A 1 395 ? -1.771 -8.799 -18.986 1.00 90.75 395 TYR A C 1
ATOM 3092 O O . TYR A 1 395 ? -1.769 -7.962 -19.900 1.00 90.75 395 TYR A O 1
ATOM 3100 N N . PHE A 1 396 ? -0.646 -9.303 -18.473 1.00 91.94 396 PHE A N 1
ATOM 3101 C CA . PHE A 1 396 ? 0.693 -8.940 -18.942 1.00 91.94 396 PHE A CA 1
ATOM 3102 C C . PHE A 1 396 ? 0.890 -9.257 -20.432 1.00 91.94 396 PHE A C 1
ATOM 3104 O O . PHE A 1 396 ? 0.485 -10.301 -20.944 1.00 91.94 396 PHE A O 1
ATOM 3111 N N . GLY A 1 397 ? 1.490 -8.329 -21.179 1.00 92.44 397 GLY A N 1
ATOM 3112 C CA . GLY A 1 397 ? 1.626 -8.433 -22.638 1.00 92.44 397 GLY A CA 1
ATOM 3113 C C . GLY A 1 397 ? 0.371 -8.023 -23.418 1.00 92.44 397 GLY A C 1
ATOM 3114 O O . GLY A 1 397 ? 0.425 -7.885 -24.646 1.00 92.44 397 GLY A O 1
ATOM 3115 N N . THR A 1 398 ? -0.759 -7.799 -22.742 1.00 92.69 398 THR A N 1
ATOM 3116 C CA . THR A 1 398 ? -2.020 -7.361 -23.355 1.00 92.69 398 THR A CA 1
ATOM 3117 C C . THR A 1 398 ? -2.245 -5.858 -23.180 1.00 92.69 398 THR A C 1
ATOM 3119 O O . THR A 1 398 ? -1.591 -5.198 -22.381 1.00 92.69 398 THR A O 1
ATOM 3122 N N . VAL A 1 399 ? -3.196 -5.304 -23.933 1.00 91.62 399 VAL A N 1
ATOM 3123 C CA . VAL A 1 399 ? -3.662 -3.912 -23.775 1.00 91.62 399 VAL A CA 1
ATOM 3124 C C . VAL A 1 399 ? -4.789 -3.779 -22.743 1.00 91.62 399 VAL A C 1
ATOM 3126 O O . VAL A 1 399 ? -5.398 -2.721 -22.652 1.00 91.62 399 VAL A O 1
ATOM 3129 N N . ASN A 1 400 ? -5.113 -4.852 -22.017 1.00 92.19 400 ASN A N 1
ATOM 3130 C CA . ASN A 1 400 ? -6.205 -4.859 -21.053 1.00 92.19 400 ASN A CA 1
ATOM 3131 C C . ASN A 1 400 ? -5.688 -4.569 -19.642 1.00 92.19 400 ASN A C 1
ATOM 3133 O O . ASN A 1 400 ? -4.588 -4.987 -19.263 1.00 92.19 400 ASN A O 1
ATOM 3137 N N . PHE A 1 401 ? -6.542 -3.915 -18.864 1.00 90.75 401 PHE A N 1
ATOM 3138 C CA . PHE A 1 401 ? -6.356 -3.730 -17.436 1.00 90.75 401 PHE A CA 1
ATOM 3139 C C . PHE A 1 401 ? -6.741 -4.949 -16.631 1.00 90.75 401 PHE A C 1
ATOM 3141 O O . PHE A 1 401 ? -7.683 -5.667 -16.983 1.00 90.75 401 PHE A O 1
ATOM 3148 N N . HIS A 1 402 ? -6.087 -5.071 -15.485 1.00 90.56 402 HIS A N 1
ATOM 3149 C CA . HIS A 1 402 ? -6.599 -5.886 -14.406 1.00 90.56 402 HIS A CA 1
ATOM 3150 C C . HIS A 1 402 ? -7.957 -5.346 -13.928 1.00 90.56 402 HIS A C 1
ATOM 3152 O O . HIS A 1 402 ? -8.180 -4.131 -13.928 1.00 90.56 402 HIS A O 1
ATOM 3158 N N . PRO A 1 403 ? -8.903 -6.198 -13.508 1.00 86.62 403 PRO A N 1
ATOM 3159 C CA . PRO A 1 403 ? -10.153 -5.715 -12.945 1.00 86.62 403 PRO A CA 1
ATOM 3160 C C . PRO A 1 403 ? -9.904 -4.957 -11.635 1.00 86.62 403 PRO A C 1
ATOM 3162 O O . PRO A 1 403 ? -9.029 -5.302 -10.841 1.00 86.62 403 PRO A O 1
ATOM 3165 N N . ALA A 1 404 ? -10.703 -3.918 -11.396 1.00 80.50 404 ALA A N 1
ATOM 3166 C CA . ALA A 1 404 ? -10.623 -3.139 -10.167 1.00 80.50 404 ALA A CA 1
ATOM 3167 C C . ALA A 1 404 ? -10.833 -4.023 -8.928 1.00 80.50 404 ALA A C 1
ATOM 3169 O O . ALA A 1 404 ? -11.763 -4.833 -8.893 1.00 80.50 404 ALA A O 1
ATOM 3170 N N . GLY A 1 405 ? -9.985 -3.844 -7.913 1.00 76.19 405 GLY A N 1
ATOM 3171 C CA . GLY A 1 405 ? -10.032 -4.619 -6.672 1.00 76.19 405 GLY A CA 1
ATOM 3172 C C . GLY A 1 405 ? -9.531 -6.061 -6.791 1.00 76.19 405 GLY A C 1
ATOM 3173 O O . GLY A 1 405 ? -9.562 -6.772 -5.793 1.00 76.19 405 GLY A O 1
ATOM 3174 N N . THR A 1 406 ? -9.077 -6.511 -7.968 1.00 80.44 406 THR A N 1
ATOM 3175 C CA . THR A 1 406 ? -8.382 -7.798 -8.104 1.00 80.44 406 THR A CA 1
ATOM 3176 C C . THR A 1 406 ? -6.982 -7.675 -7.501 1.00 80.44 406 THR A C 1
ATOM 3178 O O . THR A 1 406 ? -6.222 -6.825 -7.973 1.00 80.44 406 THR A O 1
ATOM 3181 N N . PRO A 1 407 ? -6.642 -8.476 -6.474 1.00 84.62 407 PRO A N 1
ATOM 3182 C CA . PRO A 1 407 ? -5.283 -8.537 -5.959 1.00 84.62 407 PRO A CA 1
ATOM 3183 C C . PRO A 1 407 ? -4.321 -9.084 -7.015 1.00 84.62 407 PRO A C 1
ATOM 3185 O O . PRO A 1 407 ? -4.726 -9.858 -7.883 1.00 84.62 407 PRO A O 1
ATOM 3188 N N . ILE A 1 408 ? -3.059 -8.693 -6.910 1.00 87.50 408 ILE A N 1
ATOM 3189 C CA . ILE A 1 408 ? -1.935 -9.286 -7.625 1.00 87.50 408 ILE A CA 1
ATOM 3190 C C . ILE A 1 408 ? -0.853 -9.679 -6.638 1.00 87.50 408 ILE A C 1
ATOM 3192 O O . ILE A 1 408 ? -0.639 -8.991 -5.632 1.00 87.50 408 ILE A O 1
ATOM 3196 N N . ASP A 1 409 ? -0.146 -10.750 -6.963 1.00 89.50 409 ASP A N 1
ATOM 3197 C CA . ASP A 1 409 ? 1.029 -11.129 -6.204 1.00 89.50 409 ASP A CA 1
ATOM 3198 C C . ASP A 1 409 ? 2.195 -10.250 -6.644 1.00 89.50 409 ASP A C 1
ATOM 3200 O O . ASP A 1 409 ? 2.381 -9.903 -7.815 1.00 89.50 409 ASP A O 1
ATOM 3204 N N . VAL A 1 410 ? 2.991 -9.837 -5.667 1.00 92.75 410 VAL A N 1
ATOM 3205 C CA . VAL A 1 410 ? 4.074 -8.884 -5.882 1.00 92.75 410 VAL A CA 1
ATOM 3206 C C . VAL A 1 410 ? 5.328 -9.365 -5.168 1.00 92.75 410 VAL A C 1
ATOM 3208 O O . VAL A 1 410 ? 5.245 -9.882 -4.050 1.00 92.75 410 VAL A O 1
ATOM 3211 N N . PRO A 1 411 ? 6.520 -9.154 -5.752 1.00 93.50 411 PRO A N 1
ATOM 3212 C CA . PRO A 1 411 ? 7.760 -9.326 -5.020 1.00 93.50 411 PRO A CA 1
ATOM 3213 C C . PRO A 1 411 ? 7.754 -8.494 -3.737 1.00 93.50 411 PRO A C 1
ATOM 3215 O O . PRO A 1 411 ? 7.446 -7.299 -3.771 1.00 93.50 411 PRO A O 1
ATOM 3218 N N . ASP A 1 412 ? 8.154 -9.127 -2.633 1.00 92.94 412 ASP A N 1
ATOM 3219 C CA . ASP A 1 412 ? 8.356 -8.481 -1.331 1.00 92.94 412 ASP A CA 1
ATOM 3220 C C . ASP A 1 412 ? 7.099 -7.800 -0.773 1.00 92.94 412 ASP A C 1
ATOM 3222 O O . ASP A 1 412 ? 7.171 -6.698 -0.218 1.00 92.94 412 ASP A O 1
ATOM 3226 N N . SER A 1 413 ? 5.950 -8.466 -0.920 1.00 93.44 413 SER A N 1
ATOM 3227 C CA . SER A 1 413 ? 4.660 -8.030 -0.382 1.00 93.44 413 SER A CA 1
ATOM 3228 C C . SER A 1 413 ? 4.744 -7.645 1.098 1.00 93.44 413 SER A C 1
ATOM 3230 O O . SER A 1 413 ? 5.405 -8.313 1.902 1.00 93.44 413 SER A O 1
ATOM 3232 N N . ILE A 1 414 ? 4.019 -6.596 1.488 1.00 93.50 414 ILE A N 1
ATOM 3233 C CA . ILE A 1 414 ? 3.852 -6.244 2.898 1.00 93.50 414 ILE A CA 1
ATOM 3234 C C . ILE A 1 414 ? 2.697 -7.061 3.475 1.00 93.50 414 ILE A C 1
ATOM 3236 O O . ILE A 1 414 ? 1.561 -6.940 3.029 1.00 93.50 414 ILE A O 1
ATOM 3240 N N . VAL A 1 415 ? 2.998 -7.878 4.483 1.00 88.00 415 VAL A N 1
ATOM 3241 C CA . VAL A 1 415 ? 2.009 -8.676 5.225 1.00 88.00 415 VAL A CA 1
ATOM 3242 C C . VAL A 1 415 ? 1.775 -8.136 6.634 1.00 88.00 415 VAL A C 1
ATOM 3244 O O . VAL A 1 415 ? 0.695 -8.321 7.190 1.00 88.00 415 VAL A O 1
ATOM 3247 N N . ASP A 1 416 ? 2.755 -7.429 7.206 1.00 86.81 416 ASP A N 1
ATOM 3248 C CA . ASP A 1 416 ? 2.587 -6.704 8.468 1.00 86.81 416 ASP A CA 1
ATOM 3249 C C . ASP A 1 416 ? 2.296 -5.229 8.199 1.00 86.81 416 ASP A C 1
ATOM 3251 O O . ASP A 1 416 ? 3.148 -4.348 8.308 1.00 86.81 416 ASP A O 1
ATOM 3255 N N . ASN A 1 417 ? 1.066 -4.979 7.772 1.00 89.62 417 ASN A N 1
ATOM 3256 C CA . ASN A 1 417 ? 0.589 -3.661 7.386 1.00 89.62 417 ASN A CA 1
ATOM 3257 C C . ASN A 1 417 ? -0.253 -3.001 8.493 1.00 89.62 417 ASN A C 1
ATOM 3259 O O . ASN A 1 417 ? -1.193 -2.254 8.220 1.00 89.62 417 ASN A O 1
ATOM 3263 N N . ILE A 1 418 ? 0.028 -3.317 9.760 1.00 92.31 418 ILE A N 1
ATOM 3264 C CA . ILE A 1 418 ? -0.693 -2.749 10.903 1.00 92.31 418 ILE A CA 1
ATOM 3265 C C . ILE A 1 418 ? -0.403 -1.245 10.998 1.00 92.31 418 ILE A C 1
ATOM 3267 O O . ILE A 1 418 ? 0.748 -0.819 10.926 1.00 92.31 418 ILE A O 1
ATOM 3271 N N . PHE A 1 419 ? -1.448 -0.437 11.191 1.00 94.81 419 PHE A N 1
ATOM 3272 C CA . PHE A 1 419 ? -1.302 0.991 11.449 1.00 94.81 419 PHE A CA 1
ATOM 3273 C C . PHE A 1 419 ? -0.484 1.246 12.714 1.00 94.81 419 PHE A C 1
ATOM 3275 O O . PHE A 1 419 ? -0.774 0.681 13.775 1.00 94.81 419 PHE A O 1
ATOM 3282 N N . ASP A 1 420 ? 0.481 2.158 12.614 1.00 94.62 420 ASP A N 1
ATOM 3283 C CA . ASP A 1 420 ? 1.109 2.754 13.789 1.00 94.62 420 ASP A CA 1
ATOM 3284 C C . ASP A 1 420 ? 0.072 3.587 14.566 1.00 94.62 420 ASP A C 1
ATOM 3286 O O . ASP A 1 420 ? -0.966 3.975 14.031 1.00 94.62 420 ASP A O 1
ATOM 3290 N N . TYR A 1 421 ? 0.284 3.826 15.857 1.00 95.88 421 TYR A N 1
ATOM 3291 C CA . TYR A 1 421 ? -0.636 4.640 16.651 1.00 95.88 421 TYR A CA 1
ATOM 3292 C C . TYR A 1 421 ? 0.033 5.251 17.881 1.00 95.88 421 TYR A C 1
ATOM 3294 O O . TYR A 1 421 ? 0.835 4.625 18.570 1.00 95.88 421 TYR A O 1
ATOM 3302 N N . ASP A 1 422 ? -0.401 6.456 18.241 1.00 96.06 422 ASP A N 1
ATOM 3303 C CA . ASP A 1 422 ? 0.005 7.119 19.482 1.00 96.06 422 ASP A CA 1
ATOM 3304 C C . ASP A 1 422 ? -0.694 6.519 20.701 1.00 96.06 422 ASP A C 1
ATOM 3306 O O . ASP A 1 422 ? -0.134 6.460 21.799 1.00 96.06 422 ASP A O 1
ATOM 3310 N N . ALA A 1 423 ? -1.944 6.080 20.526 1.00 96.62 423 ALA A N 1
ATOM 3311 C CA . ALA A 1 423 ? -2.712 5.470 21.600 1.00 96.62 423 ALA A CA 1
ATOM 3312 C C . ALA A 1 423 ? -3.652 4.358 21.123 1.00 96.62 423 ALA A C 1
ATOM 3314 O O . ALA A 1 423 ? -4.394 4.495 20.149 1.00 96.62 423 ALA A O 1
ATOM 3315 N N . LEU A 1 424 ? -3.662 3.275 21.906 1.00 97.69 424 LEU A N 1
ATOM 3316 C CA . LEU A 1 424 ? -4.637 2.194 21.814 1.00 97.69 424 LEU A CA 1
ATOM 3317 C C . LEU A 1 424 ? -5.814 2.480 22.758 1.00 97.69 424 LEU A C 1
ATOM 3319 O O . LEU A 1 424 ? -5.658 2.492 23.983 1.00 97.69 424 LEU A O 1
ATOM 3323 N N . VAL A 1 425 ? -7.004 2.686 22.202 1.00 97.94 425 VAL A N 1
ATOM 3324 C CA . VAL A 1 425 ? -8.232 2.995 22.942 1.00 97.94 425 VAL A CA 1
ATOM 3325 C C . VAL A 1 425 ? -9.016 1.706 23.182 1.00 97.94 425 VAL A C 1
ATOM 3327 O O . VAL A 1 425 ? -9.634 1.171 22.270 1.00 97.94 425 VAL A O 1
ATOM 3330 N N . THR A 1 426 ? -9.001 1.208 24.420 1.00 96.88 426 THR A N 1
ATOM 3331 C CA . THR A 1 426 ? -9.649 -0.066 24.815 1.00 96.88 426 THR A CA 1
ATOM 3332 C C . THR A 1 426 ? -10.909 0.117 25.663 1.00 96.88 426 THR A C 1
ATOM 3334 O O . THR A 1 426 ? -11.548 -0.854 26.072 1.00 96.88 426 THR A O 1
ATOM 3337 N N . THR A 1 427 ? -11.279 1.362 25.963 1.00 96.12 427 THR A N 1
ATOM 3338 C CA . THR A 1 427 ? -12.439 1.702 26.792 1.00 96.12 427 THR A CA 1
ATOM 3339 C C . THR A 1 427 ? -13.264 2.786 26.125 1.00 96.12 427 THR A C 1
ATOM 3341 O O . THR A 1 427 ? -12.698 3.724 25.564 1.00 96.12 427 THR A O 1
ATOM 3344 N N . GLU A 1 428 ? -14.585 2.712 26.281 1.00 96.69 428 GLU A N 1
ATOM 3345 C CA . GLU A 1 428 ? -15.494 3.782 25.869 1.00 96.69 428 GLU A CA 1
ATOM 3346 C C . GLU A 1 428 ? -15.074 5.119 26.490 1.00 96.69 428 GLU A C 1
ATOM 3348 O O . GLU A 1 428 ? -14.851 5.225 27.700 1.00 96.69 428 GLU A O 1
ATOM 3353 N N . THR A 1 429 ? -14.930 6.140 25.654 1.00 96.44 429 THR A N 1
ATOM 3354 C CA . THR A 1 429 ? -14.384 7.440 26.050 1.00 96.44 429 THR A CA 1
ATOM 3355 C C . THR A 1 429 ? -14.797 8.522 25.058 1.00 96.44 429 THR A C 1
ATOM 3357 O O . THR A 1 429 ? -15.360 8.233 24.006 1.00 96.44 429 THR A O 1
ATOM 3360 N N . THR A 1 430 ? -14.498 9.780 25.366 1.00 95.69 430 THR A N 1
ATOM 3361 C CA . THR A 1 430 ? -14.407 10.820 24.339 1.00 95.69 430 THR A CA 1
ATOM 3362 C C . THR A 1 430 ? -12.963 10.883 23.855 1.00 95.69 430 THR A C 1
ATOM 3364 O O . THR A 1 430 ? -12.054 11.033 24.673 1.00 95.69 430 THR A O 1
ATOM 3367 N N . LEU A 1 431 ? -12.762 10.770 22.547 1.00 95.75 431 LEU A N 1
ATOM 3368 C CA . LEU A 1 431 ? -11.471 10.932 21.890 1.00 95.75 431 LEU A CA 1
ATOM 3369 C C . LEU A 1 431 ? -11.453 12.263 21.137 1.00 95.75 431 LEU A C 1
ATOM 3371 O O . LEU A 1 431 ? -12.448 12.637 20.516 1.00 95.75 431 LEU A O 1
ATOM 3375 N N . THR A 1 432 ? -10.335 12.975 21.205 1.00 94.25 432 THR A N 1
ATOM 3376 C CA . THR A 1 432 ? -10.133 14.266 20.545 1.00 94.25 432 THR A CA 1
ATOM 3377 C C . THR A 1 432 ? -8.716 14.341 20.003 1.00 94.25 432 THR A C 1
ATOM 3379 O O . THR A 1 432 ? -7.858 13.596 20.478 1.00 94.25 432 THR A O 1
ATOM 3382 N N . ASN A 1 433 ? -8.445 15.297 19.112 1.00 91.50 433 ASN A N 1
ATOM 3383 C CA . ASN A 1 433 ? -7.056 15.664 18.847 1.00 91.50 433 ASN A CA 1
ATOM 3384 C C . ASN A 1 433 ? -6.379 16.218 20.117 1.00 91.50 433 ASN A C 1
ATOM 3386 O O . ASN A 1 433 ? -7.067 16.700 21.030 1.00 91.50 433 ASN A O 1
ATOM 3390 N N . THR A 1 434 ? -5.046 16.168 20.195 1.00 89.69 434 THR A N 1
ATOM 3391 C CA . THR A 1 434 ? -4.308 16.508 21.434 1.00 89.69 434 THR A CA 1
ATOM 3392 C C . THR A 1 434 ? -4.468 17.970 21.859 1.00 89.69 434 THR A C 1
ATOM 3394 O O . THR A 1 434 ? -4.449 18.282 23.051 1.00 89.69 434 THR A O 1
ATOM 3397 N N . GLU A 1 435 ? -4.702 18.861 20.896 1.00 86.81 435 GLU A N 1
ATOM 3398 C CA . GLU A 1 435 ? -4.883 20.303 21.094 1.00 86.81 435 GLU A CA 1
ATOM 3399 C C . GLU A 1 435 ? -6.361 20.748 20.985 1.00 86.81 435 GLU A C 1
ATOM 3401 O O . GLU A 1 435 ? -6.664 21.911 20.706 1.00 86.81 435 GLU A O 1
ATOM 3406 N N . PHE A 1 436 ? -7.313 19.831 21.202 1.00 86.56 436 PHE A N 1
ATOM 3407 C CA . PHE A 1 436 ? -8.749 20.110 21.081 1.00 86.56 436 PHE A CA 1
ATOM 3408 C C . PHE A 1 436 ? -9.252 21.219 22.022 1.00 86.56 436 PHE A C 1
ATOM 3410 O O . PHE A 1 436 ? -8.877 21.316 23.193 1.00 86.56 436 PHE A O 1
ATOM 3417 N N . GLY A 1 437 ? -10.193 22.027 21.525 1.00 81.06 437 GLY A N 1
ATOM 3418 C CA . GLY A 1 437 ? -10.857 23.095 22.287 1.00 81.06 437 GLY A CA 1
ATOM 3419 C C . GLY A 1 437 ? -10.133 24.446 22.263 1.00 81.06 437 GLY A C 1
ATOM 3420 O O . GLY A 1 437 ? -10.691 25.442 22.731 1.00 81.06 437 GLY A O 1
ATOM 3421 N N . GLY A 1 438 ? -8.936 24.502 21.676 1.00 80.75 438 GLY A N 1
ATOM 3422 C CA . GLY A 1 438 ? -8.225 25.721 21.296 1.00 80.75 438 GLY A CA 1
ATOM 3423 C C . GLY A 1 438 ? -7.794 25.670 19.829 1.00 80.75 438 GLY A C 1
ATOM 3424 O O . GLY A 1 438 ? -8.037 24.682 19.145 1.00 80.75 438 GLY A O 1
ATOM 3425 N N . THR A 1 439 ? -7.167 26.741 19.341 1.00 84.12 439 THR A N 1
ATOM 3426 C CA . THR A 1 439 ? -6.488 26.705 18.039 1.00 84.12 439 THR A CA 1
ATOM 3427 C C . THR A 1 439 ? -5.295 25.764 18.135 1.00 84.12 439 THR A C 1
ATOM 3429 O O . THR A 1 439 ? -4.414 26.020 18.957 1.00 84.12 439 THR A O 1
ATOM 3432 N N . TYR A 1 440 ? -5.263 24.722 17.306 1.00 85.19 440 TYR A N 1
ATOM 3433 C CA . TYR A 1 440 ? -4.139 23.786 17.262 1.00 85.19 440 TYR A CA 1
ATOM 3434 C C . TYR A 1 440 ? -2.976 24.272 16.383 1.00 85.19 440 TYR A C 1
ATOM 3436 O O . TYR A 1 440 ? -3.126 25.220 15.617 1.00 85.19 440 TYR A O 1
ATOM 3444 N N . SER A 1 441 ? -1.809 23.649 16.490 1.00 83.38 441 SER A N 1
ATOM 3445 C CA . SER A 1 441 ? -0.604 23.933 15.703 1.00 83.38 441 SER A CA 1
ATOM 3446 C C . SER A 1 441 ? -0.658 23.251 14.321 1.00 83.38 441 SER A C 1
ATOM 3448 O O . SER A 1 441 ? -1.327 22.228 14.163 1.00 83.38 441 SER A O 1
ATOM 3450 N N . PRO A 1 442 ? 0.008 23.795 13.284 1.00 81.00 442 PRO A N 1
ATOM 3451 C CA . PRO A 1 442 ? 0.216 23.054 12.040 1.00 81.00 442 PRO A CA 1
ATOM 3452 C C . PRO A 1 442 ? 1.196 21.885 12.263 1.00 81.00 442 PRO A C 1
ATOM 3454 O O . PRO A 1 442 ? 1.999 21.935 13.194 1.00 81.00 442 PRO A O 1
ATOM 3457 N N . GLY A 1 443 ? 1.157 20.868 11.398 1.00 81.75 443 GLY A N 1
ATOM 3458 C CA . GLY A 1 443 ? 2.063 19.716 11.454 1.00 81.75 443 GLY A CA 1
ATOM 3459 C C . GLY A 1 443 ? 1.689 18.649 12.481 1.00 81.75 443 GLY A C 1
ATOM 3460 O O . GLY A 1 443 ? 2.541 17.844 12.844 1.00 81.75 443 GLY A O 1
ATOM 3461 N N . LEU A 1 444 ? 0.446 18.629 12.972 1.00 88.12 444 LEU A N 1
ATOM 3462 C CA . LEU A 1 444 ? -0.021 17.512 13.791 1.00 88.12 444 LEU A CA 1
ATOM 3463 C C . LEU A 1 444 ? -0.075 16.240 12.936 1.00 88.12 444 LEU A C 1
ATOM 3465 O O . LEU A 1 444 ? -0.523 16.284 11.790 1.00 88.12 444 LEU A O 1
ATOM 3469 N N . ASP A 1 445 ? 0.359 15.129 13.524 1.00 91.12 445 ASP A N 1
ATOM 3470 C CA . ASP A 1 445 ? 0.282 13.764 12.997 1.00 91.12 445 ASP A CA 1
ATOM 3471 C C . ASP A 1 445 ? -0.127 12.851 14.158 1.00 91.12 445 ASP A C 1
ATOM 3473 O O . ASP A 1 445 ? 0.705 12.393 14.941 1.00 91.12 445 ASP A O 1
ATOM 3477 N N . GLU A 1 446 ? -1.432 12.649 14.310 1.00 94.38 446 GLU A N 1
ATOM 3478 C CA . GLU A 1 446 ? -2.019 11.938 15.441 1.00 94.38 446 GLU A CA 1
ATOM 3479 C C . GLU A 1 446 ? -2.771 10.705 14.957 1.00 94.38 446 GLU A C 1
ATOM 3481 O O . GLU A 1 446 ? -3.657 10.792 14.103 1.00 94.38 446 GLU A O 1
ATOM 3486 N N . GLN A 1 447 ? -2.443 9.552 15.526 1.00 97.12 447 GLN A N 1
ATOM 3487 C CA . GLN A 1 447 ? -3.004 8.271 15.117 1.00 97.12 447 GLN A CA 1
ATOM 3488 C C . GLN A 1 447 ? -3.544 7.501 16.322 1.00 97.12 447 GLN A C 1
ATOM 3490 O O . GLN A 1 447 ? -2.891 7.371 17.358 1.00 97.12 447 GLN A O 1
ATOM 3495 N N . TYR A 1 448 ? -4.758 6.970 16.194 1.00 98.19 448 TYR A N 1
ATOM 3496 C CA . TYR A 1 448 ? -5.459 6.274 17.268 1.00 98.19 448 TYR A CA 1
ATOM 3497 C C . TYR A 1 448 ? -6.049 4.970 16.758 1.00 98.19 448 TYR A C 1
ATOM 3499 O O . TYR A 1 448 ? -6.842 4.968 15.819 1.00 98.19 448 TYR A O 1
ATOM 3507 N N . THR A 1 449 ? -5.754 3.869 17.444 1.00 98.38 449 THR A N 1
ATOM 3508 C CA . THR A 1 449 ? -6.398 2.581 17.170 1.00 98.38 449 THR A CA 1
ATOM 3509 C C . THR A 1 449 ? -7.384 2.274 18.284 1.00 98.38 449 THR A C 1
ATOM 3511 O O . THR A 1 449 ? -7.018 2.188 19.454 1.00 98.38 449 THR A O 1
ATOM 3514 N N . ILE A 1 450 ? -8.654 2.112 17.935 1.00 98.56 450 ILE A N 1
ATOM 3515 C CA . ILE A 1 450 ? -9.704 1.660 18.842 1.00 98.56 450 ILE A CA 1
ATOM 3516 C C . ILE A 1 450 ? -9.757 0.138 18.784 1.00 98.56 450 ILE A C 1
ATOM 3518 O O . ILE A 1 450 ? -9.840 -0.449 17.707 1.00 98.56 450 ILE A O 1
ATOM 3522 N N . ASP A 1 451 ? -9.748 -0.489 19.952 1.00 96.75 451 ASP A N 1
ATOM 3523 C CA . ASP A 1 451 ? -9.950 -1.918 20.137 1.00 96.75 451 ASP A CA 1
ATOM 3524 C C . ASP A 1 451 ? -11.215 -2.134 20.975 1.00 96.75 451 ASP A C 1
ATOM 3526 O O . ASP A 1 451 ? -11.220 -1.952 22.196 1.00 96.75 451 ASP A O 1
ATOM 3530 N N . ALA A 1 452 ? -12.298 -2.539 20.310 1.00 93.25 452 ALA A N 1
ATOM 3531 C CA . ALA A 1 452 ? -13.580 -2.779 20.960 1.00 93.25 452 ALA A CA 1
ATOM 3532 C C . ALA A 1 452 ? -13.600 -4.059 21.821 1.00 93.25 452 ALA A C 1
ATOM 3534 O O . ALA A 1 452 ? -14.545 -4.276 22.585 1.00 93.25 452 ALA A O 1
ATOM 3535 N N . GLY A 1 453 ? -12.573 -4.908 21.723 1.00 85.69 453 GLY A N 1
ATOM 3536 C CA . GLY A 1 453 ? -12.529 -6.254 22.287 1.00 85.69 453 GLY A CA 1
ATOM 3537 C C . GLY A 1 453 ? -13.203 -7.309 21.401 1.00 85.69 453 GLY A C 1
ATOM 3538 O O . GLY A 1 453 ? -13.975 -7.001 20.493 1.00 85.69 453 GLY A O 1
ATOM 3539 N N . ASP A 1 454 ? -12.900 -8.581 21.667 1.00 83.44 454 ASP A N 1
ATOM 3540 C CA . ASP A 1 454 ? -13.394 -9.706 20.866 1.00 83.44 454 ASP A CA 1
ATOM 3541 C C . ASP A 1 454 ? -14.926 -9.772 20.807 1.00 83.44 454 ASP A C 1
ATOM 3543 O O . ASP A 1 454 ? -15.614 -9.686 21.827 1.00 83.44 454 ASP A O 1
ATOM 3547 N N . GLY A 1 455 ? -15.457 -9.967 19.596 1.00 78.94 455 GLY A N 1
ATOM 3548 C CA . GLY A 1 455 ? -16.898 -10.056 19.345 1.00 78.94 455 GLY A CA 1
ATOM 3549 C C . GLY A 1 455 ? -17.649 -8.720 19.400 1.00 78.94 455 GLY A C 1
ATOM 3550 O O . GLY A 1 455 ? -18.880 -8.719 19.367 1.00 78.94 455 GLY A O 1
ATOM 3551 N N . ASN A 1 456 ? -16.937 -7.594 19.476 1.00 85.81 456 ASN A N 1
ATOM 3552 C CA . ASN A 1 456 ? -17.523 -6.256 19.486 1.00 85.81 456 ASN A CA 1
ATOM 3553 C C . ASN A 1 456 ? -17.154 -5.475 18.223 1.00 85.81 456 ASN A C 1
ATOM 3555 O O . ASN A 1 456 ? -16.187 -5.803 17.538 1.00 85.81 456 ASN A O 1
ATOM 3559 N N . THR A 1 457 ? -17.899 -4.404 17.962 1.00 92.88 457 THR A N 1
ATOM 3560 C CA . THR A 1 457 ? -17.509 -3.351 17.017 1.00 92.88 457 THR A CA 1
ATOM 3561 C C . THR A 1 457 ? -17.345 -2.021 17.725 1.00 92.88 457 THR A C 1
ATOM 3563 O O . THR A 1 457 ? -17.979 -1.757 18.750 1.00 92.88 457 THR A O 1
ATOM 3566 N N . ALA A 1 458 ? -16.499 -1.161 17.171 1.00 95.00 458 ALA A N 1
ATOM 3567 C CA . ALA A 1 458 ? -16.364 0.213 17.608 1.00 95.00 458 ALA A CA 1
ATOM 3568 C C . ALA A 1 458 ? -17.405 1.082 16.897 1.00 95.00 458 ALA A C 1
ATOM 3570 O O . ALA A 1 458 ? -17.712 0.904 15.719 1.00 95.00 458 ALA A O 1
ATOM 3571 N N . THR A 1 459 ? -17.969 2.053 17.602 1.00 98.00 459 THR A N 1
ATOM 3572 C CA . THR A 1 459 ? -18.700 3.159 16.982 1.00 98.00 459 THR A CA 1
ATOM 3573 C C . THR A 1 459 ? -18.150 4.464 17.489 1.00 98.00 459 THR A C 1
ATOM 3575 O O . THR A 1 459 ? -18.035 4.662 18.698 1.00 98.00 459 THR A O 1
ATOM 3578 N N . ILE A 1 460 ? -17.853 5.359 16.554 1.00 97.75 460 ILE A N 1
ATOM 3579 C CA . ILE A 1 460 ? -17.552 6.747 16.859 1.00 97.75 460 ILE A CA 1
ATOM 3580 C C . ILE A 1 460 ? -18.762 7.608 16.529 1.00 97.75 460 ILE A C 1
ATOM 3582 O O . ILE A 1 460 ? -19.409 7.435 15.498 1.00 97.75 460 ILE A O 1
ATOM 3586 N N . THR A 1 461 ? -19.085 8.536 17.422 1.00 96.69 461 THR A N 1
ATOM 3587 C CA . THR A 1 461 ? -20.117 9.553 17.207 1.00 96.69 461 THR A CA 1
ATOM 3588 C C . THR A 1 461 ? -19.483 10.926 17.323 1.00 96.69 461 THR A C 1
ATOM 3590 O O . THR A 1 461 ? -19.044 11.295 18.412 1.00 96.69 461 THR A O 1
ATOM 3593 N N . PHE A 1 462 ? -19.462 11.704 16.244 1.00 93.81 462 PHE A N 1
ATOM 3594 C CA . PHE A 1 462 ? -18.938 13.070 16.280 1.00 93.81 462 PHE A CA 1
ATOM 3595 C C . PHE A 1 462 ? -19.730 13.936 17.266 1.00 93.81 462 PHE A C 1
ATOM 3597 O O . PHE A 1 462 ? -20.959 14.026 17.184 1.00 93.81 462 PHE A O 1
ATOM 3604 N N . GLN A 1 463 ? -19.017 14.555 18.207 1.00 88.06 463 GLN A N 1
ATOM 3605 C CA . GLN A 1 463 ? -19.563 15.420 19.250 1.00 88.06 463 GLN A CA 1
ATOM 3606 C C . GLN A 1 463 ? -19.432 16.895 18.860 1.00 88.06 463 GLN A C 1
ATOM 3608 O O . GLN A 1 463 ? -18.412 17.297 18.299 1.00 88.06 463 GLN A O 1
ATOM 3613 N N . SER A 1 464 ? -20.452 17.687 19.227 1.00 70.75 464 SER A N 1
ATOM 3614 C CA . SER A 1 464 ? -20.528 19.157 19.101 1.00 70.75 464 SER A CA 1
ATOM 3615 C C . SER A 1 464 ? -19.911 19.691 17.790 1.00 70.75 464 SER A C 1
ATOM 3617 O O . SER A 1 464 ? -19.950 18.997 16.778 1.00 70.75 464 SER A O 1
ATOM 3619 N N . SER A 1 465 ? -19.477 20.952 17.706 1.00 69.25 465 SER A N 1
ATOM 3620 C CA . SER A 1 465 ? -18.948 21.518 16.454 1.00 69.25 465 SER A CA 1
ATOM 3621 C C . SER A 1 465 ? -17.495 21.086 16.230 1.00 69.25 465 SER A C 1
ATOM 3623 O O . SER A 1 465 ? -16.585 21.897 16.389 1.00 69.25 465 SER A O 1
ATOM 3625 N N . SER A 1 466 ? -17.284 19.812 15.884 1.00 82.25 466 SER A N 1
ATOM 3626 C CA . SER A 1 466 ? -16.021 19.364 15.291 1.00 82.25 466 SER A CA 1
ATOM 3627 C C . SER A 1 466 ? -15.800 20.136 13.991 1.00 82.25 466 SER A C 1
ATOM 3629 O O . SER A 1 466 ? -16.667 20.160 13.112 1.00 82.25 466 SER A O 1
ATOM 3631 N N . GLN A 1 467 ? -14.664 20.812 13.887 1.00 83.94 467 GLN A N 1
ATOM 3632 C CA . GLN A 1 467 ? -14.358 21.691 12.772 1.00 83.94 467 GLN A CA 1
ATOM 3633 C C . GLN A 1 467 ? -12.921 21.446 12.333 1.00 83.94 467 GLN A C 1
ATOM 3635 O O . GLN A 1 467 ? -12.002 21.405 13.149 1.00 83.94 467 GLN A O 1
ATOM 3640 N N . LEU A 1 468 ? -12.743 21.303 11.027 1.00 86.56 468 LEU A N 1
ATOM 3641 C CA . LEU A 1 468 ? -11.447 21.176 10.375 1.00 86.56 468 LEU A CA 1
ATOM 3642 C C . LEU A 1 468 ? -11.249 22.353 9.415 1.00 86.56 468 LEU A C 1
ATOM 3644 O O . LEU A 1 468 ? -12.228 22.941 8.941 1.00 86.56 468 LEU A O 1
ATOM 3648 N N . THR A 1 469 ? -10.000 22.705 9.125 1.00 82.38 469 THR A N 1
ATOM 3649 C CA . THR A 1 469 ? -9.664 23.672 8.072 1.00 82.38 469 THR A CA 1
ATOM 3650 C C . THR A 1 469 ? -9.369 22.961 6.749 1.00 82.38 469 THR A C 1
ATOM 3652 O O . THR A 1 469 ? -9.400 21.733 6.661 1.00 82.38 469 THR A O 1
ATOM 3655 N N . THR A 1 470 ? -9.152 23.732 5.680 1.00 77.31 470 THR A N 1
ATOM 3656 C CA . THR A 1 470 ? -8.995 23.217 4.308 1.00 77.31 470 THR A CA 1
ATOM 3657 C C . THR A 1 470 ? -7.782 22.308 4.118 1.00 77.31 470 THR A C 1
ATOM 3659 O O . THR A 1 470 ? -7.767 21.500 3.199 1.00 77.31 470 THR A O 1
ATOM 3662 N N . SER A 1 471 ? -6.793 22.419 5.001 1.00 79.25 471 SER A N 1
ATOM 3663 C CA . SER A 1 471 ? -5.531 21.682 4.937 1.00 79.25 471 SER A CA 1
ATOM 3664 C C . SER A 1 471 ? -5.415 20.593 6.004 1.00 79.25 471 SER A C 1
ATOM 3666 O O . SER A 1 471 ? -4.330 20.044 6.203 1.00 79.25 471 SER A O 1
ATOM 3668 N N . ASP A 1 472 ? -6.525 20.287 6.679 1.00 86.50 472 ASP A N 1
ATOM 3669 C CA . ASP A 1 472 ? -6.594 19.251 7.701 1.00 86.50 472 ASP A CA 1
ATOM 3670 C C . ASP A 1 472 ? -7.381 18.055 7.192 1.00 86.50 472 ASP A C 1
ATOM 3672 O O . ASP A 1 472 ? -8.370 18.197 6.459 1.00 86.50 472 ASP A O 1
ATOM 3676 N N . TYR A 1 473 ? -6.956 16.879 7.635 1.00 90.56 473 TYR A N 1
ATOM 3677 C CA . TYR A 1 473 ? -7.547 15.615 7.240 1.00 90.56 473 TYR A CA 1
ATOM 3678 C C . TYR A 1 473 ? -7.758 14.748 8.470 1.00 90.56 473 TYR A C 1
ATOM 3680 O O . TYR A 1 473 ? -6.833 14.536 9.247 1.00 90.56 473 TYR A O 1
ATOM 3688 N N . LEU A 1 474 ? -8.982 14.251 8.639 1.00 93.94 474 LEU A N 1
ATOM 3689 C CA . LEU A 1 474 ? -9.296 13.161 9.556 1.00 93.94 474 LEU A CA 1
ATOM 3690 C C . LEU A 1 474 ? -9.800 11.976 8.736 1.00 93.94 474 LEU A C 1
ATOM 3692 O O . LEU A 1 474 ? -10.856 12.063 8.102 1.00 93.94 474 LEU A O 1
ATOM 3696 N N . PHE A 1 475 ? -9.055 10.882 8.779 1.00 95.69 475 PHE A N 1
ATOM 3697 C CA . PHE A 1 475 ? -9.405 9.602 8.184 1.00 95.69 475 PHE A CA 1
ATOM 3698 C C . PHE A 1 475 ? -9.902 8.649 9.263 1.00 95.69 475 PHE A C 1
ATOM 3700 O O . PHE A 1 475 ? -9.400 8.652 10.388 1.00 95.69 475 PHE A O 1
ATOM 3707 N N . VAL A 1 476 ? -10.891 7.834 8.915 1.00 97.12 476 VAL A N 1
ATOM 3708 C CA . VAL A 1 476 ? -11.443 6.789 9.777 1.00 97.12 476 VAL A CA 1
ATOM 3709 C C . VAL A 1 476 ? -11.488 5.497 8.974 1.00 97.12 476 VAL A C 1
ATOM 3711 O O . VAL A 1 476 ? -12.211 5.429 7.983 1.00 97.12 476 VAL A O 1
ATOM 3714 N N . PHE A 1 477 ? -10.742 4.484 9.401 1.00 96.75 477 PHE A N 1
ATOM 3715 C CA . PHE A 1 477 ? -10.613 3.190 8.734 1.00 96.75 477 PHE A CA 1
ATOM 3716 C C . PHE A 1 477 ? -11.314 2.078 9.521 1.00 96.75 477 PHE A C 1
ATOM 3718 O O . PHE A 1 477 ? -11.318 2.068 10.755 1.00 96.75 477 PHE A O 1
ATOM 3725 N N . ASP A 1 478 ? -11.881 1.119 8.795 1.00 95.44 478 ASP A N 1
ATOM 3726 C CA . ASP A 1 478 ? -12.629 -0.033 9.303 1.00 95.44 478 ASP A CA 1
ATOM 3727 C C . ASP A 1 478 ? -11.727 -1.209 9.704 1.00 95.44 478 ASP A C 1
ATOM 3729 O O . ASP A 1 478 ? -11.866 -2.334 9.227 1.00 95.44 478 ASP A O 1
ATOM 3733 N N . GLY A 1 479 ? -10.728 -0.940 10.534 1.00 95.19 479 GLY A N 1
ATOM 3734 C CA . GLY A 1 479 ? -9.766 -1.950 10.940 1.00 95.19 479 GLY A CA 1
ATOM 3735 C C . GLY A 1 479 ? -8.493 -1.333 11.485 1.00 95.19 479 GLY A C 1
ATOM 3736 O O . GLY A 1 479 ? -8.429 -0.132 11.739 1.00 95.19 479 GLY A O 1
ATOM 3737 N N . ARG A 1 480 ? -7.485 -2.179 11.696 1.00 94.50 480 ARG A N 1
ATOM 3738 C CA . ARG A 1 480 ? -6.154 -1.775 12.182 1.00 94.50 480 ARG A CA 1
ATOM 3739 C C . ARG A 1 480 ? -5.052 -1.925 11.133 1.00 94.50 480 ARG A C 1
ATOM 3741 O O . ARG A 1 480 ? -3.892 -1.791 11.487 1.00 94.50 480 ARG A O 1
ATOM 3748 N N . HIS A 1 481 ? -5.404 -2.271 9.902 1.00 92.88 481 HIS A N 1
ATOM 3749 C CA . HIS A 1 481 ? -4.462 -2.561 8.820 1.00 92.88 481 HIS A CA 1
ATOM 3750 C C . HIS A 1 481 ? -4.567 -1.486 7.734 1.00 92.88 481 HIS A C 1
ATOM 3752 O O . HIS A 1 481 ? -5.668 -0.987 7.501 1.00 92.88 481 HIS A O 1
ATOM 3758 N N . SER A 1 482 ? -3.471 -1.151 7.056 1.00 89.62 482 SER A N 1
ATOM 3759 C CA . SER A 1 482 ? -3.424 -0.098 6.030 1.00 89.62 482 SER A CA 1
ATOM 3760 C C . SER A 1 482 ? -4.367 -0.323 4.852 1.00 89.62 482 SER A C 1
ATOM 3762 O O . SER A 1 482 ? -4.867 0.636 4.273 1.00 89.62 482 SER A O 1
ATOM 3764 N N . ASN A 1 483 ? -4.675 -1.583 4.554 1.00 87.69 483 ASN A N 1
ATOM 3765 C CA . ASN A 1 483 ? -5.641 -1.998 3.540 1.00 87.69 483 ASN A CA 1
ATOM 3766 C C . ASN A 1 483 ? -7.095 -2.081 4.056 1.00 87.69 483 ASN A C 1
ATOM 3768 O O . ASN A 1 483 ? -7.968 -2.596 3.359 1.00 87.69 483 ASN A O 1
ATOM 3772 N N . SER A 1 484 ? -7.380 -1.614 5.278 1.00 89.69 484 SER A N 1
ATOM 3773 C CA . SER A 1 484 ? -8.750 -1.585 5.808 1.00 89.69 484 SER A CA 1
ATOM 3774 C C . SER A 1 484 ? -9.593 -0.543 5.067 1.00 89.69 484 SER A C 1
ATOM 3776 O O . SER A 1 484 ? -9.121 0.551 4.768 1.00 89.69 484 SER A O 1
ATOM 3778 N N . ASN A 1 485 ? -10.878 -0.837 4.851 1.00 89.12 485 ASN A N 1
ATOM 3779 C CA . ASN A 1 485 ? -11.797 0.070 4.156 1.00 89.12 485 ASN A CA 1
ATOM 3780 C C . ASN A 1 485 ? -11.878 1.447 4.833 1.00 89.12 485 ASN A C 1
ATOM 3782 O O . ASN A 1 485 ? -12.027 1.549 6.052 1.00 89.12 485 ASN A O 1
ATOM 3786 N N . LEU A 1 486 ? -11.880 2.519 4.044 1.00 92.56 486 LEU A N 1
ATOM 3787 C CA . LEU A 1 486 ? -12.093 3.870 4.555 1.00 92.56 486 LEU A CA 1
ATOM 3788 C C . LEU A 1 486 ? -13.586 4.105 4.859 1.00 92.56 486 LEU A C 1
ATOM 3790 O O . LEU A 1 486 ? -14.427 4.119 3.962 1.00 92.56 486 LEU A O 1
ATOM 3794 N N . LEU A 1 487 ? -13.924 4.341 6.128 1.00 93.88 487 LEU A N 1
ATOM 3795 C CA . LEU A 1 487 ? -15.283 4.681 6.574 1.00 93.88 487 LEU A CA 1
ATOM 3796 C C . LEU A 1 487 ? -15.609 6.163 6.377 1.00 93.88 487 LEU A C 1
ATOM 3798 O O . LEU A 1 487 ? -16.768 6.525 6.166 1.00 93.88 487 LEU A O 1
ATOM 3802 N N . GLY A 1 488 ? -14.603 7.033 6.476 1.00 92.75 488 GLY A N 1
ATOM 3803 C CA . GLY A 1 488 ? -14.793 8.467 6.307 1.00 92.75 488 GLY A CA 1
ATOM 3804 C C . GLY A 1 488 ? -13.491 9.244 6.160 1.00 92.75 488 GLY A C 1
ATOM 3805 O O . GLY A 1 488 ? -12.516 8.977 6.854 1.00 92.75 488 GLY A O 1
ATOM 3806 N N . LYS A 1 489 ? -13.522 10.250 5.282 1.00 92.56 489 LYS A N 1
ATOM 3807 C CA . LYS A 1 489 ? -12.504 11.296 5.122 1.00 92.56 489 LYS A CA 1
ATOM 3808 C C . LYS A 1 489 ? -13.166 12.644 5.360 1.00 92.56 489 LYS A C 1
ATOM 3810 O O . LYS A 1 489 ? -14.140 12.985 4.687 1.00 92.56 489 LYS A O 1
ATOM 3815 N N . TYR A 1 490 ? -12.630 13.417 6.294 1.00 90.88 490 TYR A N 1
ATOM 3816 C CA . TYR A 1 490 ? -13.137 14.741 6.635 1.00 90.88 490 TYR A CA 1
ATOM 3817 C C . TYR A 1 490 ? -12.056 15.793 6.404 1.00 90.88 490 TYR A C 1
ATOM 3819 O O . TYR A 1 490 ? -10.935 15.645 6.878 1.00 90.88 490 TYR A O 1
ATOM 3827 N N . THR A 1 491 ? -12.414 16.860 5.691 1.00 87.44 491 THR A N 1
ATOM 3828 C CA . THR A 1 491 ? -11.551 18.014 5.403 1.00 87.44 491 THR A CA 1
ATOM 3829 C C . THR A 1 491 ? -12.404 19.266 5.193 1.00 87.44 491 THR A C 1
ATOM 3831 O O . THR A 1 491 ? -13.567 19.153 4.796 1.00 87.44 491 THR A O 1
ATOM 3834 N N . ALA A 1 492 ? -11.848 20.456 5.454 1.00 72.81 492 ALA A N 1
ATOM 3835 C CA . ALA A 1 492 ? -12.405 21.758 5.061 1.00 72.81 492 ALA A CA 1
ATOM 3836 C C . ALA A 1 492 ? -13.852 22.065 5.506 1.00 72.81 492 ALA A C 1
ATOM 3838 O O . ALA A 1 492 ? -14.508 22.927 4.912 1.00 72.81 492 ALA A O 1
ATOM 3839 N N . GLN A 1 493 ? -14.400 21.348 6.491 1.00 70.81 493 GLN A N 1
ATOM 3840 C CA . GLN A 1 493 ? -15.832 21.376 6.790 1.00 70.81 493 GLN A CA 1
ATOM 3841 C C . GLN A 1 493 ? -16.131 21.254 8.285 1.00 70.81 493 GLN A C 1
ATOM 3843 O O . GLN A 1 493 ? -15.390 20.651 9.063 1.00 70.81 493 GLN A O 1
ATOM 3848 N N . ALA A 1 494 ? -17.283 21.808 8.671 1.00 71.44 494 ALA A N 1
ATOM 3849 C CA . ALA A 1 494 ? -17.922 21.456 9.928 1.00 71.44 494 ALA A CA 1
ATOM 3850 C C . ALA A 1 494 ? -18.439 20.018 9.819 1.00 71.44 494 ALA A C 1
ATOM 3852 O O . ALA A 1 494 ? -19.281 19.716 8.969 1.00 71.44 494 ALA A O 1
ATOM 3853 N N . ILE A 1 495 ? -17.952 19.140 10.690 1.00 83.69 495 ILE A N 1
ATOM 3854 C CA . ILE A 1 495 ? -18.459 17.775 10.779 1.00 83.69 495 ILE A CA 1
ATOM 3855 C C . ILE A 1 495 ? -19.762 17.841 11.572 1.00 83.69 495 ILE A C 1
ATOM 3857 O O . ILE A 1 495 ? -19.817 18.383 12.677 1.00 83.69 495 ILE A O 1
ATOM 3861 N N . SER A 1 496 ? -20.849 17.345 10.979 1.00 81.75 496 SER A N 1
ATOM 3862 C CA . SER A 1 496 ? -22.168 17.435 11.605 1.00 81.75 496 SER A CA 1
ATOM 3863 C C . SER A 1 496 ? -22.202 16.648 12.917 1.00 81.75 496 SER A C 1
ATOM 3865 O O . SER A 1 496 ? -21.857 15.468 12.959 1.00 81.75 496 SER A O 1
ATOM 3867 N N . ASN A 1 497 ? -22.663 17.296 13.988 1.00 85.06 497 ASN A N 1
ATOM 3868 C CA . ASN A 1 497 ? -22.857 16.643 15.281 1.00 85.06 497 ASN A CA 1
ATOM 3869 C C . ASN A 1 497 ? -23.805 15.441 15.143 1.00 85.06 497 ASN A C 1
ATOM 3871 O O . ASN A 1 497 ? -24.880 15.558 14.549 1.00 85.06 497 ASN A O 1
ATOM 3875 N N . GLY A 1 498 ? -23.426 14.311 15.737 1.00 86.62 498 GLY A N 1
ATOM 3876 C CA . GLY A 1 498 ? -24.203 13.075 15.709 1.00 86.62 498 GLY A CA 1
ATOM 3877 C C . GLY A 1 498 ? -23.980 12.194 14.479 1.00 86.62 498 GLY A C 1
ATOM 3878 O O . GLY A 1 498 ? -24.651 11.172 14.371 1.00 86.62 498 GLY A O 1
ATOM 3879 N N . VAL A 1 499 ? -23.060 12.540 13.568 1.00 91.56 499 VAL A N 1
ATOM 3880 C CA . VAL A 1 499 ? -22.592 11.590 12.544 1.00 91.56 499 VAL A CA 1
ATOM 3881 C C . VAL A 1 499 ? -21.958 10.391 13.246 1.00 91.56 499 VAL A C 1
ATOM 3883 O O . VAL A 1 499 ? -21.122 10.570 14.134 1.00 91.56 499 VAL A O 1
ATOM 3886 N N . GLN A 1 500 ? -22.376 9.187 12.856 1.00 95.19 500 GLN A N 1
ATOM 3887 C CA . GLN A 1 500 ? -21.891 7.930 13.415 1.00 95.19 500 GLN A CA 1
ATOM 3888 C C . GLN A 1 500 ? -21.202 7.100 12.344 1.00 95.19 500 GLN A C 1
ATOM 3890 O O . GLN A 1 500 ? -21.745 6.938 11.252 1.00 95.19 500 GLN A O 1
ATOM 3895 N N . LEU A 1 501 ? -20.043 6.552 12.691 1.00 96.75 501 LEU A N 1
ATOM 3896 C CA . LEU A 1 501 ? -19.353 5.527 11.916 1.00 96.75 501 LEU A CA 1
ATOM 3897 C C . LEU A 1 501 ? -19.177 4.305 12.813 1.00 96.75 501 LEU A C 1
ATOM 3899 O O . LEU A 1 501 ? -18.790 4.443 13.974 1.00 96.75 501 LEU A O 1
ATOM 3903 N N . THR A 1 502 ? -19.475 3.125 12.284 1.00 96.31 502 THR A N 1
ATOM 3904 C CA . THR A 1 502 ? -19.394 1.851 13.003 1.00 96.31 502 THR A CA 1
ATOM 3905 C C . THR A 1 502 ? -18.483 0.921 12.226 1.00 96.31 502 THR A C 1
ATOM 3907 O O . THR A 1 502 ? -18.684 0.764 11.024 1.00 96.31 502 THR A O 1
ATOM 3910 N N . SER A 1 503 ? -17.509 0.315 12.903 1.00 94.00 503 SER A N 1
ATOM 3911 C CA . SER A 1 503 ? -16.659 -0.694 12.283 1.00 94.00 503 SER A CA 1
ATOM 3912 C C . SER A 1 503 ? -17.441 -1.982 12.025 1.00 94.00 503 SER A C 1
ATOM 3914 O O . SER A 1 503 ? -18.410 -2.295 12.725 1.00 94.00 503 SER A O 1
ATOM 3916 N N . THR A 1 504 ? -17.023 -2.753 11.030 1.00 88.81 504 THR A N 1
ATOM 3917 C CA . THR A 1 504 ? -17.520 -4.110 10.778 1.00 88.81 504 THR A CA 1
ATOM 3918 C C . THR A 1 504 ? -16.882 -5.131 11.719 1.00 88.81 504 THR A C 1
ATOM 3920 O O . THR A 1 504 ? -17.500 -6.155 12.015 1.00 88.81 504 THR A O 1
ATOM 3923 N N . GLY A 1 505 ? -15.687 -4.831 12.243 1.00 88.31 505 GLY A N 1
ATOM 3924 C CA . GLY A 1 505 ? -14.933 -5.696 13.150 1.00 88.31 505 GLY A CA 1
ATOM 3925 C C . GLY A 1 505 ? -14.492 -5.037 14.460 1.00 88.31 505 GLY A C 1
ATOM 3926 O O . GLY A 1 505 ? -14.915 -3.938 14.820 1.00 88.31 505 GLY A O 1
ATOM 3927 N N . ARG A 1 506 ? -13.604 -5.740 15.172 1.00 91.31 506 ARG A N 1
ATOM 3928 C CA . ARG A 1 506 ? -13.058 -5.367 16.491 1.00 91.31 506 ARG A CA 1
ATOM 3929 C C . ARG A 1 506 ? -12.325 -4.026 16.503 1.00 91.31 506 ARG A C 1
ATOM 3931 O O . ARG A 1 506 ? -12.331 -3.346 17.528 1.00 91.31 506 ARG A O 1
ATOM 3938 N N . TYR A 1 507 ? -11.683 -3.672 15.396 1.00 95.69 507 TYR A N 1
ATOM 3939 C CA . TYR A 1 507 ? -10.781 -2.531 15.323 1.00 95.69 507 TYR A CA 1
ATOM 3940 C C . TYR A 1 507 ? -11.343 -1.403 14.462 1.00 95.69 507 TYR A C 1
ATOM 3942 O O . TYR A 1 507 ? -12.072 -1.648 13.505 1.00 95.69 507 TYR A O 1
ATOM 3950 N N . MET A 1 508 ? -10.970 -0.174 14.804 1.00 98.06 508 MET A N 1
ATOM 3951 C CA . MET A 1 508 ? -11.164 1.025 13.989 1.00 98.06 508 MET A CA 1
ATOM 3952 C C . MET A 1 508 ? -9.936 1.913 14.162 1.00 98.06 508 MET A C 1
ATOM 3954 O O . MET A 1 508 ? -9.463 2.066 15.287 1.00 98.06 508 MET A O 1
ATOM 3958 N N . HIS A 1 509 ? -9.440 2.516 13.088 1.00 98.31 509 HIS A N 1
ATOM 3959 C CA . HIS A 1 509 ? -8.273 3.392 13.144 1.00 98.31 509 HIS A CA 1
ATOM 3960 C C . HIS A 1 509 ? -8.642 4.816 12.733 1.00 98.31 509 HIS A C 1
ATOM 3962 O O . HIS A 1 509 ? -9.412 5.017 11.796 1.00 98.31 509 HIS A O 1
ATOM 3968 N N . LEU A 1 510 ? -8.133 5.808 13.460 1.00 98.06 510 LEU A N 1
ATOM 3969 C CA . LEU A 1 510 ? -8.319 7.223 13.170 1.00 98.06 510 LEU A CA 1
ATOM 3970 C C . LEU A 1 510 ? -6.953 7.856 12.940 1.00 98.06 510 LEU A C 1
ATOM 3972 O O . LEU A 1 510 ? -6.097 7.781 13.817 1.0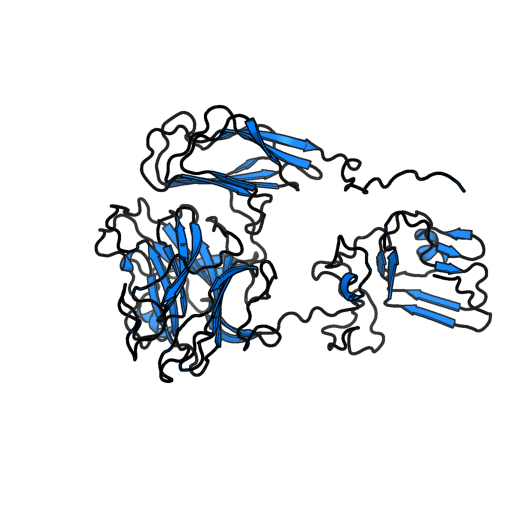0 98.06 510 LEU A O 1
ATOM 3976 N N . TYR A 1 511 ? -6.800 8.538 11.811 1.00 96.50 511 TYR A N 1
ATOM 3977 C CA . TYR A 1 511 ? -5.601 9.302 11.491 1.00 96.50 511 TYR A CA 1
ATOM 3978 C C . TYR A 1 511 ? -5.970 10.767 11.269 1.00 96.50 511 TYR A C 1
ATOM 3980 O O . TYR A 1 511 ? -6.758 11.087 10.379 1.00 96.50 511 TYR A O 1
ATOM 3988 N N . PHE A 1 512 ? -5.418 11.653 12.093 1.00 93.81 512 PHE A N 1
ATOM 3989 C CA . PHE A 1 512 ? -5.570 13.092 11.981 1.00 93.81 512 PHE A CA 1
ATOM 3990 C C . PHE A 1 512 ? -4.250 13.758 11.610 1.00 93.81 512 PHE A C 1
ATOM 3992 O O . PHE A 1 512 ? -3.237 13.545 12.272 1.00 93.81 512 PHE A O 1
ATOM 3999 N N . MET A 1 513 ? -4.281 14.618 10.593 1.00 90.38 513 MET A N 1
ATOM 4000 C CA . MET A 1 513 ? -3.122 15.414 10.213 1.00 90.38 513 MET A CA 1
ATOM 4001 C C . MET A 1 513 ? -3.446 16.847 9.800 1.00 90.38 513 MET A C 1
ATOM 4003 O O . MET A 1 513 ? -4.546 17.129 9.313 1.00 90.38 513 MET A O 1
ATOM 4007 N N . THR A 1 514 ? -2.461 17.740 9.943 1.00 85.81 514 THR A N 1
ATOM 4008 C CA . THR A 1 514 ? -2.579 19.165 9.586 1.00 85.81 514 THR A CA 1
ATOM 4009 C C . THR A 1 514 ? -1.379 19.633 8.753 1.00 85.81 514 THR A C 1
ATOM 4011 O O . THR A 1 514 ? -0.230 19.382 9.110 1.00 85.81 514 THR A O 1
ATOM 4014 N N . TYR A 1 515 ? -1.623 20.312 7.622 1.00 76.25 515 TYR A N 1
ATOM 4015 C CA . TYR A 1 515 ? -0.555 20.739 6.699 1.00 76.25 515 TYR A CA 1
ATOM 4016 C C . TYR A 1 515 ? -0.097 22.200 6.870 1.00 76.25 515 TYR A C 1
ATOM 4018 O O . TYR A 1 515 ? 1.094 22.446 7.050 1.00 76.25 515 TYR A O 1
ATOM 4026 N N . ASN A 1 516 ? -0.997 23.190 6.806 1.00 66.12 516 ASN A N 1
ATOM 4027 C CA . ASN A 1 516 ? -0.641 24.609 6.952 1.00 66.12 516 ASN A CA 1
ATOM 4028 C C . ASN A 1 516 ? -1.772 25.451 7.577 1.00 66.12 516 ASN A C 1
ATOM 4030 O O . ASN A 1 516 ? -2.926 25.042 7.568 1.00 66.12 516 ASN A O 1
ATOM 4034 N N . GLU A 1 517 ? -1.380 26.594 8.161 1.00 57.03 517 GLU A N 1
ATOM 4035 C CA . GLU A 1 517 ? -2.178 27.599 8.889 1.00 57.03 517 GLU A CA 1
ATOM 4036 C C . GLU A 1 517 ? -3.426 27.077 9.618 1.00 57.03 517 GLU A C 1
ATOM 4038 O O . GLU A 1 517 ? -4.519 26.964 9.064 1.00 57.03 517 GLU A O 1
ATOM 4043 N N . SER A 1 518 ? -3.292 26.891 10.932 1.00 55.28 518 SER A N 1
ATOM 4044 C CA . SER A 1 518 ? -4.422 26.687 11.824 1.00 55.28 518 SER A CA 1
ATOM 4045 C C . SER A 1 518 ? -5.304 27.933 11.870 1.00 55.28 518 SER A C 1
ATOM 4047 O O . SER A 1 518 ? -5.144 28.834 12.694 1.00 55.28 518 SER A O 1
ATOM 4049 N N . GLY A 1 519 ? -6.272 27.999 10.957 1.00 55.62 519 GLY A N 1
ATOM 4050 C CA . GLY A 1 519 ? -7.247 29.083 10.812 1.00 55.62 519 GLY A CA 1
ATOM 4051 C C . GLY A 1 519 ? -8.220 29.245 11.991 1.00 55.62 519 GLY A C 1
ATOM 4052 O O . GLY A 1 519 ? -9.382 29.582 11.780 1.00 55.62 519 GLY A O 1
ATOM 4053 N N . GLY A 1 520 ? -7.787 28.993 13.230 1.00 62.38 520 GLY A N 1
ATOM 4054 C CA . GLY A 1 520 ? -8.589 29.143 14.442 1.00 62.38 520 GLY A CA 1
ATOM 4055 C C . GLY A 1 520 ? -9.566 27.998 14.701 1.00 62.38 520 GLY A C 1
ATOM 4056 O O . GLY A 1 520 ? -10.543 28.203 15.419 1.00 62.38 520 GLY A O 1
ATOM 4057 N N . SER A 1 521 ? -9.349 26.826 14.099 1.00 78.00 521 SER A N 1
ATOM 4058 C CA . SER A 1 521 ? -10.225 25.673 14.307 1.00 78.00 521 SER A CA 1
ATOM 4059 C C . SER A 1 521 ? -9.946 24.969 15.634 1.00 78.00 521 SER A C 1
ATOM 4061 O O . SER A 1 521 ? -8.812 24.952 16.101 1.00 78.00 521 SER A O 1
ATOM 4063 N N . THR A 1 522 ? -10.985 24.379 16.230 1.00 83.38 522 THR A N 1
ATOM 4064 C CA . THR A 1 522 ? -10.910 23.703 17.538 1.00 83.38 522 THR A CA 1
ATOM 4065 C C . THR A 1 522 ? -10.637 22.207 17.449 1.00 83.38 522 THR A C 1
ATOM 4067 O O . THR A 1 522 ? -10.488 21.568 18.487 1.00 83.38 522 THR A O 1
ATOM 4070 N N . GLY A 1 523 ? -10.612 21.659 16.232 1.00 88.56 523 GLY A N 1
ATOM 4071 C CA . GLY A 1 523 ? -10.318 20.260 15.945 1.00 88.56 523 GLY A CA 1
ATOM 4072 C C . GLY A 1 523 ? -11.559 19.378 16.005 1.00 88.56 523 GLY A C 1
ATOM 4073 O O . GLY A 1 523 ? -12.680 19.835 15.752 1.00 88.56 523 GLY A O 1
ATOM 4074 N N . TRP A 1 524 ? -11.368 18.105 16.335 1.00 92.25 524 TRP A N 1
ATOM 4075 C CA . TRP A 1 524 ? -12.424 17.095 16.327 1.00 92.25 524 TRP A CA 1
ATOM 4076 C C . TRP A 1 524 ? -12.596 16.432 17.693 1.00 92.25 524 TRP A C 1
ATOM 4078 O O . TRP A 1 524 ? -11.664 16.324 18.487 1.00 92.25 524 TRP A O 1
ATOM 4088 N N . SER A 1 525 ? -13.821 15.982 17.955 1.00 93.81 525 SER A N 1
ATOM 4089 C CA . SER A 1 525 ? -14.176 15.207 19.139 1.00 93.81 525 SER A CA 1
ATOM 4090 C C . SER A 1 525 ? -15.195 14.137 18.779 1.00 93.81 525 SER A C 1
ATOM 4092 O O . SER A 1 525 ? -16.191 14.414 18.105 1.00 93.81 525 SER A O 1
ATOM 4094 N N . VAL A 1 526 ? -14.963 12.911 19.240 1.00 96.31 526 VAL A N 1
ATOM 4095 C CA . VAL A 1 526 ? -15.849 11.768 19.016 1.00 96.31 526 VAL A CA 1
ATOM 4096 C C . VAL A 1 526 ? -16.115 11.019 20.318 1.00 96.31 526 VAL A C 1
ATOM 4098 O O . VAL A 1 526 ? -15.224 10.822 21.137 1.00 96.31 526 VAL A O 1
ATOM 4101 N N . ALA A 1 527 ? -17.354 10.575 20.517 1.00 97.12 527 ALA A N 1
ATOM 4102 C CA . ALA A 1 527 ? -17.692 9.579 21.527 1.00 97.12 527 ALA A CA 1
ATOM 4103 C C . ALA A 1 527 ? -17.371 8.193 20.963 1.00 97.12 527 ALA A C 1
ATOM 4105 O O . ALA A 1 527 ? -17.925 7.838 19.926 1.00 97.12 527 ALA A O 1
ATOM 4106 N N . VAL A 1 528 ? -16.529 7.426 21.642 1.00 97.94 528 VAL A N 1
ATOM 4107 C CA . VAL A 1 528 ? -16.234 6.025 21.338 1.00 97.94 528 VAL A CA 1
ATOM 4108 C C . VAL A 1 528 ? -17.129 5.141 22.199 1.00 97.94 528 VAL A C 1
ATOM 4110 O O . VAL A 1 528 ? -17.111 5.249 23.426 1.00 97.94 528 VAL A O 1
ATOM 4113 N N . THR A 1 529 ? -17.885 4.252 21.563 1.00 97.56 529 THR A N 1
ATOM 4114 C CA . THR A 1 529 ? -18.697 3.221 22.224 1.00 97.56 529 THR A CA 1
ATOM 4115 C C . THR A 1 529 ? -18.399 1.852 21.633 1.00 97.56 529 THR A C 1
ATOM 4117 O O . THR A 1 529 ? -18.106 1.748 20.440 1.00 97.56 529 THR A O 1
ATOM 4120 N N . HIS A 1 530 ? -18.508 0.797 22.436 1.00 95.19 530 HIS A N 1
ATOM 4121 C CA . HIS A 1 530 ? -18.319 -0.577 21.983 1.00 95.19 530 HIS A CA 1
ATOM 4122 C C . HIS A 1 530 ? -19.682 -1.250 21.872 1.00 95.19 530 HIS A C 1
ATOM 4124 O O . HIS A 1 530 ? -20.404 -1.416 22.856 1.00 95.19 530 HIS A O 1
ATOM 4130 N N . ASN A 1 531 ? -20.045 -1.667 20.666 1.00 89.31 531 ASN A N 1
ATOM 4131 C CA . ASN A 1 531 ? -21.264 -2.427 20.470 1.00 89.31 531 ASN A CA 1
ATOM 4132 C C . ASN A 1 531 ? -20.936 -3.903 20.581 1.00 89.31 531 ASN A C 1
ATOM 4134 O O . ASN A 1 531 ? -20.198 -4.453 19.764 1.00 89.31 531 ASN A O 1
ATOM 4138 N N . TYR A 1 532 ? -21.542 -4.555 21.566 1.00 80.88 532 TYR A N 1
ATOM 4139 C CA . TYR A 1 532 ? -21.584 -6.005 21.577 1.00 80.88 532 TYR A CA 1
ATOM 4140 C C . TYR A 1 532 ? -22.309 -6.480 20.325 1.00 80.88 532 TYR A C 1
ATOM 4142 O O . TYR A 1 532 ? -23.461 -6.089 20.126 1.00 80.88 532 TYR A O 1
ATOM 4150 N N . ILE A 1 533 ? -21.672 -7.323 19.508 1.00 63.06 533 ILE A N 1
ATOM 4151 C CA . ILE A 1 533 ? -22.395 -8.111 18.516 1.00 63.06 533 ILE A CA 1
ATOM 4152 C C . ILE A 1 533 ? -22.857 -9.366 19.248 1.00 63.06 533 ILE A C 1
ATOM 4154 O O . ILE A 1 533 ? -22.058 -10.265 19.525 1.00 63.06 533 ILE A O 1
ATOM 4158 N N . PRO A 1 534 ? -24.151 -9.485 19.582 1.00 56.81 534 PRO A N 1
ATOM 4159 C CA . PRO A 1 534 ? -24.639 -10.746 20.082 1.00 56.81 534 PRO A CA 1
ATOM 4160 C C . PRO A 1 534 ? -24.460 -11.797 18.992 1.00 56.81 534 PRO A C 1
ATOM 4162 O O . PRO A 1 534 ? -24.809 -11.565 17.838 1.00 56.81 534 PRO A O 1
ATOM 4165 N N . TRP A 1 535 ? -24.012 -12.989 19.367 1.00 48.91 535 TRP A N 1
ATOM 4166 C CA . TRP A 1 535 ? -23.850 -14.148 18.475 1.00 48.91 535 TRP A CA 1
ATOM 4167 C C . TRP A 1 535 ? -25.141 -14.514 17.714 1.00 48.91 535 TRP A C 1
ATOM 4169 O O . TRP A 1 535 ? -25.093 -15.219 16.714 1.00 48.91 535 TRP A O 1
ATOM 4179 N N . TRP A 1 536 ? -26.302 -14.007 18.147 1.00 50.50 536 TRP A N 1
ATOM 4180 C CA . TRP A 1 536 ? -27.595 -14.155 17.473 1.00 50.50 536 TRP A CA 1
ATOM 4181 C C . TRP A 1 536 ? -27.958 -13.020 16.493 1.00 50.50 536 TRP A C 1
ATOM 4183 O O . TRP A 1 536 ? -28.972 -13.135 15.811 1.00 50.50 536 TRP A O 1
ATOM 4193 N N . LEU A 1 537 ? -27.181 -11.933 16.410 1.00 40.81 537 LEU A N 1
ATOM 4194 C CA . LEU A 1 537 ? -27.407 -10.805 15.490 1.00 40.81 537 LEU A CA 1
ATOM 4195 C C . LEU A 1 537 ? -26.585 -10.908 14.191 1.00 40.81 537 LEU A C 1
ATOM 4197 O O . LEU A 1 537 ? -26.833 -10.142 13.264 1.00 40.81 537 LEU A O 1
ATOM 4201 N N . LEU A 1 538 ? -25.690 -11.898 14.077 1.00 43.28 538 LEU A N 1
ATOM 4202 C CA . LEU A 1 538 ? -25.014 -12.305 12.833 1.00 43.28 538 LEU A CA 1
ATOM 4203 C C . LEU A 1 538 ? -25.990 -13.048 11.884 1.00 43.28 538 LEU A C 1
ATOM 4205 O O . LEU A 1 538 ? -25.722 -14.123 11.358 1.00 43.28 538 LEU A O 1
ATOM 4209 N N . LEU A 1 539 ? -27.193 -12.497 11.724 1.00 34.66 539 LEU A N 1
ATOM 4210 C CA . LEU A 1 539 ? -28.274 -13.002 10.884 1.00 34.66 539 LEU A CA 1
ATOM 4211 C C . LEU A 1 539 ? -28.322 -12.125 9.630 1.00 34.66 539 LEU A C 1
ATOM 4213 O O . LEU A 1 539 ? -29.088 -11.164 9.544 1.00 34.66 539 LEU A O 1
ATOM 4217 N N . VAL A 1 540 ? -27.478 -12.452 8.649 1.00 33.22 540 VAL A N 1
ATOM 4218 C CA . VAL A 1 540 ? -27.579 -11.898 7.293 1.00 33.22 540 VAL A CA 1
ATOM 4219 C C . VAL A 1 540 ? -28.994 -12.155 6.762 1.00 33.22 540 VAL A C 1
ATOM 4221 O O . VAL A 1 540 ? -29.559 -13.240 6.925 1.00 33.22 540 VAL A O 1
ATOM 4224 N N . PHE A 1 541 ? -29.582 -11.123 6.155 1.00 28.05 541 PHE A N 1
ATOM 4225 C CA . PHE A 1 541 ? -30.908 -11.118 5.543 1.00 28.05 541 PHE A CA 1
ATOM 4226 C C . PHE A 1 541 ? -31.167 -12.382 4.704 1.00 28.05 541 PHE A C 1
ATOM 4228 O O . PHE A 1 541 ? -30.761 -12.480 3.550 1.00 28.05 541 PHE A O 1
ATOM 4235 N N . ILE A 1 542 ? -31.956 -13.315 5.240 1.00 29.95 542 ILE A N 1
ATOM 4236 C CA . ILE A 1 542 ? -32.681 -14.284 4.417 1.00 29.95 542 ILE A CA 1
ATOM 4237 C C . ILE A 1 542 ? -33.831 -13.501 3.766 1.00 29.95 542 ILE A C 1
ATOM 4239 O O . ILE A 1 542 ? -34.725 -13.036 4.486 1.00 29.95 542 ILE A O 1
ATOM 4243 N N . PRO A 1 543 ? -33.868 -13.317 2.433 1.00 28.88 543 PRO A N 1
ATOM 4244 C CA . PRO A 1 543 ? -34.961 -12.600 1.802 1.00 28.88 543 PRO A CA 1
ATOM 4245 C C . PRO A 1 543 ? -36.265 -13.368 2.043 1.00 28.88 543 PRO A C 1
ATOM 4247 O O . PRO A 1 543 ? -36.474 -14.475 1.544 1.00 28.88 543 PRO A O 1
ATOM 4250 N N . LYS A 1 544 ? -37.171 -12.754 2.813 1.00 33.22 544 LYS A N 1
ATOM 4251 C CA . LYS A 1 544 ? -38.568 -13.179 2.943 1.00 33.22 544 LYS A CA 1
ATOM 4252 C C . LYS A 1 544 ? -39.186 -13.283 1.545 1.00 33.22 544 LYS A C 1
ATOM 4254 O O . LYS A 1 544 ? -39.538 -12.265 0.951 1.00 33.22 544 LYS A O 1
ATOM 4259 N N . ARG A 1 545 ? -39.417 -14.498 1.043 1.00 31.73 545 ARG A N 1
ATOM 4260 C CA . ARG A 1 545 ? -40.376 -14.732 -0.046 1.00 31.73 545 ARG A CA 1
ATOM 4261 C C . ARG A 1 545 ? -41.630 -15.430 0.475 1.00 31.73 545 ARG A C 1
ATOM 4263 O O . ARG A 1 545 ? -41.633 -16.609 0.790 1.00 31.73 545 ARG A O 1
ATOM 4270 N N . PHE A 1 546 ? -42.667 -14.599 0.584 1.00 32.06 546 PHE A N 1
ATOM 4271 C CA . PHE A 1 546 ? -44.085 -14.831 0.312 1.00 32.06 546 PHE A CA 1
ATOM 4272 C C . PHE A 1 546 ? -44.667 -16.236 0.533 1.00 32.06 546 PHE A C 1
ATOM 4274 O O . PHE A 1 546 ? -44.432 -17.166 -0.232 1.00 32.06 546 PHE A O 1
ATOM 4281 N N . LYS A 1 547 ? -45.619 -16.299 1.476 1.00 38.09 547 LYS A N 1
ATOM 4282 C CA . LYS A 1 547 ? -46.750 -17.232 1.411 1.00 38.09 547 LYS A CA 1
ATOM 4283 C C . LYS A 1 547 ? -47.407 -17.128 0.031 1.00 38.09 547 LYS A C 1
ATOM 4285 O O . LYS A 1 547 ? -47.895 -16.054 -0.327 1.00 38.09 547 LYS A O 1
ATOM 4290 N N . LYS A 1 548 ? -47.518 -18.247 -0.684 1.00 28.80 548 LYS A N 1
ATOM 4291 C CA . LYS A 1 548 ? -48.586 -18.442 -1.664 1.00 28.80 548 LYS A CA 1
ATOM 4292 C C . LYS A 1 548 ? -49.359 -19.710 -1.315 1.00 28.80 548 LYS A C 1
ATOM 4294 O O . LYS A 1 548 ? -48.774 -20.732 -0.978 1.00 28.80 548 LYS A O 1
ATOM 4299 N N . HIS A 1 549 ? -50.672 -19.522 -1.319 1.00 30.88 549 HIS A N 1
ATOM 4300 C CA . HIS A 1 549 ? -51.741 -20.459 -1.019 1.00 30.88 549 HIS A CA 1
ATOM 4301 C C . HIS A 1 549 ? -51.700 -21.759 -1.831 1.00 30.88 549 HIS A C 1
ATOM 4303 O O . HIS A 1 549 ? -51.222 -21.777 -2.963 1.00 30.88 549 HIS A O 1
ATOM 4309 N N . GLU A 1 550 ? -52.297 -22.771 -1.201 1.00 36.47 550 GLU A N 1
ATOM 4310 C CA . GLU A 1 550 ? -52.909 -23.995 -1.731 1.00 36.47 550 GLU A CA 1
ATOM 4311 C C . GLU A 1 550 ? -53.319 -23.957 -3.215 1.00 36.47 550 GLU A C 1
ATOM 4313 O O . GLU A 1 550 ? -53.991 -23.023 -3.663 1.00 36.47 550 GLU A O 1
ATOM 4318 N N . ALA A 1 551 ? -53.006 -25.047 -3.919 1.00 37.38 551 ALA A N 1
ATOM 4319 C CA . ALA A 1 551 ? -53.988 -25.919 -4.570 1.00 37.38 551 ALA A CA 1
ATOM 4320 C C . ALA A 1 551 ? -53.404 -27.334 -4.671 1.00 37.38 551 ALA A C 1
ATOM 4322 O O . ALA A 1 551 ? -52.237 -27.438 -5.116 1.00 37.38 551 ALA A O 1
#

Radius of gyration: 28.49 Å; chains: 1; bounding box: 84×88×61 Å

Foldseek 3Di:
DPADAADAPGEDEAFLEEQEDLAQDPPAASHAHQHHNYYYAAEQYEAERHPDQFRYHHNNRTHGPCCCCVVVVHHVQYHDHPDDQDFPQPPDSVPDPSRQARDPPGPSAQRGACPPDQAACVRHGAPDPPGSGSDDPPAFDWDFQDKFFCQPPDFDPACDQVNVCVRFPAPADTKAEPGGWTWDWDDFQNDIGTWTKWKQFFDDAQVPQQHSTIKDKGWGDWDAQKWKKKKKKAWAFLRFAFQKKWAKWFADPPAADPWAQRDAPHAWDWTWIAGFQRWIFIATHFNVDRIDDDPPQKPQLDTAGHAHPFMKMKMKIWGADDAPFQLTKIWIDILQFTGIIGGSGHRDNDPPYTRTMIIRGTTHDDDDNPVQTFPGMTIMIMGTITMIDTPPDPCPVHSDDDDHGDGHNDPSGGPPQFDDAPDEAADWDKDWPPQAPWQDDASDKHKYKYFLDPQKKKKKFWADFADAAQSKWKWKFQFRGSPGDTQDIDHHDGDDGGDMDIHPGRMMMIIIHGHDDSPTGRHTMIGMDIGRDPPVNPDDDPDDDDDDDDD